Protein AF-0000000065907015 (afdb_homodimer)

Structure (mmCIF, N/CA/C/O backbone):
data_AF-0000000065907015-model_v1
#
loop_
_entity.id
_entity.type
_entity.pdbx_description
1 polymer 'Glutamine amidotransferase-like class 1 domain-containing protein 1'
#
loop_
_atom_site.group_PDB
_atom_site.id
_atom_site.type_symbol
_atom_site.label_atom_id
_atom_site.label_alt_id
_atom_site.label_comp_id
_atom_site.label_asym_id
_atom_site.label_entity_id
_atom_site.label_seq_id
_atom_site.pdbx_PDB_ins_code
_atom_site.Cartn_x
_atom_site.Cartn_y
_atom_site.Cartn_z
_atom_site.occupancy
_atom_site.B_iso_or_equiv
_atom_site.auth_seq_id
_atom_site.auth_comp_id
_atom_site.auth_asym_id
_atom_site.auth_atom_id
_atom_site.pdbx_PDB_model_num
ATOM 1 N N . MET A 1 1 ? 10.016 4.469 -29.141 1 38 1 MET A N 1
ATOM 2 C CA . MET A 1 1 ? 8.844 3.785 -28.594 1 38 1 MET A CA 1
ATOM 3 C C . MET A 1 1 ? 9.234 2.908 -27.406 1 38 1 MET A C 1
ATOM 5 O O . MET A 1 1 ? 9.883 1.877 -27.578 1 38 1 MET A O 1
ATOM 9 N N . THR A 1 2 ? 9.578 3.402 -26.266 1 56.81 2 THR A N 1
ATOM 10 C CA . THR A 1 2 ? 10.344 2.719 -25.234 1 56.81 2 THR A CA 1
ATOM 11 C C . THR A 1 2 ? 9.68 1.399 -24.859 1 56.81 2 THR A C 1
ATOM 13 O O . THR A 1 2 ? 8.469 1.353 -24.625 1 56.81 2 THR A O 1
ATOM 16 N N . SER A 1 3 ? 10.242 0.213 -25.266 1 81.38 3 SER A N 1
ATOM 17 C CA . SER A 1 3 ? 9.711 -1.14 -25.172 1 81.38 3 SER A CA 1
ATOM 18 C C . SER A 1 3 ? 9.133 -1.404 -23.781 1 81.38 3 SER A C 1
ATOM 20 O O . SER A 1 3 ? 9.695 -0.966 -22.781 1 81.38 3 SER A O 1
ATOM 22 N N . LYS A 1 4 ? 7.828 -1.843 -23.688 1 91.62 4 LYS A N 1
ATOM 23 C CA . LYS A 1 4 ? 7.16 -2.225 -22.438 1 91.62 4 LYS A CA 1
ATOM 24 C C . LYS A 1 4 ? 8.047 -3.145 -21.594 1 91.62 4 LYS A C 1
ATOM 26 O O . LYS A 1 4 ? 8.68 -4.059 -22.125 1 91.62 4 LYS A O 1
ATOM 31 N N . PRO A 1 5 ? 8.188 -2.807 -20.328 1 96.69 5 PRO A N 1
ATOM 32 C CA . PRO A 1 5 ? 8.922 -3.75 -19.484 1 96.69 5 PRO A CA 1
ATOM 33 C C . PRO A 1 5 ? 8.281 -5.137 -19.453 1 96.69 5 PRO A C 1
ATOM 35 O O . PRO A 1 5 ? 7.109 -5.285 -19.812 1 96.69 5 PRO A O 1
ATOM 38 N N . THR A 1 6 ? 9.062 -6.125 -19.078 1 97.44 6 THR A N 1
ATOM 39 C CA . THR A 1 6 ? 8.578 -7.5 -19.031 1 97.44 6 THR A CA 1
ATOM 40 C C . THR A 1 6 ? 8.07 -7.855 -17.641 1 97.44 6 THR A C 1
ATOM 42 O O . THR A 1 6 ? 8.672 -7.473 -16.641 1 97.44 6 THR A O 1
ATOM 45 N N . CYS A 1 7 ? 6.949 -8.578 -17.641 1 98.06 7 CYS A N 1
ATOM 46 C CA . CYS A 1 7 ? 6.371 -9.031 -16.375 1 98.06 7 CYS A CA 1
ATOM 47 C C . CYS A 1 7 ? 6.039 -10.523 -16.438 1 98.06 7 CYS A C 1
ATOM 49 O O . CYS A 1 7 ? 5.375 -10.977 -17.375 1 98.06 7 CYS A O 1
ATOM 51 N N . LEU A 1 8 ? 6.535 -11.234 -15.492 1 98.44 8 LEU A N 1
ATOM 52 C CA . LEU A 1 8 ? 6.23 -12.656 -15.359 1 98.44 8 LEU A CA 1
ATOM 53 C C . LEU A 1 8 ? 5.051 -12.867 -14.414 1 98.44 8 LEU A C 1
ATOM 55 O O . LEU A 1 8 ? 5.086 -12.43 -13.258 1 98.44 8 LEU A O 1
ATOM 59 N N . ILE A 1 9 ? 4.023 -13.492 -14.875 1 98.5 9 ILE A N 1
ATOM 60 C CA . ILE A 1 9 ? 2.91 -13.922 -14.031 1 98.5 9 ILE A CA 1
ATOM 61 C C . ILE A 1 9 ? 3.051 -15.406 -13.703 1 98.5 9 ILE A C 1
ATOM 63 O O . ILE A 1 9 ? 2.98 -16.25 -14.602 1 98.5 9 ILE A O 1
ATOM 67 N N . VAL A 1 10 ? 3.238 -15.727 -12.477 1 98.69 10 VAL A N 1
ATOM 68 C CA . VAL A 1 10 ? 3.373 -17.109 -12.039 1 98.69 10 VAL A CA 1
ATOM 69 C C . VAL A 1 10 ? 2.055 -17.609 -11.445 1 98.69 10 VAL A C 1
ATOM 71 O O . VAL A 1 10 ? 1.468 -16.938 -10.594 1 98.69 10 VAL A O 1
ATOM 74 N N . ALA A 1 11 ? 1.584 -18.719 -11.891 1 98.06 11 ALA A N 1
ATOM 75 C CA . ALA A 1 11 ? 0.33 -19.297 -11.422 1 98.06 11 ALA A CA 1
ATOM 76 C C . ALA A 1 11 ? 0.533 -20.75 -10.969 1 98.06 11 ALA A C 1
ATOM 78 O O . ALA A 1 11 ? 1.487 -21.406 -11.391 1 98.06 11 ALA A O 1
ATOM 79 N N . SER A 1 12 ? -0.346 -21.188 -10.094 1 97.69 12 SER A N 1
ATOM 80 C CA . SER A 1 12 ? -0.304 -22.562 -9.609 1 97.69 12 SER A CA 1
ATOM 81 C C . SER A 1 12 ? -0.769 -23.547 -10.672 1 97.69 12 SER A C 1
ATOM 83 O O . SER A 1 12 ? -1.66 -23.234 -11.469 1 97.69 12 SER A O 1
ATOM 85 N N . ALA A 1 13 ? -0.172 -24.734 -10.664 1 96.69 13 ALA A N 1
ATOM 86 C CA . ALA A 1 13 ? -0.599 -25.828 -11.523 1 96.69 13 ALA A CA 1
ATOM 87 C C . ALA A 1 13 ? -1.405 -26.859 -10.734 1 96.69 13 ALA A C 1
ATOM 89 O O . ALA A 1 13 ? -1.875 -27.859 -11.297 1 96.69 13 ALA A O 1
ATOM 90 N N . ALA A 1 14 ? -1.568 -26.594 -9.453 1 94.88 14 ALA A N 1
ATOM 91 C CA . ALA A 1 14 ? -2.285 -27.547 -8.594 1 94.88 14 ALA A CA 1
ATOM 92 C C . ALA A 1 14 ? -3.783 -27.516 -8.883 1 94.88 14 ALA A C 1
ATOM 94 O O . ALA A 1 14 ? -4.289 -26.562 -9.477 1 94.88 14 ALA A O 1
ATOM 95 N N . SER A 1 15 ? -4.492 -28.531 -8.422 1 92.38 15 SER A N 1
ATOM 96 C CA . SER A 1 15 ? -5.898 -28.734 -8.75 1 92.38 15 SER A CA 1
ATOM 97 C C . SER A 1 15 ? -6.777 -27.656 -8.109 1 92.38 15 SER A C 1
ATOM 99 O O . SER A 1 15 ? -7.844 -27.328 -8.641 1 92.38 15 SER A O 1
ATOM 101 N N . ALA A 1 16 ? -6.309 -27.062 -6.984 1 92.31 16 ALA A N 1
ATOM 102 C CA . ALA A 1 16 ? -7.09 -26.031 -6.312 1 92.31 16 ALA A CA 1
ATOM 103 C C . ALA A 1 16 ? -7.195 -24.781 -7.18 1 92.31 16 ALA A C 1
ATOM 105 O O . ALA A 1 16 ? -8.094 -23.953 -6.984 1 92.31 16 ALA A O 1
ATOM 106 N N . GLY A 1 17 ? -6.152 -24.578 -8.078 1 94.75 17 GLY A N 1
ATOM 107 C CA . GLY A 1 17 ? -6.277 -23.641 -9.188 1 94.75 17 GLY A CA 1
ATOM 108 C C . GLY A 1 17 ? -5.918 -22.219 -8.82 1 94.75 17 GLY A C 1
ATOM 109 O O . GLY A 1 17 ? -5.18 -21.984 -7.855 1 94.75 17 GLY A O 1
ATOM 110 N N . VAL A 1 18 ? -6.352 -21.297 -9.75 1 97.38 18 VAL A N 1
ATOM 111 C CA . VAL A 1 18 ? -6.109 -19.859 -9.688 1 97.38 18 VAL A CA 1
ATOM 112 C C . VAL A 1 18 ? -7.434 -19.094 -9.727 1 97.38 18 VAL A C 1
ATOM 114 O O . VAL A 1 18 ? -8.32 -19.438 -10.523 1 97.38 18 VAL A O 1
ATOM 117 N N . SER A 1 19 ? -7.613 -18.125 -8.836 1 97.44 19 SER A N 1
ATOM 118 C CA . SER A 1 19 ? -8.82 -17.312 -8.852 1 97.44 19 SER A CA 1
ATOM 119 C C . SER A 1 19 ? -9.008 -16.609 -10.195 1 97.44 19 SER A C 1
ATOM 121 O O . SER A 1 19 ? -8.164 -15.805 -10.602 1 97.44 19 SER A O 1
ATOM 123 N N . ALA A 1 20 ? -10.141 -16.906 -10.828 1 97.56 20 ALA A N 1
ATOM 124 C CA . ALA A 1 20 ? -10.422 -16.312 -12.133 1 97.56 20 ALA A CA 1
ATOM 125 C C . ALA A 1 20 ? -10.484 -14.789 -12.031 1 97.56 20 ALA A C 1
ATOM 127 O O . ALA A 1 20 ? -9.914 -14.078 -12.859 1 97.56 20 ALA A O 1
ATOM 128 N N . ARG A 1 21 ? -11.133 -14.383 -11.008 1 97 21 ARG A N 1
ATOM 129 C CA . ARG A 1 21 ? -11.328 -12.945 -10.82 1 97 21 ARG A CA 1
ATOM 130 C C . ARG A 1 21 ? -10 -12.234 -10.625 1 97 21 ARG A C 1
ATOM 132 O O . ARG A 1 21 ? -9.727 -11.227 -11.281 1 97 21 ARG A O 1
ATOM 139 N N . SER A 1 22 ? -9.195 -12.727 -9.742 1 98.31 22 SER A N 1
ATOM 140 C CA . SER A 1 22 ? -7.891 -12.125 -9.477 1 98.31 22 SER A CA 1
ATOM 141 C C . SER A 1 22 ? -7.012 -12.141 -10.719 1 98.31 22 SER A C 1
ATOM 143 O O . SER A 1 22 ? -6.398 -11.125 -11.07 1 98.31 22 SER A O 1
ATOM 145 N N . PHE A 1 23 ? -6.992 -13.297 -11.391 1 98.12 23 PHE A N 1
ATOM 146 C CA . PHE A 1 23 ? -6.156 -13.43 -12.586 1 98.12 23 PHE A CA 1
ATOM 147 C C . PHE A 1 23 ? -6.609 -12.461 -13.672 1 98.12 23 PHE A C 1
ATOM 149 O O . PHE A 1 23 ? -5.781 -11.812 -14.312 1 98.12 23 PHE A O 1
ATOM 156 N N . GLN A 1 24 ? -7.859 -12.406 -13.867 1 97.44 24 GLN A N 1
ATOM 157 C CA . GLN A 1 24 ? -8.414 -11.508 -14.867 1 97.44 24 GLN A CA 1
ATOM 158 C C . GLN A 1 24 ? -8.016 -10.062 -14.586 1 97.44 24 GLN A C 1
ATOM 160 O O . GLN A 1 24 ? -7.594 -9.344 -15.492 1 97.44 24 GLN A O 1
ATOM 165 N N . GLN A 1 25 ? -8.125 -9.617 -13.391 1 97.69 25 GLN A N 1
ATOM 166 C CA . GLN A 1 25 ? -7.754 -8.258 -13 1 97.69 25 GLN A CA 1
ATOM 167 C C . GLN A 1 25 ? -6.27 -8.008 -13.242 1 97.69 25 GLN A C 1
ATOM 169 O O . GLN A 1 25 ? -5.891 -6.973 -13.805 1 97.69 25 GLN A O 1
ATOM 174 N N . CYS A 1 26 ? -5.449 -8.977 -12.797 1 98.44 26 CYS A N 1
ATOM 175 C CA . CYS A 1 26 ? -4.008 -8.883 -13.016 1 98.44 26 CYS A CA 1
ATOM 176 C C . CYS A 1 26 ? -3.693 -8.703 -14.5 1 98.44 26 CYS A C 1
ATOM 178 O O . CYS A 1 26 ? -2.955 -7.793 -14.875 1 98.44 26 CYS A O 1
ATOM 180 N N . PHE A 1 27 ? -4.285 -9.555 -15.281 1 97.31 27 PHE A N 1
ATOM 181 C CA . PHE A 1 27 ? -4.008 -9.57 -16.703 1 97.31 27 PHE A CA 1
ATOM 182 C C . PHE A 1 27 ? -4.457 -8.266 -17.359 1 97.31 27 PHE A C 1
ATOM 184 O O . PHE A 1 27 ? -3.695 -7.633 -18.094 1 97.31 27 PHE A O 1
ATOM 191 N N . ASN A 1 28 ? -5.648 -7.82 -17.062 1 97 28 ASN A N 1
ATOM 192 C CA . ASN A 1 28 ? -6.223 -6.637 -17.688 1 97 28 ASN A CA 1
ATOM 193 C C . ASN A 1 28 ? -5.438 -5.375 -17.344 1 97 28 ASN A C 1
ATOM 195 O O . ASN A 1 28 ? -5.258 -4.492 -18.172 1 97 28 ASN A O 1
ATOM 199 N N . LEU A 1 29 ? -4.957 -5.309 -16.156 1 97.56 29 LEU A N 1
ATOM 200 C CA . LEU A 1 29 ? -4.227 -4.129 -15.711 1 97.56 29 LEU A CA 1
ATOM 201 C C . LEU A 1 29 ? -2.807 -4.125 -16.266 1 97.56 29 LEU A C 1
ATOM 203 O O . LEU A 1 29 ? -2.275 -3.068 -16.609 1 97.56 29 LEU A O 1
ATOM 207 N N . CYS A 1 30 ? -2.227 -5.277 -16.375 1 97.62 30 CYS A N 1
ATOM 208 C CA . CYS A 1 30 ? -0.81 -5.352 -16.719 1 97.62 30 CYS A CA 1
ATOM 209 C C . CYS A 1 30 ? -0.614 -5.434 -18.219 1 97.62 30 CYS A C 1
ATOM 211 O O . CYS A 1 30 ? 0.404 -4.973 -18.75 1 97.62 30 CYS A O 1
ATOM 213 N N . ASN A 1 31 ? -1.527 -5.969 -18.922 1 96.56 31 ASN A N 1
ATOM 214 C CA . ASN A 1 31 ? -1.368 -6.242 -20.344 1 96.56 31 ASN A CA 1
ATOM 215 C C . ASN A 1 31 ? -1.054 -4.969 -21.125 1 96.56 31 ASN A C 1
ATOM 217 O O . ASN A 1 31 ? -0.193 -4.969 -22 1 96.56 31 ASN A O 1
ATOM 221 N N . PRO A 1 32 ? -1.691 -3.861 -20.859 1 96.31 32 PRO A N 1
ATOM 222 C CA . PRO A 1 32 ? -1.411 -2.645 -21.625 1 96.31 32 PRO A CA 1
ATOM 223 C C . PRO A 1 32 ? -0.037 -2.057 -21.312 1 96.31 32 PRO A C 1
ATOM 225 O O . PRO A 1 32 ? 0.491 -1.264 -22.094 1 96.31 32 PRO A O 1
ATOM 228 N N . VAL A 1 33 ? 0.562 -2.43 -20.172 1 96.69 33 VAL A N 1
ATOM 229 C CA . VAL A 1 33 ? 1.729 -1.67 -19.734 1 96.69 33 VAL A CA 1
ATOM 230 C C . VAL A 1 33 ? 2.941 -2.594 -19.641 1 96.69 33 VAL A C 1
ATOM 232 O O . VAL A 1 33 ? 4.074 -2.127 -19.5 1 96.69 33 VAL A O 1
ATOM 235 N N . PHE A 1 34 ? 2.723 -3.891 -19.75 1 96.75 34 PHE A N 1
ATOM 236 C CA . PHE A 1 34 ? 3.811 -4.863 -19.703 1 96.75 34 PHE A CA 1
ATOM 237 C C . PHE A 1 34 ? 3.736 -5.82 -20.875 1 96.75 34 PHE A C 1
ATOM 239 O O . PHE A 1 34 ? 2.658 -6.051 -21.438 1 96.75 34 PHE A O 1
ATOM 246 N N . ASN A 1 35 ? 4.906 -6.316 -21.281 1 96.5 35 ASN A N 1
ATOM 247 C CA . ASN A 1 35 ? 4.945 -7.594 -21.984 1 96.5 35 ASN A CA 1
ATOM 248 C C . ASN A 1 35 ? 4.828 -8.773 -21.031 1 96.5 35 ASN A C 1
ATOM 250 O O . ASN A 1 35 ? 5.746 -9.039 -20.25 1 96.5 35 ASN A O 1
ATOM 254 N N . LEU A 1 36 ? 3.77 -9.531 -21.25 1 96.56 36 LEU A N 1
ATOM 255 C CA . LEU A 1 36 ? 3.43 -10.516 -20.234 1 96.56 36 LEU A CA 1
ATOM 256 C C . LEU A 1 36 ? 3.857 -11.914 -20.656 1 96.56 36 LEU A C 1
ATOM 258 O O . LEU A 1 36 ? 3.77 -12.258 -21.844 1 96.56 36 LEU A O 1
ATOM 262 N N . GLN A 1 37 ? 4.305 -12.688 -19.719 1 96.81 37 GLN A N 1
ATOM 263 C CA . GLN A 1 37 ? 4.516 -14.125 -19.844 1 96.81 37 GLN A CA 1
ATOM 264 C C . GLN A 1 37 ? 3.965 -14.883 -18.641 1 96.81 37 GLN A C 1
ATOM 266 O O . GLN A 1 37 ? 4.191 -14.477 -17.5 1 96.81 37 GLN A O 1
ATOM 271 N N . THR A 1 38 ? 3.223 -15.891 -18.938 1 97.44 38 THR A N 1
ATOM 272 C CA . THR A 1 38 ? 2.717 -16.734 -17.859 1 97.44 38 THR A CA 1
ATOM 273 C C . THR A 1 38 ? 3.607 -17.953 -17.656 1 97.44 38 THR A C 1
ATOM 275 O O . THR A 1 38 ? 4.203 -18.453 -18.625 1 97.44 38 THR A O 1
ATOM 278 N N . ALA A 1 39 ? 3.719 -18.391 -16.422 1 98.12 39 ALA A N 1
ATOM 279 C CA . ALA A 1 39 ? 4.484 -19.594 -16.125 1 98.12 39 ALA A CA 1
ATOM 280 C C . ALA A 1 39 ? 3.809 -20.422 -15.023 1 98.12 39 ALA A C 1
ATOM 282 O O . ALA A 1 39 ? 3.258 -19.859 -14.078 1 98.12 39 ALA A O 1
ATOM 283 N N . THR A 1 40 ? 3.82 -21.672 -15.148 1 98.06 40 THR A N 1
ATOM 284 C CA . THR A 1 40 ? 3.348 -22.625 -14.156 1 98.06 40 THR A CA 1
ATOM 285 C C . THR A 1 40 ? 4.348 -23.766 -13.977 1 98.06 40 THR A C 1
ATOM 287 O O . THR A 1 40 ? 5.203 -23.984 -14.836 1 98.06 40 THR A O 1
ATOM 290 N N . PRO A 1 41 ? 4.25 -24.438 -12.781 1 98.12 41 PRO A N 1
ATOM 291 C CA . PRO A 1 41 ? 5.082 -25.625 -12.641 1 98.12 41 PRO A CA 1
ATOM 292 C C . PRO A 1 41 ? 4.828 -26.656 -13.75 1 98.12 41 PRO A C 1
ATOM 294 O O . PRO A 1 41 ? 3.676 -27.016 -14.008 1 98.12 41 PRO A O 1
ATOM 297 N N . GLY A 1 42 ? 5.879 -27.062 -14.43 1 97.44 42 GLY A N 1
ATOM 298 C CA . GLY A 1 42 ? 5.766 -28.047 -15.5 1 97.44 42 GLY A CA 1
ATOM 299 C C . GLY A 1 42 ? 5.137 -27.484 -16.766 1 97.44 42 GLY A C 1
ATOM 300 O O . GLY A 1 42 ? 4.949 -28.203 -17.75 1 97.44 42 GLY A O 1
ATOM 301 N N . GLY A 1 43 ? 4.758 -26.203 -16.781 1 97.19 43 GLY A N 1
ATOM 302 C CA . GLY A 1 43 ? 4.105 -25.594 -17.922 1 97.19 43 GLY A CA 1
ATOM 303 C C . GLY A 1 43 ? 2.67 -26.062 -18.109 1 97.19 43 GLY A C 1
ATOM 304 O O . GLY A 1 43 ? 2.146 -26.062 -19.219 1 97.19 43 GLY A O 1
ATOM 305 N N . LYS A 1 44 ? 2.092 -26.453 -17.047 1 96.25 44 LYS A N 1
ATOM 306 C CA . LYS A 1 44 ? 0.725 -26.953 -17.094 1 96.25 44 LYS A CA 1
ATOM 307 C C . LYS A 1 44 ? -0.279 -25.828 -17.297 1 96.25 44 LYS A C 1
ATOM 309 O O . LYS A 1 44 ? -0.059 -24.703 -16.844 1 96.25 44 LYS A O 1
ATOM 314 N N . SER A 1 45 ? -1.37 -26.188 -17.922 1 94.88 45 SER A N 1
ATOM 315 C CA . SER A 1 45 ? -2.434 -25.203 -18.109 1 94.88 45 SER A CA 1
ATOM 316 C C . SER A 1 45 ? -2.996 -24.734 -16.766 1 94.88 45 SER A C 1
ATOM 318 O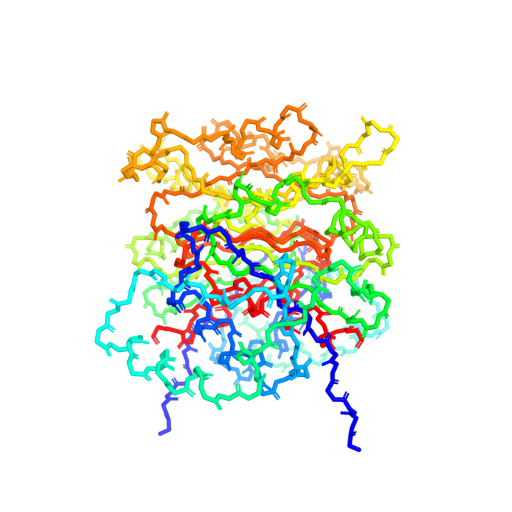 O . SER A 1 45 ? -2.99 -25.484 -15.789 1 94.88 45 SER A O 1
ATOM 320 N N . ILE A 1 46 ? -3.488 -23.562 -16.734 1 95.44 46 ILE A N 1
ATOM 321 C CA . ILE A 1 46 ? -4.02 -22.969 -15.516 1 95.44 46 ILE A CA 1
ATOM 322 C C . ILE A 1 46 ? -5.461 -23.422 -15.305 1 95.44 46 ILE A C 1
ATOM 324 O O . ILE A 1 46 ? -6.297 -23.312 -16.203 1 95.44 46 ILE A O 1
ATOM 328 N N . ASP A 1 47 ? -5.785 -23.969 -14.133 1 95.5 47 ASP A N 1
ATOM 329 C CA . ASP A 1 47 ? -7.152 -24.25 -13.719 1 95.5 47 ASP A CA 1
ATOM 330 C C . ASP A 1 47 ? -7.754 -23.078 -12.953 1 95.5 47 ASP A C 1
ATOM 332 O O . ASP A 1 47 ? -7.297 -22.734 -11.859 1 95.5 47 ASP A O 1
ATOM 336 N N . PHE A 1 48 ? -8.828 -22.453 -13.547 1 96.25 48 PHE A N 1
ATOM 337 C CA . PHE A 1 48 ? -9.43 -21.281 -12.922 1 96.25 48 PHE A CA 1
ATOM 338 C C . PHE A 1 48 ? -10.531 -21.688 -11.953 1 96.25 48 PHE A C 1
ATOM 340 O O . PHE A 1 48 ? -11.32 -22.594 -12.242 1 96.25 48 PHE A O 1
ATOM 347 N N . THR A 1 49 ? -10.531 -21.094 -10.805 1 95.06 49 THR A N 1
ATOM 348 C CA . THR A 1 49 ? -11.586 -21.297 -9.812 1 95.06 49 THR A CA 1
ATOM 349 C C . THR A 1 49 ? -12.383 -20.016 -9.602 1 95.06 49 THR A C 1
ATOM 351 O O . THR A 1 49 ? -11.93 -18.938 -9.961 1 95.06 49 THR A O 1
ATOM 354 N N . GLY A 1 50 ? -13.562 -20.219 -9.023 1 94.06 50 GLY A N 1
ATOM 355 C CA . GLY A 1 50 ? -14.414 -19.062 -8.781 1 94.06 50 GLY A CA 1
ATOM 356 C C . GLY A 1 50 ? -14.953 -18.438 -10.055 1 94.06 50 GLY A C 1
ATOM 357 O O . GLY A 1 50 ? -15.109 -17.219 -10.141 1 94.06 50 GLY A O 1
ATOM 358 N N . VAL A 1 51 ? -15.195 -19.219 -11.031 1 95.31 51 VAL A N 1
ATOM 359 C CA . VAL A 1 51 ? -15.648 -18.75 -12.336 1 95.31 51 VAL A CA 1
ATOM 360 C C . VAL A 1 51 ? -17.141 -18.453 -12.281 1 95.31 51 VAL A C 1
ATOM 362 O O . VAL A 1 51 ? -17.938 -19.297 -11.883 1 95.31 51 VAL A O 1
ATOM 365 N N . ASP A 1 52 ? -17.438 -17.203 -12.508 1 93.69 52 ASP A N 1
ATOM 366 C CA . ASP A 1 52 ? -18.828 -16.797 -12.633 1 93.69 52 ASP A CA 1
ATOM 367 C C . ASP A 1 52 ? -19.156 -16.359 -14.055 1 93.69 52 ASP A C 1
ATOM 369 O O . ASP A 1 52 ? -18.359 -16.594 -14.977 1 93.69 52 ASP A O 1
ATOM 373 N N . ASP A 1 53 ? -20.375 -15.773 -14.289 1 90.94 53 ASP A N 1
ATOM 374 C CA . ASP A 1 53 ? -20.812 -15.453 -15.641 1 90.94 53 ASP A CA 1
ATOM 375 C C . ASP A 1 53 ? -19.859 -14.445 -16.297 1 90.94 53 ASP A C 1
ATOM 377 O O . ASP A 1 53 ? -19.5 -14.602 -17.469 1 90.94 53 ASP A O 1
ATOM 381 N N . SER A 1 54 ? -19.438 -13.492 -15.508 1 88.94 54 SER A N 1
ATOM 382 C CA . SER A 1 54 ? -18.562 -12.453 -16.047 1 88.94 54 SER A CA 1
ATOM 383 C C . SER A 1 54 ? -17.172 -13 -16.312 1 88.94 54 SER A C 1
ATOM 385 O O . SER A 1 54 ? -16.609 -12.789 -17.391 1 88.94 54 SER A O 1
ATOM 387 N N . THR A 1 55 ? -16.672 -13.82 -15.406 1 93.31 55 THR A N 1
ATOM 388 C CA . THR A 1 55 ? -15.312 -14.328 -15.562 1 93.31 55 THR A CA 1
ATOM 389 C C . THR A 1 55 ? -15.289 -15.516 -16.516 1 93.31 55 THR A C 1
ATOM 391 O O . THR A 1 55 ? -14.25 -15.812 -17.125 1 93.31 55 THR A O 1
ATOM 394 N N . GLY A 1 56 ? -16.453 -16.172 -16.578 1 94.94 56 GLY A N 1
ATOM 395 C CA . GLY A 1 56 ? -16.516 -17.328 -17.438 1 94.94 56 GLY A CA 1
ATOM 396 C C . GLY A 1 56 ? -16.219 -17.016 -18.891 1 94.94 56 GLY A C 1
ATOM 397 O O . GLY A 1 56 ? -15.43 -17.703 -19.531 1 94.94 56 GLY A O 1
ATOM 398 N N . ARG A 1 57 ? -16.859 -16.031 -19.422 1 94.81 57 ARG A N 1
ATOM 399 C CA . ARG A 1 57 ? -16.625 -15.609 -20.797 1 94.81 57 ARG A CA 1
ATOM 400 C C . ARG A 1 57 ? -15.172 -15.219 -21.016 1 94.81 57 ARG A C 1
ATOM 402 O O . ARG A 1 57 ? -14.562 -15.586 -22.016 1 94.81 57 ARG A O 1
ATOM 409 N N . TRP A 1 58 ? -14.703 -14.516 -20.047 1 94.88 58 TRP A N 1
ATOM 410 C CA . TRP A 1 58 ? -13.312 -14.062 -20.141 1 94.88 58 TRP A CA 1
ATOM 411 C C . TRP A 1 58 ? -12.359 -15.25 -20.188 1 94.88 58 TRP A C 1
ATOM 413 O O . TRP A 1 58 ? -11.414 -15.266 -20.969 1 94.88 58 TRP A O 1
ATOM 423 N N . VAL A 1 59 ? -12.594 -16.234 -19.344 1 95.5 59 VAL A N 1
ATOM 424 C CA . VAL A 1 59 ? -11.742 -17.406 -19.25 1 95.5 59 VAL A CA 1
ATOM 425 C C . VAL A 1 59 ? -11.75 -18.156 -20.578 1 95.5 59 VAL A C 1
ATOM 427 O O . VAL A 1 59 ? -10.711 -18.625 -21.047 1 95.5 59 VAL A O 1
ATOM 430 N N . GLN A 1 60 ? -12.844 -18.25 -21.188 1 93.56 60 GLN A N 1
ATOM 431 C CA . GLN A 1 60 ? -12.977 -18.906 -22.484 1 93.56 60 GLN A CA 1
ATOM 432 C C . GLN A 1 60 ? -12.164 -18.188 -23.547 1 93.56 60 GLN A C 1
ATOM 434 O O . GLN A 1 60 ? -11.461 -18.828 -24.344 1 93.56 60 GLN A O 1
ATOM 439 N N . GLU A 1 61 ? -12.227 -16.891 -23.5 1 92 61 GLU A N 1
ATOM 440 C CA . GLU A 1 61 ? -11.492 -16.094 -24.469 1 92 61 GLU A CA 1
ATOM 441 C C . GLU A 1 61 ? -9.992 -16.156 -24.219 1 92 61 GLU A C 1
ATOM 443 O O . GLU A 1 61 ? -9.195 -16.172 -25.156 1 92 61 GLU A O 1
ATOM 448 N N . PHE A 1 62 ? -9.672 -16.188 -23 1 93.38 62 PHE A N 1
ATOM 449 C CA . PHE A 1 62 ? -8.273 -16.234 -22.609 1 93.38 62 PHE A CA 1
ATOM 450 C C . PHE A 1 62 ? -7.641 -17.562 -23.031 1 93.38 62 PHE A C 1
ATOM 452 O O . PHE A 1 62 ? -6.477 -17.594 -23.438 1 93.38 62 PHE A O 1
ATOM 459 N N . SER A 1 63 ? -8.383 -18.594 -22.938 1 90.5 63 SER A N 1
ATOM 460 C CA . SER A 1 63 ? -7.879 -19.938 -23.156 1 90.5 63 SER A CA 1
ATOM 461 C C . SER A 1 63 ? -7.406 -20.141 -24.594 1 90.5 63 SER A C 1
ATOM 463 O O . SER A 1 63 ? -6.621 -21.047 -24.875 1 90.5 63 SER A O 1
ATOM 465 N N . ILE A 1 64 ? -7.832 -19.297 -25.453 1 88.44 64 ILE A N 1
ATOM 466 C CA . ILE A 1 64 ? -7.469 -19.484 -26.859 1 88.44 64 ILE A CA 1
ATOM 467 C C . ILE A 1 64 ? -6.324 -18.547 -27.234 1 88.44 64 ILE A C 1
ATOM 469 O O . ILE A 1 64 ? -5.848 -18.562 -28.375 1 88.44 64 ILE A O 1
ATOM 473 N N . LYS A 1 65 ? -5.887 -17.703 -26.328 1 86.62 65 LYS A N 1
ATOM 474 C CA . LYS A 1 65 ? -4.781 -16.766 -26.562 1 86.62 65 LYS A CA 1
ATOM 475 C C . LYS A 1 65 ? -3.436 -17.438 -26.281 1 86.62 65 LYS A C 1
ATOM 477 O O . LYS A 1 65 ? -3.363 -18.406 -25.531 1 86.62 65 LYS A O 1
ATOM 482 N N . PRO A 1 66 ? -2.385 -16.828 -26.938 1 83.31 66 PRO A N 1
ATOM 483 C CA . PRO A 1 66 ? -1.049 -17.391 -26.703 1 83.31 66 PRO A CA 1
ATOM 484 C C . PRO A 1 66 ? -0.648 -17.344 -25.234 1 83.31 66 PRO A C 1
ATOM 486 O O . PRO A 1 66 ? 0.12 -18.203 -24.766 1 83.31 66 PRO A O 1
ATOM 489 N N . TYR A 1 67 ? -1.168 -16.422 -24.469 1 83.31 67 TYR A N 1
ATOM 490 C CA . TYR A 1 67 ? -0.856 -16.266 -23.062 1 83.31 67 TYR A CA 1
ATOM 491 C C . TYR A 1 67 ? -1.325 -17.469 -22.25 1 83.31 67 TYR A C 1
ATOM 493 O O . TYR A 1 67 ? -0.86 -17.688 -21.141 1 83.31 67 TYR A O 1
ATOM 501 N N . ALA A 1 68 ? -2.25 -18.203 -22.859 1 87.75 68 ALA A N 1
ATOM 502 C CA . ALA A 1 68 ? -2.877 -19.312 -22.141 1 87.75 68 ALA A CA 1
ATOM 503 C C . ALA A 1 68 ? -1.932 -20.516 -22.047 1 87.75 68 ALA A C 1
ATOM 505 O O . ALA A 1 68 ? -2.186 -21.453 -21.297 1 87.75 68 ALA A O 1
ATOM 506 N N . ASN A 1 69 ? -0.887 -20.484 -22.797 1 92.94 69 ASN A N 1
ATOM 507 C CA . ASN A 1 69 ? 0.129 -21.531 -22.75 1 92.94 69 ASN A CA 1
ATOM 508 C C . ASN A 1 69 ? 1.31 -21.125 -21.875 1 92.94 69 ASN A C 1
ATOM 510 O O . ASN A 1 69 ? 2.273 -20.531 -22.359 1 92.94 69 ASN A O 1
ATOM 514 N N . PRO A 1 70 ? 1.298 -21.5 -20.609 1 96.5 70 PRO A N 1
ATOM 515 C CA . PRO A 1 70 ? 2.348 -21.062 -19.688 1 96.5 70 PRO A CA 1
ATOM 516 C C . PRO A 1 70 ? 3.703 -21.688 -19.984 1 96.5 70 PRO A C 1
ATOM 518 O O . PRO A 1 70 ? 3.768 -22.828 -20.469 1 96.5 70 PRO A O 1
ATOM 521 N N . ALA A 1 71 ? 4.707 -20.969 -19.812 1 97.19 71 ALA A N 1
ATOM 522 C CA . ALA A 1 71 ? 6.059 -21.531 -19.828 1 97.19 71 ALA A CA 1
ATOM 523 C C . ALA A 1 71 ? 6.297 -22.422 -18.625 1 97.19 71 ALA A C 1
ATOM 525 O O . ALA A 1 71 ? 5.605 -22.312 -17.609 1 97.19 71 ALA A O 1
ATOM 526 N N . LYS A 1 72 ? 7.254 -23.312 -18.812 1 98.06 72 LYS A N 1
ATOM 527 C CA . LYS A 1 72 ? 7.695 -24.109 -17.672 1 98.06 72 LYS A CA 1
ATOM 528 C C . LYS A 1 72 ? 8.445 -23.25 -16.656 1 98.06 72 LYS A C 1
ATOM 530 O O . LYS A 1 72 ? 9.461 -22.641 -17 1 98.06 72 LYS A O 1
ATOM 535 N N . LEU A 1 73 ? 7.922 -23.203 -15.453 1 98 73 LEU A N 1
ATOM 536 C CA . LEU A 1 73 ? 8.539 -22.406 -14.406 1 98 73 LEU A CA 1
ATOM 537 C C . LEU A 1 73 ? 10.016 -22.766 -14.242 1 98 73 LEU A C 1
ATOM 539 O O . LEU A 1 73 ? 10.852 -21.891 -14.031 1 98 73 LEU A O 1
ATOM 543 N N . GLU A 1 74 ? 10.328 -24.062 -14.445 1 97.88 74 GLU A N 1
ATOM 544 C CA . GLU A 1 74 ? 11.68 -24.594 -14.273 1 97.88 74 GLU A CA 1
ATOM 545 C C . GLU A 1 74 ? 12.633 -24.031 -15.328 1 97.88 74 GLU A C 1
ATOM 547 O O . GLU A 1 74 ? 13.852 -24.062 -15.141 1 97.88 74 GLU A O 1
ATOM 552 N N . SER A 1 75 ? 12.086 -23.484 -16.375 1 97.44 75 SER A N 1
ATOM 553 C CA . SER A 1 75 ? 12.906 -23.016 -17.484 1 97.44 75 SER A CA 1
ATOM 554 C C . SER A 1 75 ? 13.039 -21.5 -17.469 1 97.44 75 SER A C 1
ATOM 556 O O . SER A 1 75 ? 13.688 -20.922 -18.344 1 97.44 75 SER A O 1
ATOM 558 N N . ILE A 1 76 ? 12.461 -20.828 -16.562 1 97.62 76 ILE A N 1
ATOM 559 C CA . ILE A 1 76 ? 12.43 -19.375 -16.516 1 97.62 76 ILE A CA 1
ATOM 560 C C . ILE A 1 76 ? 13.742 -18.844 -15.953 1 97.62 76 ILE A C 1
ATOM 562 O O . ILE A 1 76 ? 14.258 -19.359 -14.961 1 97.62 76 ILE A O 1
ATOM 566 N N . ASP A 1 77 ? 14.305 -17.906 -16.625 1 97.88 77 ASP A N 1
ATOM 567 C CA . ASP A 1 77 ? 15.391 -17.078 -16.109 1 97.88 77 ASP A CA 1
ATOM 568 C C . ASP A 1 77 ? 14.867 -15.758 -15.555 1 97.88 77 ASP A C 1
ATOM 570 O O . ASP A 1 77 ? 14.453 -14.883 -16.328 1 97.88 77 ASP A O 1
ATOM 574 N N . GLY A 1 78 ? 14.914 -15.609 -14.258 1 97.06 78 GLY A N 1
ATOM 575 C CA . GLY A 1 78 ? 14.391 -14.414 -13.602 1 97.06 78 GLY A CA 1
ATOM 576 C C . GLY A 1 78 ? 15.008 -13.133 -14.125 1 97.06 78 GLY A C 1
ATOM 577 O O . GLY A 1 78 ? 14.391 -12.07 -14.055 1 97.06 78 GLY A O 1
ATOM 578 N N . ALA A 1 79 ? 16.188 -13.219 -14.641 1 97.75 79 ALA A N 1
ATOM 579 C CA . ALA A 1 79 ? 16.906 -12.047 -15.117 1 97.75 79 ALA A CA 1
ATOM 580 C C . ALA A 1 79 ? 16.203 -11.414 -16.312 1 97.75 79 ALA A C 1
ATOM 582 O O . ALA A 1 79 ? 16.406 -10.227 -16.594 1 97.75 79 ALA A O 1
ATOM 583 N N . ARG A 1 80 ? 15.375 -12.086 -16.969 1 97.44 80 ARG A N 1
ATOM 584 C CA . ARG A 1 80 ? 14.742 -11.633 -18.203 1 97.44 80 ARG A CA 1
ATOM 585 C C . ARG A 1 80 ? 13.508 -10.789 -17.906 1 97.44 80 ARG A C 1
ATOM 587 O O . ARG A 1 80 ? 12.914 -10.195 -18.812 1 97.44 80 ARG A O 1
ATOM 594 N N . TYR A 1 81 ? 13.094 -10.758 -16.688 1 98.06 81 TYR A N 1
ATOM 595 C CA . TYR A 1 81 ? 11.852 -10.078 -16.344 1 98.06 81 TYR A CA 1
ATOM 596 C C . TYR A 1 81 ? 12.109 -8.914 -15.391 1 98.06 81 TYR A C 1
ATOM 598 O O . TYR A 1 81 ? 13.008 -8.984 -14.547 1 98.06 81 TYR A O 1
ATOM 606 N N . GLN A 1 82 ? 11.305 -7.914 -15.477 1 98 82 GLN A N 1
ATOM 607 C CA . GLN A 1 82 ? 11.453 -6.707 -14.664 1 98 82 GLN A CA 1
ATOM 608 C C . GLN A 1 82 ? 10.492 -6.715 -13.484 1 98 82 GLN A C 1
ATOM 610 O O . GLN A 1 82 ? 10.703 -6 -12.5 1 98 82 GLN A O 1
ATOM 615 N N . ALA A 1 83 ? 9.438 -7.535 -13.609 1 98.56 83 ALA A N 1
ATOM 616 C CA . ALA A 1 83 ? 8.445 -7.629 -12.547 1 98.56 83 ALA A CA 1
ATOM 617 C C . ALA A 1 83 ? 7.914 -9.055 -12.414 1 98.56 83 ALA A C 1
ATOM 619 O O . ALA A 1 83 ? 7.879 -9.797 -13.398 1 98.56 83 ALA A O 1
ATOM 620 N N . LEU A 1 84 ? 7.574 -9.391 -11.227 1 98.81 84 LEU A N 1
ATOM 621 C CA . LEU A 1 84 ? 7 -10.695 -10.914 1 98.81 84 LEU A CA 1
ATOM 622 C C . LEU A 1 84 ? 5.648 -10.547 -10.227 1 98.81 84 LEU A C 1
ATOM 624 O O . LEU A 1 84 ? 5.523 -9.797 -9.25 1 98.81 84 LEU A O 1
ATOM 628 N N . LEU A 1 85 ? 4.633 -11.195 -10.766 1 98.88 85 LEU A N 1
ATOM 629 C CA . LEU A 1 85 ? 3.275 -11.086 -10.242 1 98.88 85 LEU A CA 1
ATOM 630 C C . LEU A 1 85 ? 2.684 -12.469 -9.984 1 98.88 85 LEU A C 1
ATOM 632 O O . LEU A 1 85 ? 2.719 -13.336 -10.859 1 98.88 85 LEU A O 1
ATOM 636 N N . ILE A 1 86 ? 2.189 -12.68 -8.805 1 98.88 86 ILE A N 1
ATOM 637 C CA . ILE A 1 86 ? 1.521 -13.922 -8.422 1 98.88 86 ILE A CA 1
ATOM 638 C C . ILE A 1 86 ? 0.092 -13.617 -7.98 1 98.88 86 ILE A C 1
ATOM 640 O O . ILE A 1 86 ? -0.136 -13.195 -6.844 1 98.88 86 ILE A O 1
ATOM 644 N N . PRO A 1 87 ? -0.877 -13.906 -8.844 1 98.75 87 PRO A N 1
ATOM 645 C CA . PRO A 1 87 ? -2.273 -13.641 -8.484 1 98.75 87 PRO A CA 1
ATOM 646 C C . PRO A 1 87 ? -2.768 -14.539 -7.352 1 98.75 87 PRO A C 1
ATOM 648 O O . PRO A 1 87 ? -2.029 -15.406 -6.879 1 98.75 87 PRO A O 1
ATOM 651 N N . ASP A 1 88 ? -3.975 -14.281 -6.852 1 98.19 88 ASP A N 1
ATOM 652 C CA . ASP A 1 88 ? -4.598 -15.18 -5.883 1 98.19 88 ASP A CA 1
ATOM 653 C C . ASP A 1 88 ? -4.742 -16.594 -6.453 1 98.19 88 ASP A C 1
ATOM 655 O O . ASP A 1 88 ? -5.473 -16.797 -7.426 1 98.19 88 ASP A O 1
ATOM 659 N N . CYS A 1 89 ? -4.074 -17.531 -5.848 1 96.25 89 CYS A N 1
ATOM 660 C CA . CYS A 1 89 ? -4.066 -18.906 -6.332 1 96.25 89 CYS A CA 1
ATOM 661 C C . CYS A 1 89 ? -4.117 -19.891 -5.176 1 96.25 89 CYS A C 1
ATOM 663 O O . CYS A 1 89 ? -3.078 -20.312 -4.672 1 96.25 89 CYS A O 1
ATOM 665 N N . PRO A 1 90 ? -5.293 -20.422 -4.91 1 93.38 90 PRO A N 1
ATOM 666 C CA . PRO A 1 90 ? -5.453 -21.375 -3.811 1 93.38 90 PRO A CA 1
ATOM 667 C C . PRO A 1 90 ? -4.512 -22.562 -3.926 1 93.38 90 PRO A C 1
ATOM 669 O O . PRO A 1 90 ? -4.117 -23.141 -2.91 1 93.38 90 PRO A O 1
ATOM 672 N N . GLY A 1 91 ? -4.086 -22.844 -5.07 1 94.12 91 GLY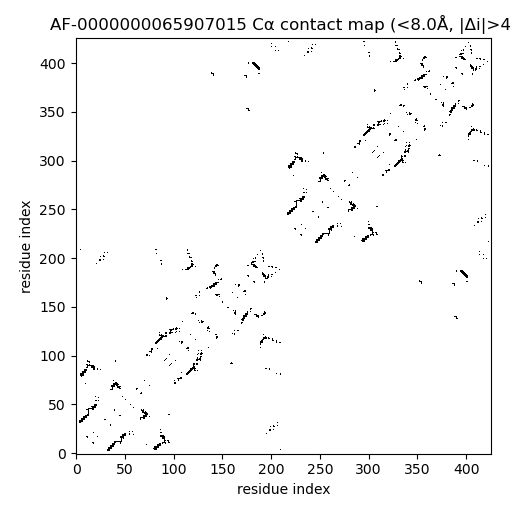 A N 1
ATOM 673 C CA . GLY A 1 91 ? -3.215 -23.984 -5.293 1 94.12 91 GLY A CA 1
ATOM 674 C C . GLY A 1 91 ? -1.778 -23.734 -4.879 1 94.12 91 GLY A C 1
ATOM 675 O O . GLY A 1 91 ? -0.977 -24.672 -4.789 1 94.12 91 GLY A O 1
ATOM 676 N N . ALA A 1 92 ? -1.421 -22.484 -4.641 1 95.62 92 ALA A N 1
ATOM 677 C CA . ALA A 1 92 ? -0.041 -22.094 -4.367 1 95.62 92 ALA A CA 1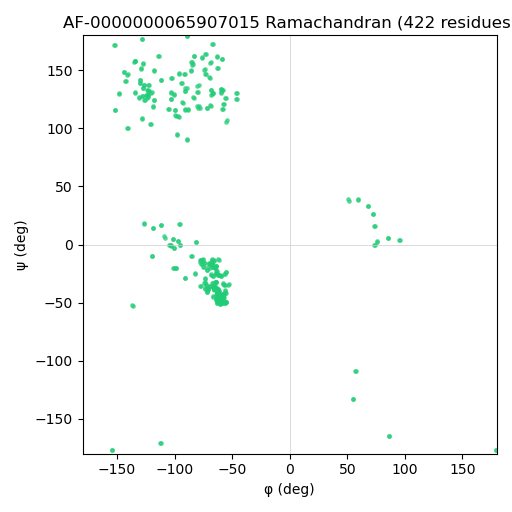
ATOM 678 C C . ALA A 1 92 ? 0.524 -22.859 -3.174 1 95.62 92 ALA A C 1
ATOM 680 O O . ALA A 1 92 ? 1.7 -23.219 -3.164 1 95.62 92 ALA A O 1
ATOM 681 N N . MET A 1 93 ? -0.275 -23.141 -2.232 1 93.88 93 MET A N 1
ATOM 682 C CA . MET A 1 93 ? 0.17 -23.828 -1.017 1 93.88 93 MET A CA 1
ATOM 683 C C . MET A 1 93 ? 0.601 -25.25 -1.315 1 93.88 93 MET A C 1
ATOM 685 O O . MET A 1 93 ? 1.38 -25.844 -0.563 1 93.88 93 MET A O 1
ATOM 689 N N . ASN A 1 94 ? 0.179 -25.766 -2.43 1 94.12 94 ASN A N 1
ATOM 690 C CA . ASN A 1 94 ? 0.437 -27.172 -2.762 1 94.12 94 ASN A CA 1
ATOM 691 C C . ASN A 1 94 ? 1.625 -27.312 -3.709 1 94.12 94 ASN A C 1
ATOM 693 O O . ASN A 1 94 ? 2.211 -28.391 -3.818 1 94.12 94 ASN A O 1
ATOM 697 N N . ASP A 1 95 ? 1.97 -26.281 -4.395 1 96.19 95 ASP A N 1
ATOM 698 C CA . ASP A 1 95 ? 3.053 -26.469 -5.355 1 96.19 95 ASP A CA 1
ATOM 699 C C . ASP A 1 95 ? 4.039 -25.297 -5.301 1 96.19 95 ASP A C 1
ATOM 701 O O . ASP A 1 95 ? 5.215 -25.484 -4.992 1 96.19 95 ASP A O 1
ATOM 705 N N . LEU A 1 96 ? 3.557 -24.031 -5.402 1 97.75 96 LEU A N 1
ATOM 706 C CA . LEU A 1 96 ? 4.445 -22.875 -5.492 1 97.75 96 LEU A CA 1
ATOM 707 C C . LEU A 1 96 ? 5.203 -22.672 -4.184 1 97.75 96 LEU A C 1
ATOM 709 O O . LEU A 1 96 ? 6.367 -22.266 -4.195 1 97.75 96 LEU A O 1
ATOM 713 N N . ALA A 1 97 ? 4.602 -22.984 -3.092 1 96.88 97 ALA A N 1
ATOM 714 C CA . ALA A 1 97 ? 5.184 -22.766 -1.77 1 96.88 97 ALA A CA 1
ATOM 715 C C . ALA A 1 97 ? 6.414 -23.641 -1.562 1 96.88 97 ALA A C 1
ATOM 717 O O . ALA A 1 97 ? 7.191 -23.422 -0.632 1 96.88 97 ALA A O 1
ATOM 718 N N . HIS A 1 98 ? 6.586 -24.625 -2.453 1 95 98 HIS A N 1
ATOM 719 C CA . HIS A 1 98 ? 7.68 -25.562 -2.303 1 95 98 HIS A CA 1
ATOM 720 C C . HIS A 1 98 ? 8.523 -25.641 -3.572 1 95 98 HIS A C 1
ATOM 722 O O . HIS A 1 98 ? 9.281 -26.594 -3.762 1 95 98 HIS A O 1
ATOM 728 N N . SER A 1 99 ? 8.406 -24.703 -4.348 1 96.81 99 SER A N 1
ATOM 729 C CA . SER A 1 99 ? 9.055 -24.734 -5.656 1 96.81 99 SER A CA 1
ATOM 730 C C . SER A 1 99 ? 10.469 -24.188 -5.594 1 96.81 99 SER A C 1
ATOM 732 O O . SER A 1 99 ? 10.672 -22.984 -5.352 1 96.81 99 SER A O 1
ATOM 734 N N . GLY A 1 100 ? 11.414 -25.078 -5.879 1 96.62 100 GLY A N 1
ATOM 735 C CA . GLY A 1 100 ? 12.789 -24.625 -5.945 1 96.62 100 GLY A CA 1
ATOM 736 C C . GLY A 1 100 ? 13.039 -23.641 -7.07 1 96.62 100 GLY A C 1
ATOM 737 O O . GLY A 1 100 ? 13.828 -22.703 -6.926 1 96.62 100 GLY A O 1
ATOM 738 N N . SER A 1 101 ? 12.438 -23.828 -8.219 1 97.44 101 SER A N 1
ATOM 739 C CA . SER A 1 101 ? 12.578 -22.938 -9.359 1 97.44 101 SER A CA 1
ATOM 740 C C . SER A 1 101 ? 12.07 -21.531 -9.023 1 97.44 101 SER A C 1
ATOM 742 O O . SER A 1 101 ? 12.742 -20.547 -9.32 1 97.44 101 SER A O 1
ATOM 744 N N . LEU A 1 102 ? 10.961 -21.453 -8.383 1 98.31 102 LEU A N 1
ATOM 745 C CA . LEU A 1 102 ? 10.422 -20.156 -7.984 1 98.31 102 LEU A CA 1
ATOM 746 C C . LEU A 1 102 ? 11.32 -19.484 -6.949 1 98.31 102 LEU A C 1
ATOM 748 O O . LEU A 1 102 ? 11.531 -18.266 -6.988 1 98.31 102 LEU A O 1
ATOM 752 N N . ALA A 1 103 ? 11.859 -20.297 -6.031 1 98.12 103 ALA A N 1
ATOM 753 C CA . ALA A 1 103 ? 12.773 -19.781 -5.016 1 98.12 103 ALA A CA 1
ATOM 754 C C . ALA A 1 103 ? 13.953 -19.062 -5.66 1 98.12 103 ALA A C 1
ATOM 756 O O . ALA A 1 103 ? 14.336 -17.969 -5.223 1 98.12 103 ALA A O 1
ATOM 757 N N . ARG A 1 104 ? 14.445 -19.641 -6.695 1 97.44 104 ARG A N 1
ATOM 758 C CA . ARG A 1 104 ? 15.578 -19.062 -7.402 1 97.44 104 ARG A CA 1
ATOM 759 C C . ARG A 1 104 ? 15.188 -17.75 -8.062 1 97.44 104 ARG A C 1
ATOM 761 O O . ARG A 1 104 ? 15.945 -16.766 -8.008 1 97.44 104 ARG A O 1
ATOM 768 N N . ILE A 1 105 ? 14.062 -17.734 -8.688 1 98.38 105 ILE A N 1
ATOM 769 C CA . ILE A 1 105 ? 13.578 -16.531 -9.352 1 98.38 105 ILE A CA 1
ATOM 770 C C . ILE A 1 105 ? 13.383 -15.414 -8.328 1 98.38 105 ILE A C 1
ATOM 772 O O . ILE A 1 10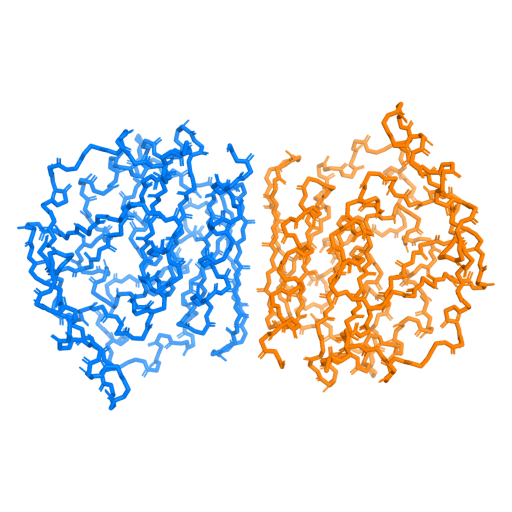5 ? 13.852 -14.297 -8.531 1 98.38 105 ILE A O 1
ATOM 776 N N . LEU A 1 106 ? 12.758 -15.734 -7.219 1 98.56 106 LEU A N 1
ATOM 777 C CA . LEU A 1 106 ? 12.5 -14.758 -6.164 1 98.56 106 LEU A CA 1
ATOM 778 C C . LEU A 1 106 ? 13.812 -14.227 -5.594 1 98.56 106 LEU A C 1
ATOM 780 O O . LEU A 1 106 ? 13.938 -13.023 -5.352 1 98.56 106 LEU A O 1
ATOM 784 N N . SER A 1 107 ? 14.75 -15.141 -5.375 1 97.56 107 SER A N 1
ATOM 785 C CA . SER A 1 107 ? 16.047 -14.719 -4.867 1 97.56 107 SER A CA 1
ATOM 786 C C . SER A 1 107 ? 16.703 -13.695 -5.793 1 97.56 107 SER A C 1
ATOM 788 O O . SER A 1 107 ? 17.234 -12.688 -5.328 1 97.56 107 SER A O 1
ATOM 790 N N . HIS A 1 108 ? 16.625 -13.922 -7.031 1 97.81 108 HIS A N 1
ATOM 791 C CA . HIS A 1 108 ? 17.172 -12.984 -8.008 1 97.81 108 HIS A CA 1
ATOM 792 C C . HIS A 1 108 ? 16.469 -11.641 -7.941 1 97.81 108 HIS A C 1
ATOM 794 O O . HIS A 1 108 ? 17.109 -10.594 -7.902 1 97.81 108 HIS A O 1
ATOM 800 N N . PHE A 1 109 ? 15.133 -11.664 -7.938 1 98.25 109 PHE A N 1
ATOM 801 C CA . PHE A 1 109 ? 14.336 -10.445 -7.914 1 98.25 109 PHE A CA 1
ATOM 802 C C . PHE A 1 109 ? 14.672 -9.602 -6.695 1 98.25 109 PHE A C 1
ATOM 804 O O . PHE A 1 109 ? 14.836 -8.383 -6.801 1 98.25 109 PHE A O 1
ATOM 811 N N . ILE A 1 110 ? 14.789 -10.195 -5.547 1 97.06 110 ILE A N 1
ATOM 812 C CA . ILE A 1 110 ? 15.039 -9.469 -4.301 1 97.06 110 ILE A CA 1
ATOM 813 C C . ILE A 1 110 ? 16.469 -8.945 -4.289 1 97.06 110 ILE A C 1
ATOM 815 O O . ILE A 1 110 ? 16.719 -7.797 -3.912 1 97.06 110 ILE A O 1
ATOM 819 N N . SER A 1 111 ? 17.406 -9.773 -4.801 1 96.31 111 SER A N 1
ATOM 820 C CA . SER A 1 111 ? 18.812 -9.344 -4.848 1 96.31 111 SER A CA 1
ATOM 821 C C . SER A 1 111 ? 18.984 -8.148 -5.773 1 96.31 111 SER A C 1
ATOM 823 O O . SER A 1 111 ? 19.812 -7.27 -5.504 1 96.31 111 SER A O 1
ATOM 825 N N . GLN A 1 112 ? 18.203 -8.062 -6.809 1 97.38 112 GLN A N 1
ATOM 826 C CA . GLN A 1 112 ? 18.297 -6.98 -7.781 1 97.38 112 GLN A CA 1
ATOM 827 C C . GLN A 1 112 ? 17.281 -5.883 -7.48 1 97.38 112 GLN A C 1
ATOM 829 O O . GLN A 1 112 ? 17.109 -4.945 -8.266 1 97.38 112 GLN A O 1
ATOM 834 N N . GLN A 1 113 ? 16.531 -6.012 -6.414 1 97.25 113 GLN A N 1
ATOM 835 C CA . GLN A 1 113 ? 15.539 -5.047 -5.949 1 97.25 113 GLN A CA 1
ATOM 836 C C . GLN A 1 113 ? 14.469 -4.805 -7.012 1 97.25 113 GLN A C 1
ATOM 838 O O . GLN A 1 113 ? 14.078 -3.66 -7.258 1 97.25 113 GLN A O 1
ATOM 843 N N . LYS A 1 114 ? 14.102 -5.906 -7.688 1 98 114 LYS A N 1
ATOM 844 C CA . LYS A 1 114 ? 13.016 -5.848 -8.664 1 98 114 LYS A CA 1
ATOM 845 C C . LYS A 1 114 ? 11.656 -6.031 -7.992 1 98 114 LYS A C 1
ATOM 847 O O . LYS A 1 114 ? 11.539 -6.789 -7.027 1 98 114 LYS A O 1
ATOM 852 N N . PRO A 1 115 ? 10.609 -5.438 -8.539 1 98.62 115 PRO A N 1
ATOM 853 C CA . PRO A 1 115 ? 9.289 -5.504 -7.906 1 98.62 115 PRO A CA 1
ATOM 854 C C . PRO A 1 115 ? 8.688 -6.906 -7.941 1 98.62 115 PRO A C 1
ATOM 856 O O . PRO A 1 115 ? 8.75 -7.578 -8.977 1 98.62 115 PRO A O 1
ATOM 859 N N . VAL A 1 116 ? 8.18 -7.328 -6.816 1 98.88 116 VAL A N 1
ATOM 860 C CA . VAL A 1 116 ? 7.449 -8.578 -6.652 1 98.88 116 VAL A CA 1
ATOM 861 C C . VAL A 1 116 ? 6.078 -8.297 -6.043 1 98.88 116 VAL A C 1
ATOM 863 O O . VAL A 1 116 ? 5.973 -7.609 -5.023 1 98.88 116 VAL A O 1
ATOM 866 N N . CYS A 1 117 ? 5.035 -8.805 -6.672 1 98.94 117 CYS A N 1
ATOM 867 C CA . CYS A 1 117 ? 3.672 -8.609 -6.195 1 98.94 117 CYS A CA 1
ATOM 868 C C . CYS A 1 117 ? 2.955 -9.945 -6.023 1 98.94 117 CYS A C 1
ATOM 870 O O . CYS A 1 117 ? 2.924 -10.758 -6.945 1 98.94 117 CYS A O 1
ATOM 872 N N . ALA A 1 118 ? 2.447 -10.211 -4.871 1 98.94 118 ALA A N 1
ATOM 873 C CA . ALA A 1 118 ? 1.69 -11.422 -4.582 1 98.94 118 ALA A CA 1
ATOM 874 C C . ALA A 1 118 ? 0.367 -11.094 -3.896 1 98.94 118 ALA A C 1
ATOM 876 O O . ALA A 1 118 ? 0.317 -10.242 -3.008 1 98.94 118 ALA A O 1
ATOM 877 N N . VAL A 1 119 ? -0.71 -11.844 -4.258 1 98.81 119 VAL A N 1
ATOM 878 C CA . VAL A 1 119 ? -2.039 -11.492 -3.768 1 98.81 119 VAL A CA 1
ATOM 879 C C . VAL A 1 119 ? -2.715 -12.727 -3.174 1 98.81 119 VAL A C 1
ATOM 881 O O . VAL A 1 119 ? -2.633 -13.82 -3.742 1 98.81 119 VAL A O 1
ATOM 884 N N . GLY A 1 120 ? -3.398 -12.523 -2.047 1 97.88 120 GLY A N 1
ATOM 885 C CA . GLY A 1 120 ? -4.184 -13.594 -1.448 1 97.88 120 GLY A CA 1
ATOM 886 C C . GLY A 1 120 ? -3.377 -14.852 -1.193 1 97.88 120 GLY A C 1
ATOM 887 O O . GLY A 1 120 ? -2.285 -14.789 -0.622 1 97.88 120 GLY A O 1
ATOM 888 N N . GLN A 1 121 ? -3.918 -16 -1.589 1 96.62 121 GLN A N 1
ATOM 889 C CA . GLN A 1 121 ? -3.238 -17.266 -1.376 1 96.62 121 GLN A CA 1
ATOM 890 C C . GLN A 1 121 ? -1.977 -17.375 -2.229 1 96.62 121 GLN A C 1
ATOM 892 O O . GLN A 1 121 ? -1.115 -18.219 -1.977 1 96.62 121 GLN A O 1
ATOM 897 N N . GLY A 1 122 ? -1.826 -16.5 -3.166 1 98.25 122 GLY A N 1
ATOM 898 C CA . GLY A 1 122 ? -0.583 -16.422 -3.918 1 98.25 122 GLY A CA 1
ATOM 899 C C . GLY A 1 122 ? 0.607 -16.031 -3.061 1 98.25 122 GLY A C 1
ATOM 900 O O . GLY A 1 122 ? 1.755 -16.281 -3.438 1 98.25 122 GLY A O 1
ATOM 901 N N . VAL A 1 123 ? 0.389 -15.391 -1.929 1 98.62 123 VAL A N 1
ATOM 902 C CA . VAL A 1 123 ? 1.453 -14.953 -1.029 1 98.62 123 VAL A CA 1
ATOM 903 C C . VAL A 1 123 ? 2.195 -16.172 -0.48 1 98.62 123 VAL A C 1
ATOM 905 O O . VAL A 1 123 ? 3.379 -16.094 -0.146 1 98.62 123 VAL A O 1
ATOM 908 N N . ALA A 1 124 ? 1.524 -17.359 -0.446 1 97.38 124 ALA A N 1
ATOM 909 C CA . ALA A 1 124 ? 2.156 -18.594 0.033 1 97.38 124 ALA A CA 1
ATOM 910 C C . ALA A 1 124 ? 3.371 -18.953 -0.817 1 97.38 124 ALA A C 1
ATOM 912 O O . ALA A 1 124 ? 4.297 -19.609 -0.341 1 97.38 124 ALA A O 1
ATOM 913 N N . ALA A 1 125 ? 3.359 -18.5 -2.064 1 98.38 125 ALA A N 1
ATOM 914 C CA . ALA A 1 125 ? 4.461 -18.781 -2.982 1 98.38 125 ALA A CA 1
ATOM 915 C C . ALA A 1 125 ? 5.766 -18.172 -2.477 1 98.38 125 ALA A C 1
ATOM 917 O O . ALA A 1 125 ? 6.852 -18.641 -2.822 1 98.38 125 ALA A O 1
ATOM 918 N N . LEU A 1 126 ? 5.73 -17.109 -1.685 1 98.44 126 LEU A N 1
ATOM 919 C CA . LEU A 1 126 ? 6.918 -16.438 -1.168 1 98.44 126 LEU A CA 1
ATOM 920 C C . LEU A 1 126 ? 7.629 -17.312 -0.137 1 98.44 126 LEU A C 1
ATOM 922 O O . LEU A 1 126 ? 8.789 -17.062 0.193 1 98.44 126 LEU A O 1
ATOM 926 N N . CYS A 1 127 ? 6.969 -18.328 0.389 1 97.06 127 CYS A N 1
ATOM 927 C CA . CYS A 1 127 ? 7.488 -19.141 1.482 1 97.06 127 CYS A CA 1
ATOM 928 C C . CYS A 1 127 ? 8.594 -20.078 0.993 1 97.06 127 CYS A C 1
ATOM 930 O O . CYS A 1 127 ? 9.383 -20.578 1.79 1 97.06 127 CYS A O 1
ATOM 932 N N . CYS A 1 128 ? 8.648 -20.234 -0.261 1 96.88 128 CYS A N 1
ATOM 933 C CA . CYS A 1 128 ? 9.586 -21.203 -0.822 1 96.88 128 CYS A CA 1
ATOM 934 C C . CYS A 1 128 ? 11.008 -20.641 -0.804 1 96.88 128 CYS A C 1
ATOM 936 O O . CYS A 1 128 ? 11.977 -21.391 -0.945 1 96.88 128 CYS A O 1
ATOM 938 N N . ALA A 1 129 ? 11.117 -19.359 -0.648 1 96.31 129 ALA A N 1
ATOM 939 C CA . ALA A 1 129 ? 12.383 -18.703 -0.951 1 96.31 129 ALA A CA 1
ATOM 940 C C . ALA A 1 129 ? 13.289 -18.672 0.275 1 96.31 129 ALA A C 1
ATOM 942 O O . ALA A 1 129 ? 13.25 -17.734 1.063 1 96.31 129 ALA A O 1
ATOM 943 N N . THR A 1 130 ? 14.078 -19.641 0.448 1 92.56 130 THR A N 1
ATOM 944 C CA . THR A 1 130 ? 15.07 -19.734 1.515 1 92.56 130 THR A CA 1
ATOM 945 C C . THR A 1 130 ? 16.484 -19.844 0.938 1 92.56 130 THR A C 1
ATOM 947 O O . THR A 1 130 ? 16.688 -20.516 -0.072 1 92.56 130 THR A O 1
ATOM 950 N N . GLU A 1 131 ? 17.375 -19.031 1.45 1 89.06 131 GLU A N 1
ATOM 951 C CA . GLU A 1 131 ? 18.797 -19.062 1.129 1 89.06 131 GLU A CA 1
ATOM 952 C C . GLU A 1 131 ? 19.641 -19.234 2.387 1 89.06 131 GLU A C 1
ATOM 954 O O . GLU A 1 131 ? 19.516 -18.469 3.344 1 89.06 131 GLU A O 1
ATOM 959 N N . ASP A 1 132 ? 20.578 -20.234 2.381 1 88.56 132 ASP A N 1
ATOM 960 C CA . ASP A 1 132 ? 21.438 -20.5 3.52 1 88.56 132 ASP A CA 1
ATOM 961 C C . ASP A 1 132 ? 20.641 -20.641 4.809 1 88.56 132 ASP A C 1
ATOM 963 O O . ASP A 1 132 ? 20.969 -20.016 5.82 1 88.56 132 ASP A O 1
ATOM 967 N N . GLN A 1 133 ? 19.484 -21.234 4.758 1 87.19 133 GLN A N 1
ATOM 968 C CA . GLN A 1 133 ? 18.609 -21.578 5.879 1 87.19 133 GLN A CA 1
ATOM 969 C C . GLN A 1 133 ? 17.922 -20.328 6.43 1 87.19 133 GLN A C 1
ATOM 971 O O . GLN A 1 133 ? 17.422 -20.344 7.559 1 87.19 133 GLN A O 1
ATOM 976 N N . LYS A 1 134 ? 17.969 -19.328 5.641 1 93.38 134 LYS A N 1
ATOM 977 C CA . LYS A 1 134 ? 17.266 -18.109 6.039 1 93.38 134 LYS A CA 1
ATOM 978 C C . LYS A 1 134 ? 16.234 -17.703 4.988 1 93.38 134 LYS A C 1
ATOM 980 O O . LYS A 1 134 ? 16.516 -17.734 3.787 1 93.38 134 LYS A O 1
ATOM 985 N N . TRP A 1 135 ? 15.078 -17.406 5.383 1 97.25 135 TRP A N 1
ATOM 986 C CA . TRP A 1 135 ? 14.023 -16.922 4.504 1 97.25 135 TRP A CA 1
ATOM 987 C C . TRP A 1 135 ? 14.352 -15.523 3.969 1 97.25 135 TRP A C 1
ATOM 989 O O . TRP A 1 135 ? 14.68 -14.617 4.738 1 97.25 135 TRP A O 1
ATOM 999 N N . ILE A 1 136 ? 14.305 -15.258 2.688 1 97.44 136 ILE A N 1
ATOM 1000 C CA . ILE A 1 136 ? 14.875 -14.062 2.084 1 97.44 136 ILE A CA 1
ATOM 1001 C C . ILE A 1 136 ? 13.992 -12.852 2.395 1 97.44 136 ILE A C 1
ATOM 1003 O O . ILE A 1 136 ? 14.422 -11.703 2.242 1 97.44 136 ILE A O 1
ATOM 1007 N N . PHE A 1 137 ? 12.766 -13.133 2.758 1 97.94 137 PHE A N 1
ATOM 1008 C CA . PHE A 1 137 ? 11.859 -12.031 3.076 1 97.94 137 PHE A CA 1
ATOM 1009 C C . PHE A 1 137 ? 11.836 -11.773 4.578 1 97.94 137 PHE A C 1
ATOM 1011 O O . PHE A 1 137 ? 10.898 -11.156 5.09 1 97.94 137 PHE A O 1
ATOM 1018 N N . SER A 1 138 ? 12.922 -12.336 5.203 1 96.06 138 SER A N 1
ATOM 1019 C CA . SER A 1 138 ? 13.086 -11.969 6.602 1 96.06 138 SER A CA 1
ATOM 1020 C C . SER A 1 138 ? 13.25 -10.461 6.758 1 96.06 138 SER A C 1
ATOM 1022 O O . SER A 1 138 ? 13.898 -9.812 5.934 1 96.06 138 SER A O 1
ATOM 1024 N N . ARG A 1 139 ? 12.586 -9.727 7.598 1 95.5 139 ARG A N 1
ATOM 1025 C CA . ARG A 1 139 ? 12.648 -8.305 7.934 1 95.5 139 ARG A CA 1
ATOM 1026 C C . ARG A 1 139 ? 11.797 -7.477 6.98 1 95.5 139 ARG A C 1
ATOM 1028 O O . ARG A 1 139 ? 11.93 -6.254 6.93 1 95.5 139 ARG A O 1
ATOM 1035 N N . TYR A 1 140 ? 11.016 -8.227 6.055 1 98.38 140 TYR A N 1
ATOM 1036 C CA . TYR A 1 140 ? 10.031 -7.523 5.242 1 98.38 140 TYR A CA 1
ATOM 1037 C C . TYR A 1 140 ? 8.664 -7.508 5.93 1 98.38 140 TYR A C 1
ATOM 1039 O O . TYR A 1 140 ? 8.328 -8.438 6.664 1 98.38 140 TYR A O 1
ATOM 1047 N N . SER A 1 141 ? 7.941 -6.48 5.73 1 98.62 141 SER A N 1
ATOM 1048 C CA . SER A 1 141 ? 6.535 -6.41 6.113 1 98.62 141 SER A CA 1
ATOM 1049 C C . SER A 1 141 ? 5.629 -6.863 4.973 1 98.62 141 SER A C 1
ATOM 1051 O O . SER A 1 141 ? 5.863 -6.52 3.814 1 98.62 141 SER A O 1
ATOM 1053 N N . MET A 1 142 ? 4.699 -7.703 5.262 1 98.69 142 MET A N 1
ATOM 1054 C CA . MET A 1 142 ? 3.801 -8.188 4.215 1 98.69 142 MET A CA 1
ATOM 1055 C C . MET A 1 142 ? 2.445 -8.578 4.801 1 98.69 142 MET A C 1
ATOM 1057 O O . MET A 1 142 ? 2.221 -8.438 6.004 1 98.69 142 MET A O 1
ATOM 1061 N N . THR A 1 143 ? 1.518 -8.859 3.951 1 98.69 143 THR A N 1
ATOM 1062 C CA . THR A 1 143 ? 0.197 -9.352 4.328 1 98.69 143 THR A CA 1
ATOM 1063 C C . THR A 1 143 ? -0.153 -10.617 3.547 1 98.69 143 THR A C 1
ATOM 1065 O O . THR A 1 143 ? 0.662 -11.117 2.77 1 98.69 143 THR A O 1
ATOM 1068 N N . GLY A 1 144 ? -1.202 -11.203 3.768 1 97.75 144 GLY A N 1
ATOM 1069 C CA . GLY A 1 144 ? -1.799 -12.414 3.229 1 97.75 144 GLY A CA 1
ATOM 1070 C C . GLY A 1 144 ? -3.137 -12.75 3.859 1 97.75 144 GLY A C 1
ATOM 1071 O O . GLY A 1 144 ? -3.656 -11.984 4.672 1 97.75 144 GLY A O 1
ATOM 1072 N N . PRO A 1 145 ? -3.631 -13.875 3.406 1 96.62 145 PRO A N 1
ATOM 1073 C CA . PRO A 1 145 ? -4.941 -14.203 3.971 1 96.62 145 PRO A CA 1
ATOM 1074 C C . PRO A 1 145 ? -4.91 -14.352 5.492 1 96.62 145 PRO A C 1
ATOM 1076 O O . PRO A 1 145 ? -3.98 -14.953 6.039 1 96.62 145 PRO A O 1
ATOM 1079 N N . SER A 1 146 ? -5.902 -13.727 6.129 1 92.75 146 SER A N 1
ATOM 1080 C CA . SER A 1 146 ? -6.02 -13.898 7.57 1 92.75 146 SER A CA 1
ATOM 1081 C C . SER A 1 146 ? -6.609 -15.266 7.918 1 92.75 146 SER A C 1
ATOM 1083 O O . SER A 1 146 ? -7.238 -15.906 7.078 1 92.75 146 SER A O 1
ATOM 1085 N N . VAL A 1 147 ? -6.41 -15.742 9.164 1 89.31 147 VAL A N 1
ATOM 1086 C CA . VAL A 1 147 ? -6.965 -17.016 9.617 1 89.31 147 VAL A CA 1
ATOM 1087 C C . VAL A 1 147 ? -8.484 -17 9.477 1 89.31 147 VAL A C 1
ATOM 1089 O O . VAL A 1 147 ? -9.094 -18 9.102 1 89.31 147 VAL A O 1
ATOM 1092 N N . PHE A 1 148 ? -9.055 -15.836 9.672 1 88.44 148 PHE A N 1
ATOM 1093 C CA . PHE A 1 148 ? -10.5 -15.703 9.57 1 88.44 148 PHE A CA 1
ATOM 1094 C C . PHE A 1 148 ? -10.969 -15.93 8.133 1 88.44 148 PHE A C 1
ATOM 1096 O O . PHE A 1 148 ? -12.023 -16.531 7.91 1 88.44 148 PHE A O 1
ATOM 1103 N N . GLU A 1 149 ? -10.195 -15.484 7.176 1 92.12 149 GLU A N 1
ATOM 1104 C CA . GLU A 1 149 ? -10.523 -15.703 5.77 1 92.12 149 GLU A CA 1
ATOM 1105 C C . GLU A 1 149 ? -10.305 -17.156 5.371 1 92.12 149 GLU A C 1
ATOM 1107 O O . GLU A 1 149 ? -11.07 -17.719 4.59 1 92.12 149 GLU A O 1
ATOM 1112 N N . LEU A 1 150 ? -9.305 -17.797 5.941 1 90.12 150 LEU A N 1
ATOM 1113 C CA . LEU A 1 150 ? -8.945 -19.172 5.605 1 90.12 150 LEU A CA 1
ATOM 1114 C C . LEU A 1 150 ? -9.961 -20.156 6.176 1 90.12 150 LEU A C 1
ATOM 1116 O O . LEU A 1 150 ? -10.305 -21.141 5.527 1 90.12 150 LEU A O 1
ATOM 1120 N N . VAL A 1 151 ? -10.477 -19.922 7.355 1 88.12 151 VAL A N 1
ATOM 1121 C CA . VAL A 1 151 ? -11.398 -20.844 8.031 1 88.12 151 VAL A CA 1
ATOM 1122 C C . VAL A 1 151 ? -12.688 -20.969 7.23 1 88.12 151 VAL A C 1
ATOM 1124 O O . VAL A 1 151 ? -13.359 -22 7.273 1 88.12 151 VAL A O 1
ATOM 1127 N N . ARG A 1 152 ? -13 -19.969 6.461 1 82.56 152 ARG A N 1
ATOM 1128 C CA . ARG A 1 152 ? -14.211 -19.969 5.648 1 82.56 152 ARG A CA 1
ATOM 1129 C C . ARG A 1 152 ? -14.039 -20.844 4.418 1 82.56 152 ARG A C 1
ATOM 1131 O O . ARG A 1 152 ? -15.023 -21.203 3.76 1 82.56 152 ARG A O 1
ATOM 1138 N N . SER A 1 153 ? -12.859 -21.172 4.18 1 78.69 153 SER A N 1
ATOM 1139 C CA . SER A 1 153 ? -12.57 -22.031 3.039 1 78.69 153 SER A CA 1
ATOM 1140 C C . SER A 1 153 ? -12.836 -23.5 3.369 1 78.69 153 SER A C 1
ATOM 1142 O O . SER A 1 153 ? -12.516 -23.969 4.465 1 78.69 153 SER A O 1
ATOM 1144 N N . SER A 1 154 ? -13.445 -24.219 2.508 1 71.81 154 SER A N 1
ATOM 1145 C CA . SER A 1 154 ? -13.727 -25.625 2.689 1 71.81 154 SER A CA 1
ATOM 1146 C C . SER A 1 154 ? -12.438 -26.438 2.832 1 71.81 154 SER A C 1
ATOM 1148 O O . SER A 1 154 ? -12.445 -27.547 3.369 1 71.81 154 SER A O 1
ATOM 1150 N N . GLU A 1 155 ? -11.312 -25.766 2.49 1 75.75 155 GLU A N 1
ATOM 1151 C CA . GLU A 1 155 ? -10.039 -26.484 2.486 1 75.75 155 GLU A CA 1
ATOM 1152 C C . GLU A 1 155 ? -9.227 -26.172 3.74 1 75.75 155 GLU A C 1
ATOM 1154 O O . GLU A 1 155 ? -8.102 -26.656 3.889 1 75.75 155 GLU A O 1
ATOM 1159 N N . PHE A 1 156 ? -9.859 -25.406 4.629 1 79.69 156 PHE A N 1
ATOM 1160 C CA . PHE A 1 156 ? -9.094 -24.922 5.77 1 79.69 156 PHE A CA 1
ATOM 1161 C C . PHE A 1 156 ? -8.469 -26.078 6.539 1 79.69 156 PHE A C 1
ATOM 1163 O O . PHE A 1 156 ? -7.293 -26.016 6.914 1 79.69 156 PHE A O 1
ATOM 1170 N N . ALA A 1 157 ? -9.25 -27.219 6.688 1 78.38 157 ALA A N 1
ATOM 1171 C CA . ALA A 1 157 ? -8.797 -28.359 7.488 1 78.38 157 ALA A CA 1
ATOM 1172 C C . ALA A 1 157 ? -7.613 -29.047 6.828 1 78.38 157 ALA A C 1
ATOM 1174 O O . ALA A 1 157 ? -6.855 -29.766 7.492 1 78.38 157 ALA A O 1
ATOM 1175 N N . ASN A 1 158 ? -7.379 -28.781 5.617 1 78.56 158 ASN A N 1
ATOM 1176 C CA . ASN A 1 158 ? -6.367 -29.5 4.859 1 78.56 158 ASN A CA 1
ATOM 1177 C C . ASN A 1 158 ? -5.262 -28.562 4.371 1 78.56 158 ASN A C 1
ATOM 1179 O O . ASN A 1 158 ? -4.469 -28.938 3.504 1 78.56 158 ASN A O 1
ATOM 1183 N N . LEU A 1 159 ? -5.285 -27.359 4.996 1 80.88 159 LEU A N 1
ATOM 1184 C CA . LEU A 1 159 ? -4.273 -26.406 4.555 1 80.88 159 LEU A CA 1
ATOM 1185 C C . LEU A 1 159 ? -2.891 -26.812 5.047 1 80.88 159 LEU A C 1
ATOM 1187 O O . LEU A 1 159 ? -2.67 -26.953 6.254 1 80.88 159 LEU A O 1
ATOM 1191 N N . PRO A 1 160 ? -2.064 -27.062 4.152 1 81.12 160 PRO A N 1
ATOM 1192 C CA . PRO A 1 160 ? -0.725 -27.5 4.559 1 81.12 160 PRO A CA 1
ATOM 1193 C C . PRO A 1 160 ? 0.083 -26.375 5.211 1 81.12 160 PRO A C 1
ATOM 1195 O O . PRO A 1 160 ? 1.094 -26.641 5.867 1 81.12 160 PRO A O 1
ATOM 1198 N N . LEU A 1 161 ? -0.352 -25.141 5.035 1 87.38 161 LEU A N 1
ATOM 1199 C CA . LEU A 1 161 ? 0.455 -24 5.465 1 87.38 161 LEU A CA 1
ATOM 1200 C C . LEU A 1 161 ? -0.431 -22.844 5.891 1 87.38 161 LEU A C 1
ATOM 1202 O O . LEU A 1 161 ? -1.387 -22.484 5.191 1 87.38 161 LEU A O 1
ATOM 1206 N N . ILE A 1 162 ? -0.145 -22.312 7.039 1 90.88 162 ILE A N 1
ATOM 1207 C CA . ILE A 1 162 ? -0.716 -21.031 7.453 1 90.88 162 ILE A CA 1
ATOM 1208 C C . ILE A 1 162 ? 0.3 -19.922 7.227 1 90.88 162 ILE A C 1
ATOM 1210 O O . ILE A 1 162 ? 1.271 -19.797 7.977 1 90.88 162 ILE A O 1
ATOM 1214 N N . VAL A 1 163 ? 0.028 -19.078 6.309 1 93.44 163 VAL A N 1
ATOM 1215 C CA . VAL A 1 163 ? 0.986 -18.109 5.797 1 93.44 163 VAL A CA 1
ATOM 1216 C C . VAL A 1 163 ? 1.381 -17.141 6.91 1 93.44 163 VAL A C 1
ATOM 1218 O O . VAL A 1 163 ? 2.562 -16.828 7.082 1 93.44 163 VAL A O 1
ATOM 1221 N N . GLU A 1 164 ? 0.377 -16.672 7.699 1 94.06 164 GLU A N 1
ATOM 1222 C CA . GLU A 1 164 ? 0.655 -15.766 8.805 1 94.06 164 GLU A CA 1
ATOM 1223 C C . GLU A 1 164 ? 1.684 -16.359 9.766 1 94.06 164 GLU A C 1
ATOM 1225 O O . GLU A 1 164 ? 2.664 -15.695 10.117 1 94.06 164 GLU A O 1
ATOM 1230 N N . ASP A 1 165 ? 1.505 -17.609 10.203 1 94.38 165 ASP A N 1
ATOM 1231 C CA . ASP A 1 165 ? 2.41 -18.281 11.141 1 94.38 165 ASP A CA 1
ATOM 1232 C C . ASP A 1 165 ? 3.809 -18.422 10.539 1 94.38 165 ASP A C 1
ATOM 1234 O O . ASP A 1 165 ? 4.809 -18.156 11.219 1 94.38 165 ASP A O 1
ATOM 1238 N N . PHE A 1 166 ? 3.801 -18.812 9.312 1 95.75 166 PHE A N 1
ATOM 1239 C CA . PHE A 1 166 ? 5.09 -18.984 8.648 1 95.75 166 PHE A CA 1
ATOM 1240 C C . PHE A 1 166 ? 5.867 -17.672 8.656 1 95.75 166 PHE A C 1
ATOM 1242 O O . PHE A 1 166 ? 7.051 -17.641 9 1 95.75 166 PHE A O 1
ATOM 1249 N N . ILE A 1 167 ? 5.207 -16.516 8.211 1 96.81 167 ILE A N 1
ATOM 1250 C CA . ILE A 1 167 ? 5.84 -15.211 8.109 1 96.81 167 ILE A CA 1
ATOM 1251 C C . ILE A 1 167 ? 6.43 -14.812 9.461 1 96.81 167 ILE A C 1
ATOM 1253 O O . ILE A 1 167 ? 7.609 -14.461 9.555 1 96.81 167 ILE A O 1
ATOM 1257 N N . LYS A 1 168 ? 5.641 -14.914 10.5 1 95.94 168 LYS A N 1
ATOM 1258 C CA . LYS A 1 168 ? 6.059 -14.516 11.844 1 95.94 168 LYS A CA 1
ATOM 1259 C C . LYS A 1 168 ? 7.18 -15.406 12.359 1 95.94 168 LYS A C 1
ATOM 1261 O O . LYS A 1 168 ? 8.148 -14.922 12.938 1 95.94 168 LYS A O 1
ATOM 1266 N N . ASP A 1 169 ? 7.129 -16.688 12.078 1 96.62 169 ASP A N 1
ATOM 1267 C CA . ASP A 1 169 ? 8.109 -17.672 12.555 1 96.62 169 ASP A CA 1
ATOM 1268 C C . ASP A 1 169 ? 9.445 -17.5 11.836 1 96.62 169 ASP A C 1
ATOM 1270 O O . ASP A 1 169 ? 10.484 -17.938 12.328 1 96.62 169 ASP A O 1
ATOM 1274 N N . ASN A 1 170 ? 9.438 -16.906 10.695 1 97.12 170 ASN A N 1
ATOM 1275 C CA . ASN A 1 170 ? 10.656 -16.812 9.898 1 97.12 170 ASN A CA 1
ATOM 1276 C C . ASN A 1 170 ? 11.156 -15.375 9.812 1 97.12 170 ASN A C 1
ATOM 1278 O O . ASN A 1 170 ? 11.914 -15.031 8.906 1 97.12 170 ASN A O 1
ATOM 1282 N N . GLY A 1 171 ? 10.695 -14.477 10.688 1 96 171 GLY A N 1
ATOM 1283 C CA . GLY A 1 171 ? 11.297 -13.172 10.898 1 96 171 GLY A CA 1
ATOM 1284 C C . GLY A 1 171 ? 10.641 -12.07 10.094 1 96 171 GLY A C 1
ATOM 1285 O O . GLY A 1 171 ? 11.109 -10.93 10.078 1 96 171 GLY A O 1
ATOM 1286 N N . GLY A 1 172 ? 9.57 -12.383 9.375 1 96.81 172 GLY A N 1
ATOM 1287 C CA . GLY A 1 172 ? 8.812 -11.344 8.688 1 96.81 172 GLY A CA 1
ATOM 1288 C C . GLY A 1 172 ? 7.805 -10.648 9.586 1 96.81 172 GLY A C 1
ATOM 1289 O O . GLY A 1 172 ? 7.539 -11.102 10.703 1 96.81 172 GLY A O 1
ATOM 1290 N N . SER A 1 173 ? 7.328 -9.461 9.172 1 97.62 173 SER A N 1
ATOM 1291 C CA . SER A 1 173 ? 6.258 -8.734 9.844 1 97.62 173 SER A CA 1
ATOM 1292 C C . SER A 1 173 ? 4.938 -8.867 9.094 1 97.62 173 SER A C 1
ATOM 1294 O O . SER A 1 173 ? 4.898 -8.719 7.871 1 97.62 173 SER A O 1
ATOM 1296 N N . TYR A 1 174 ? 3.908 -9.219 9.82 1 97.31 174 TYR A N 1
ATOM 1297 C CA . TYR A 1 174 ? 2.619 -9.508 9.203 1 97.31 174 TYR A CA 1
ATOM 1298 C C . TYR A 1 174 ? 1.527 -8.609 9.758 1 97.31 174 TYR A C 1
ATOM 1300 O O . TYR A 1 174 ? 1.487 -8.344 10.969 1 97.31 174 TYR A O 1
ATOM 1308 N N . THR A 1 175 ? 0.698 -8.109 8.914 1 97.56 175 THR A N 1
ATOM 1309 C CA . THR A 1 175 ? -0.532 -7.453 9.336 1 97.56 175 THR A CA 1
ATOM 1310 C C . THR A 1 175 ? -1.716 -7.926 8.492 1 97.56 175 THR A C 1
ATOM 1312 O O . THR A 1 175 ? -1.534 -8.438 7.387 1 97.56 175 THR A O 1
ATOM 1315 N N . ALA A 1 176 ? -2.912 -7.777 9.031 1 97.31 176 ALA A N 1
ATOM 1316 C CA . ALA A 1 176 ? -4.156 -8.078 8.32 1 97.31 176 ALA A CA 1
ATOM 1317 C C . ALA A 1 176 ? -5.23 -7.047 8.641 1 97.31 176 ALA A C 1
ATOM 1319 O O . ALA A 1 176 ? -5.23 -6.445 9.711 1 97.31 176 ALA A O 1
ATOM 1320 N N . S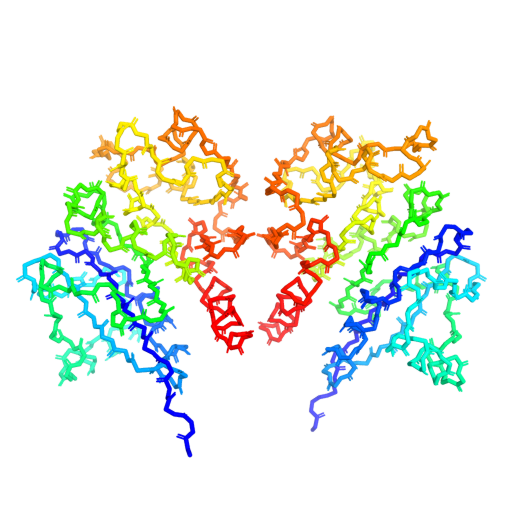ER A 1 177 ? -6.078 -6.75 7.699 1 98 177 SER A N 1
ATOM 1321 C CA . SER A 1 177 ? -7.309 -5.988 7.895 1 98 177 SER A CA 1
ATOM 1322 C C . SER A 1 177 ? -8.477 -6.906 8.234 1 98 177 SER A C 1
ATOM 1324 O O . SER A 1 177 ? -8.297 -8.117 8.383 1 98 177 SER A O 1
ATOM 1326 N N . ILE A 1 178 ? -9.625 -6.375 8.445 1 96.44 178 ILE A N 1
ATOM 1327 C CA . ILE A 1 178 ? -10.82 -7.188 8.664 1 96.44 178 ILE A CA 1
ATOM 1328 C C . ILE A 1 178 ? -11.117 -8.016 7.418 1 96.44 178 ILE A C 1
ATOM 1330 O O . ILE A 1 178 ? -10.602 -7.727 6.336 1 96.44 178 ILE A O 1
ATOM 1334 N N . GLU A 1 179 ? -11.898 -9.031 7.559 1 93.81 179 GLU A N 1
ATOM 1335 C CA . GLU A 1 179 ? -12.195 -9.977 6.48 1 93.81 179 GLU A CA 1
ATOM 1336 C C . GLU A 1 179 ? -12.812 -9.266 5.281 1 93.81 179 GLU A C 1
ATOM 1338 O O . GLU A 1 179 ? -13.648 -8.375 5.441 1 93.81 179 GLU A O 1
ATOM 1343 N N . ASP A 1 180 ? -12.328 -9.539 4.098 1 94.81 180 ASP A N 1
ATOM 1344 C CA . ASP A 1 180 ? -12.867 -9.141 2.801 1 94.81 180 ASP A CA 1
ATOM 1345 C C . ASP A 1 180 ? -12.578 -7.668 2.52 1 94.81 180 ASP A C 1
ATOM 1347 O O . ASP A 1 180 ? -13.016 -7.129 1.502 1 94.81 180 ASP A O 1
ATOM 1351 N N . ALA A 1 181 ? -11.875 -7.012 3.406 1 97.5 181 ALA A N 1
ATOM 1352 C CA . ALA A 1 181 ? -11.5 -5.621 3.16 1 97.5 181 ALA A CA 1
ATOM 1353 C C . ALA A 1 181 ? -10.234 -5.539 2.316 1 97.5 181 ALA A C 1
ATOM 1355 O O . ALA A 1 181 ? -9.43 -6.473 2.301 1 97.5 181 ALA A O 1
ATOM 1356 N N . VAL A 1 182 ? -10.07 -4.469 1.63 1 98.44 182 VAL A N 1
ATOM 1357 C CA . VAL A 1 182 ? -8.828 -4.188 0.912 1 98.44 182 VAL A CA 1
ATOM 1358 C C . VAL A 1 182 ? -7.691 -3.979 1.907 1 98.44 182 VAL A C 1
ATOM 1360 O O . VAL A 1 182 ? -7.848 -3.256 2.895 1 98.44 182 VAL A O 1
ATOM 1363 N N . HIS A 1 183 ? -6.586 -4.641 1.713 1 98.88 183 HIS A N 1
ATOM 1364 C CA . HIS A 1 183 ? -5.387 -4.473 2.523 1 98.88 183 HIS A CA 1
ATOM 1365 C C . HIS A 1 183 ? -4.129 -4.801 1.723 1 98.88 183 HIS A C 1
ATOM 1367 O O . HIS A 1 183 ? -3.961 -5.934 1.261 1 98.88 183 HIS A O 1
ATOM 1373 N N . VAL A 1 184 ? -3.301 -3.789 1.519 1 98.94 184 VAL A N 1
ATOM 1374 C CA . VAL A 1 184 ? -2.07 -3.926 0.746 1 98.94 184 VAL A CA 1
ATOM 1375 C C . VAL A 1 184 ? -0.887 -3.408 1.562 1 98.94 184 VAL A C 1
ATOM 1377 O O . VAL A 1 184 ? -0.982 -2.365 2.213 1 98.94 184 VAL A O 1
ATOM 1380 N N . VAL A 1 185 ? 0.185 -4.141 1.574 1 98.94 185 VAL A N 1
ATOM 1381 C CA . VAL A 1 185 ? 1.429 -3.721 2.211 1 98.94 185 VAL A CA 1
ATOM 1382 C C . VAL A 1 185 ? 2.541 -3.639 1.17 1 98.94 185 VAL A C 1
ATOM 1384 O O . VAL A 1 185 ? 2.816 -4.617 0.468 1 98.94 185 VAL A O 1
ATOM 1387 N N . LEU A 1 186 ? 3.049 -2.467 1.03 1 98.88 186 LEU A N 1
ATOM 1388 C CA . LEU A 1 186 ? 4.211 -2.215 0.184 1 98.88 186 LEU A CA 1
ATOM 1389 C C . LEU A 1 186 ? 5.461 -1.988 1.029 1 98.88 186 LEU A C 1
ATOM 1391 O O . LEU A 1 186 ? 5.504 -1.066 1.847 1 98.88 186 LEU A O 1
ATOM 1395 N N . ASP A 1 187 ? 6.434 -2.814 0.921 1 98.88 187 ASP A N 1
ATOM 1396 C CA . ASP A 1 187 ? 7.719 -2.695 1.605 1 98.88 187 ASP A CA 1
ATOM 1397 C C . ASP A 1 187 ? 8.883 -2.801 0.619 1 98.88 187 ASP A C 1
ATOM 1399 O O . ASP A 1 187 ? 9.234 -3.9 0.185 1 98.88 187 ASP A O 1
ATOM 1403 N N . ARG A 1 188 ? 9.562 -1.673 0.364 1 98.31 188 ARG A N 1
ATOM 1404 C CA . ARG A 1 188 ? 10.609 -1.61 -0.646 1 98.31 188 ARG A CA 1
ATOM 1405 C C . ARG A 1 188 ? 10.086 -2.023 -2.014 1 98.31 188 ARG A C 1
ATOM 1407 O O . ARG A 1 188 ? 9.25 -1.33 -2.6 1 98.31 188 ARG A O 1
ATOM 1414 N N . HIS A 1 189 ? 10.469 -3.172 -2.514 1 98 189 HIS A N 1
ATOM 1415 C CA . HIS A 1 189 ? 10.055 -3.637 -3.83 1 98 189 HIS A CA 1
ATOM 1416 C C . HIS A 1 189 ? 9.055 -4.785 -3.717 1 98 189 HIS A C 1
ATOM 1418 O O . HIS A 1 189 ? 8.68 -5.387 -4.727 1 98 189 HIS A O 1
ATOM 1424 N N . LEU A 1 190 ? 8.602 -5.133 -2.539 1 98.81 190 LEU A N 1
ATOM 1425 C CA . LEU A 1 190 ? 7.652 -6.219 -2.305 1 98.81 190 LEU A CA 1
ATOM 1426 C C . LEU A 1 190 ? 6.254 -5.668 -2.045 1 98.81 190 LEU A C 1
ATOM 1428 O O . LEU A 1 190 ? 6.062 -4.84 -1.153 1 98.81 190 LEU A O 1
ATOM 1432 N N . ILE A 1 191 ? 5.262 -6.129 -2.834 1 98.94 191 ILE A N 1
ATOM 1433 C CA . ILE A 1 191 ? 3.859 -5.773 -2.666 1 98.94 191 ILE A CA 1
ATOM 1434 C C . ILE A 1 191 ? 3.041 -7.023 -2.359 1 98.94 191 ILE A C 1
ATOM 1436 O O . ILE A 1 191 ? 3.096 -8.008 -3.102 1 98.94 191 ILE A O 1
ATOM 1440 N N . THR A 1 192 ? 2.332 -7.004 -1.271 1 98.94 192 THR A N 1
ATOM 1441 C CA . THR A 1 192 ? 1.437 -8.117 -0.979 1 98.94 192 THR A CA 1
ATOM 1442 C C . THR A 1 192 ? 0.022 -7.613 -0.704 1 98.94 192 THR A C 1
ATOM 1444 O O . THR A 1 192 ? -0.159 -6.555 -0.1 1 98.94 192 THR A O 1
ATOM 1447 N N . GLY A 1 193 ? -0.949 -8.266 -1.217 1 98.88 193 GLY A N 1
ATOM 1448 C CA . GLY A 1 193 ? -2.359 -8.031 -0.946 1 98.88 193 GLY A CA 1
ATOM 1449 C C . GLY A 1 193 ? -3.014 -9.164 -0.178 1 98.88 193 GLY A C 1
ATOM 1450 O O . GLY A 1 193 ? -2.762 -10.336 -0.457 1 98.88 193 GLY A O 1
ATOM 1451 N N . GLN A 1 194 ? -3.877 -8.867 0.732 1 98.56 194 GLN A N 1
ATOM 1452 C CA . GLN A 1 194 ? -4.41 -9.812 1.702 1 98.56 194 GLN A CA 1
ATOM 1453 C C . GLN A 1 194 ? -5.359 -10.805 1.037 1 98.56 194 GLN A C 1
ATOM 1455 O O . GLN A 1 194 ? -5.414 -11.977 1.419 1 98.56 194 GLN A O 1
ATOM 1460 N N . ASN A 1 195 ? -6.152 -10.352 0.09 1 97.69 195 ASN A N 1
ATOM 1461 C CA . ASN A 1 195 ? -7.234 -11.141 -0.491 1 97.69 195 ASN A CA 1
ATOM 1462 C C . ASN A 1 195 ? -7.566 -10.68 -1.907 1 97.69 195 ASN A C 1
ATOM 1464 O O . ASN A 1 195 ? -6.902 -9.789 -2.447 1 97.69 195 ASN A O 1
ATOM 1468 N N . ILE A 1 196 ? -8.547 -11.266 -2.486 1 97.25 196 ILE A N 1
ATOM 1469 C CA . ILE A 1 196 ? -8.906 -11 -3.877 1 97.25 196 ILE A CA 1
ATOM 1470 C C . ILE A 1 196 ? -9.352 -9.547 -4.031 1 97.25 196 ILE A C 1
ATOM 1472 O O . ILE A 1 196 ? -9.07 -8.914 -5.051 1 97.25 196 ILE A O 1
ATOM 1476 N N . GLN A 1 197 ? -9.984 -8.961 -2.992 1 97.5 197 GLN A N 1
ATOM 1477 C CA . GLN A 1 197 ? -10.445 -7.578 -3.025 1 97.5 197 GLN A CA 1
ATOM 1478 C C . GLN A 1 197 ? -9.266 -6.613 -3.152 1 97.5 197 GLN A C 1
ATOM 1480 O O . GLN A 1 197 ? -9.445 -5.461 -3.551 1 97.5 197 GLN A O 1
ATOM 1485 N N . SER A 1 198 ? -8.047 -7.062 -2.846 1 98.62 198 SER A N 1
ATOM 1486 C CA . SER A 1 198 ? -6.859 -6.219 -2.816 1 98.62 198 SER A CA 1
ATOM 1487 C C . SER A 1 198 ? -6.105 -6.285 -4.141 1 98.62 198 SER A C 1
ATOM 1489 O O . SER A 1 198 ? -5.09 -5.605 -4.312 1 98.62 198 SER A O 1
ATOM 1491 N N . THR A 1 199 ? -6.598 -7.074 -5.109 1 98.69 199 THR A N 1
ATOM 1492 C CA . THR A 1 199 ? -5.859 -7.375 -6.332 1 98.69 199 THR A CA 1
ATOM 1493 C C . THR A 1 199 ? -5.566 -6.102 -7.117 1 98.69 199 THR A C 1
ATOM 1495 O O . THR A 1 199 ? -4.414 -5.809 -7.434 1 98.69 199 THR A O 1
ATOM 1498 N N . THR A 1 200 ? -6.582 -5.316 -7.348 1 98.25 200 THR A N 1
ATOM 1499 C CA . THR A 1 200 ? -6.43 -4.117 -8.164 1 98.25 200 THR A CA 1
ATOM 1500 C C . THR A 1 200 ? -5.434 -3.148 -7.527 1 98.25 200 THR A C 1
ATOM 1502 O O . THR A 1 200 ? -4.52 -2.664 -8.195 1 98.25 200 THR A O 1
ATOM 1505 N N . ALA A 1 201 ? -5.574 -2.898 -6.258 1 98.5 201 ALA A N 1
ATOM 1506 C CA . ALA A 1 201 ? -4.684 -1.979 -5.551 1 98.5 201 ALA A CA 1
ATOM 1507 C C . ALA A 1 201 ? -3.248 -2.494 -5.551 1 98.5 201 ALA A C 1
ATOM 1509 O O . ALA A 1 201 ? -2.307 -1.729 -5.773 1 98.5 201 ALA A O 1
ATOM 1510 N N . ALA A 1 202 ? -3.037 -3.771 -5.336 1 98.81 202 ALA A N 1
ATOM 1511 C CA . ALA A 1 202 ? -1.705 -4.371 -5.312 1 98.81 202 ALA A CA 1
ATOM 1512 C C . ALA A 1 202 ? -1.02 -4.234 -6.672 1 98.81 202 ALA A C 1
ATOM 1514 O O . ALA A 1 202 ? 0.135 -3.809 -6.75 1 98.81 202 ALA A O 1
ATOM 1515 N N . VAL A 1 203 ? -1.748 -4.531 -7.703 1 98.75 203 VAL A N 1
ATOM 1516 C CA . VAL A 1 203 ? -1.182 -4.527 -9.047 1 98.75 203 VAL A CA 1
ATOM 1517 C C . VAL A 1 203 ? -0.864 -3.094 -9.469 1 98.75 203 VAL A C 1
ATOM 1519 O O . VAL A 1 203 ? 0.142 -2.844 -10.133 1 98.75 203 VAL A O 1
ATOM 1522 N N . ASN A 1 204 ? -1.688 -2.154 -9.07 1 98.06 204 ASN A N 1
ATOM 1523 C CA . ASN A 1 204 ? -1.4 -0.758 -9.375 1 98.06 204 ASN A CA 1
ATOM 1524 C C . ASN A 1 204 ? -0.109 -0.291 -8.711 1 98.06 204 ASN A C 1
ATOM 1526 O O . ASN A 1 204 ? 0.638 0.505 -9.289 1 98.06 204 ASN A O 1
ATOM 1530 N N . ASN A 1 205 ? 0.125 -0.754 -7.48 1 98.5 205 ASN A N 1
ATOM 1531 C CA . ASN A 1 205 ? 1.405 -0.452 -6.852 1 98.5 205 ASN A CA 1
ATOM 1532 C C . ASN A 1 205 ? 2.57 -1.059 -7.629 1 98.5 205 ASN A C 1
ATOM 1534 O O . ASN A 1 205 ? 3.635 -0.445 -7.738 1 98.5 205 ASN A O 1
ATOM 1538 N N . LEU A 1 206 ? 2.389 -2.254 -8.156 1 98.62 206 LEU A N 1
ATOM 1539 C CA . LEU A 1 206 ? 3.412 -2.893 -8.969 1 98.62 206 LEU A CA 1
ATOM 1540 C C . LEU A 1 206 ? 3.74 -2.041 -10.195 1 98.62 206 LEU A C 1
ATOM 1542 O O . LEU A 1 206 ? 4.914 -1.801 -10.492 1 98.62 206 LEU A O 1
ATOM 1546 N N . ILE A 1 207 ? 2.725 -1.595 -10.859 1 97.94 207 ILE A N 1
ATOM 1547 C CA . ILE A 1 207 ? 2.887 -0.778 -12.055 1 97.94 207 ILE A CA 1
ATOM 1548 C C . ILE A 1 207 ? 3.623 0.513 -11.711 1 97.94 207 ILE A C 1
ATOM 1550 O O . ILE A 1 207 ? 4.547 0.918 -12.414 1 97.94 207 ILE A O 1
ATOM 1554 N N . LEU A 1 208 ? 3.223 1.1 -10.617 1 96.56 208 LEU A N 1
ATOM 1555 C CA . LEU A 1 208 ? 3.848 2.336 -10.164 1 96.56 208 LEU A CA 1
ATOM 1556 C C . LEU A 1 208 ? 5.344 2.137 -9.93 1 96.56 208 LEU A C 1
ATOM 1558 O O . LEU A 1 208 ? 6.156 2.945 -10.383 1 96.56 208 LEU A O 1
ATOM 1562 N N . LEU A 1 209 ? 5.742 1.059 -9.258 1 96.62 209 LEU A N 1
ATOM 1563 C CA . LEU A 1 209 ? 7.137 0.793 -8.93 1 96.62 209 LEU A CA 1
ATOM 1564 C C . LEU A 1 209 ? 7.957 0.544 -10.188 1 96.62 209 LEU A C 1
ATOM 1566 O O . LEU A 1 209 ? 9.133 0.904 -10.25 1 96.62 209 LEU A O 1
ATOM 1570 N N . CYS A 1 210 ? 7.344 -0.092 -11.133 1 95.25 210 CYS A N 1
ATOM 1571 C CA . CYS A 1 210 ? 8.055 -0.424 -12.367 1 95.25 210 CYS A CA 1
ATOM 1572 C C . CYS A 1 210 ? 8.25 0.812 -13.234 1 95.25 210 CYS A C 1
ATOM 1574 O O . CYS A 1 210 ? 9.234 0.915 -13.969 1 95.25 210 CYS A O 1
ATOM 1576 N N . ASN A 1 211 ? 7.27 1.771 -13.195 1 88 211 ASN A N 1
ATOM 1577 C CA . ASN A 1 211 ? 7.348 2.998 -13.984 1 88 211 ASN A CA 1
ATOM 1578 C C . ASN A 1 211 ? 8.375 3.967 -13.414 1 88 211 ASN A C 1
ATOM 1580 O O . ASN A 1 211 ? 8.914 4.809 -14.133 1 88 211 ASN A O 1
ATOM 1584 N N . ASN A 1 212 ? 8.625 3.967 -12.148 1 74.94 212 ASN A N 1
ATOM 1585 C CA . ASN A 1 212 ? 9.562 4.875 -11.5 1 74.94 212 ASN A CA 1
ATOM 1586 C C . ASN A 1 212 ? 11.008 4.391 -11.648 1 74.94 212 ASN A C 1
ATOM 1588 O O . ASN A 1 21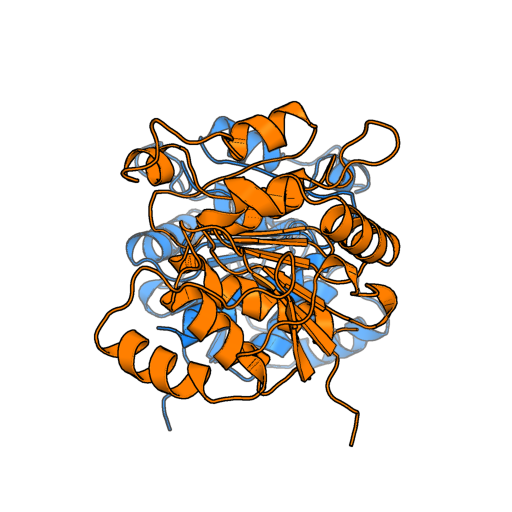2 ? 11.93 5.02 -11.125 1 74.94 212 ASN A O 1
ATOM 1592 N N . ARG A 1 213 ? 11.094 3.305 -12.344 1 67.44 213 ARG A N 1
ATOM 1593 C CA . ARG A 1 213 ? 12.43 2.775 -12.594 1 67.44 213 ARG A CA 1
ATOM 1594 C C . ARG A 1 213 ? 12.906 3.121 -14 1 67.44 213 ARG A C 1
ATOM 1596 O O . ARG A 1 213 ? 12.094 3.201 -14.93 1 67.44 213 ARG A O 1
ATOM 1603 N N . MET B 1 1 ? -18.453 16.938 -18.203 1 37.47 1 MET B N 1
ATOM 1604 C CA . MET B 1 1 ? -17.094 17.141 -17.734 1 37.47 1 MET B CA 1
ATOM 1605 C C . MET B 1 1 ? -16.969 16.766 -16.266 1 37.47 1 MET B C 1
ATOM 1607 O O . MET B 1 1 ? -17.484 17.453 -15.383 1 37.47 1 MET B O 1
ATOM 1611 N N . THR B 1 2 ? -17 15.531 -15.867 1 56.88 2 THR B N 1
ATOM 1612 C CA . THR B 1 2 ? -17.312 15.078 -14.508 1 56.88 2 THR B CA 1
ATOM 1613 C C . THR B 1 2 ? -16.391 15.75 -13.492 1 56.88 2 THR B C 1
ATOM 1615 O O . THR B 1 2 ? -15.172 15.781 -13.672 1 56.88 2 THR B O 1
ATOM 1618 N N . SER B 1 3 ? -16.891 16.75 -12.688 1 81.5 3 SER B N 1
ATOM 1619 C CA . SER B 1 3 ? -16.172 17.641 -11.781 1 81.5 3 SER B CA 1
ATOM 1620 C C . SER B 1 3 ? -15.18 16.859 -10.922 1 81.5 3 SER B C 1
ATOM 1622 O O . SER B 1 3 ? -15.477 15.758 -10.469 1 81.5 3 SER B O 1
ATOM 1624 N N . LYS B 1 4 ? -13.875 17.25 -10.938 1 91.75 4 LYS B N 1
ATOM 1625 C CA . LYS B 1 4 ? -12.82 16.688 -10.102 1 91.75 4 LYS B CA 1
ATOM 1626 C C . LYS B 1 4 ? -13.281 16.547 -8.648 1 91.75 4 LYS B C 1
ATOM 1628 O O . LYS B 1 4 ? -13.914 17.469 -8.109 1 91.75 4 LYS B O 1
ATOM 1633 N N . PRO B 1 5 ? -13.078 15.367 -8.086 1 96.69 5 PRO B N 1
ATOM 1634 C CA . PRO B 1 5 ? -13.391 15.266 -6.664 1 96.69 5 PRO B CA 1
ATOM 1635 C C . PRO B 1 5 ? -12.586 16.25 -5.809 1 96.69 5 PRO B C 1
ATOM 1637 O O . PRO B 1 5 ? -11.57 16.781 -6.262 1 96.69 5 PRO B O 1
ATOM 1640 N N . THR B 1 6 ? -13.086 16.516 -4.609 1 97.5 6 THR B N 1
ATOM 1641 C CA . THR B 1 6 ? -12.43 17.453 -3.717 1 97.5 6 THR B CA 1
ATOM 1642 C C . THR B 1 6 ? -11.492 16.734 -2.756 1 97.5 6 THR B C 1
ATOM 1644 O O . THR B 1 6 ? -11.812 15.656 -2.254 1 97.5 6 THR B O 1
ATOM 1647 N N . CYS B 1 7 ? -10.336 17.375 -2.559 1 98.12 7 CYS B N 1
ATOM 1648 C CA . CYS B 1 7 ? -9.352 16.828 -1.632 1 98.12 7 CYS B CA 1
ATOM 1649 C C . CYS B 1 7 ? -8.852 17.891 -0.667 1 98.12 7 CYS B C 1
ATOM 1651 O O . CYS B 1 7 ? -8.438 18.969 -1.092 1 98.12 7 CYS B O 1
ATOM 1653 N N . LEU B 1 8 ? -8.945 17.609 0.577 1 98.44 8 LEU B N 1
ATOM 1654 C CA . LEU B 1 8 ? -8.422 18.484 1.616 1 98.44 8 LEU B CA 1
ATOM 1655 C C . LEU B 1 8 ? -7.004 18.094 2.002 1 98.44 8 LEU B C 1
ATOM 1657 O O . LEU B 1 8 ? -6.754 16.953 2.391 1 98.44 8 LEU B O 1
ATOM 1661 N N . ILE B 1 9 ? -6.09 18.984 1.875 1 98.56 9 ILE B N 1
ATOM 1662 C CA . ILE B 1 9 ? -4.73 18.797 2.375 1 98.56 9 ILE B CA 1
ATOM 1663 C C . ILE B 1 9 ? -4.566 19.516 3.709 1 98.56 9 ILE B C 1
ATOM 1665 O O . ILE B 1 9 ? -4.652 20.75 3.77 1 98.56 9 ILE B O 1
ATOM 1669 N N . VAL B 1 10 ? -4.336 18.797 4.758 1 98.69 10 VAL B N 1
ATOM 1670 C CA . VAL B 1 10 ? -4.152 19.375 6.082 1 98.69 10 VAL B CA 1
ATOM 1671 C C . VAL B 1 10 ? -2.662 19.438 6.414 1 98.69 10 VAL B C 1
ATOM 1673 O O . VAL B 1 10 ? -1.945 18.453 6.27 1 98.69 10 VAL B O 1
ATOM 1676 N N . ALA B 1 11 ? -2.199 20.578 6.832 1 98.06 11 ALA B N 1
ATOM 1677 C CA . ALA B 1 11 ? -0.796 20.781 7.18 1 98.06 11 ALA B CA 1
ATOM 1678 C C . ALA B 1 11 ? -0.661 21.375 8.578 1 98.06 11 ALA B C 1
ATOM 1680 O O . ALA B 1 11 ? -1.602 21.984 9.094 1 98.06 11 ALA B O 1
ATOM 1681 N N . SER B 1 12 ? 0.492 21.156 9.172 1 97.62 12 SER B N 1
ATOM 1682 C CA . SER B 1 12 ? 0.783 21.703 10.5 1 97.62 12 SER B CA 1
ATOM 1683 C C . SER B 1 12 ? 1.036 23.203 10.43 1 97.62 12 SER B C 1
ATOM 1685 O O . SER B 1 12 ? 1.599 23.703 9.453 1 97.62 12 SER B O 1
ATOM 1687 N N . ALA B 1 13 ? 0.635 23.891 11.492 1 96.75 13 ALA B N 1
ATOM 1688 C CA . ALA B 1 13 ? 0.933 25.312 11.656 1 96.75 13 ALA B CA 1
ATOM 1689 C C . ALA B 1 13 ? 2.07 25.531 12.648 1 96.75 13 ALA B C 1
ATOM 1691 O O . ALA B 1 13 ? 2.482 26.656 12.898 1 96.75 13 ALA B O 1
ATOM 1692 N N . ALA B 1 14 ? 2.562 24.438 13.188 1 94.88 14 ALA B N 1
ATOM 1693 C CA . ALA B 1 14 ? 3.621 24.531 14.188 1 94.88 14 ALA B CA 1
ATOM 1694 C C . ALA B 1 14 ? 4.949 24.906 13.547 1 94.88 14 ALA B C 1
ATOM 1696 O O . ALA B 1 14 ? 5.121 24.781 12.328 1 94.88 14 ALA B O 1
ATOM 1697 N N . SER B 1 15 ? 5.898 25.344 14.367 1 92.38 15 SER B N 1
ATOM 1698 C CA . SER B 1 15 ? 7.156 25.906 13.891 1 92.38 15 SER B CA 1
ATOM 1699 C C . SER B 1 15 ? 8.031 24.844 13.234 1 92.38 15 SER B C 1
ATOM 1701 O O . SER B 1 15 ? 8.836 25.156 12.352 1 92.38 15 SER B O 1
ATOM 1703 N N . ALA B 1 16 ? 7.84 23.562 13.625 1 92.38 16 ALA B N 1
ATOM 1704 C CA . ALA B 1 16 ? 8.641 22.484 13.047 1 92.38 16 ALA B CA 1
ATOM 1705 C C . ALA B 1 16 ? 8.312 22.312 11.562 1 92.38 16 ALA B C 1
ATOM 1707 O O . ALA B 1 16 ? 9.109 21.734 10.812 1 92.38 16 ALA B O 1
ATOM 1708 N N . GLY B 1 17 ? 7.039 22.703 11.18 1 94.69 17 GLY B N 1
ATOM 1709 C CA . GLY B 1 17 ? 6.707 22.922 9.781 1 94.69 17 GLY B CA 1
ATOM 1710 C C . GLY B 1 17 ? 6.281 21.656 9.062 1 94.69 17 GLY B C 1
ATOM 1711 O O . GLY B 1 17 ? 5.84 20.688 9.695 1 94.69 17 GLY B O 1
ATOM 1712 N N . VAL B 1 18 ? 6.289 21.781 7.676 1 97.38 18 VAL B N 1
ATOM 1713 C CA . VAL B 1 18 ? 5.883 20.75 6.727 1 97.38 18 VAL B CA 1
ATOM 1714 C C . VAL B 1 18 ? 7.027 20.469 5.758 1 97.38 18 VAL B C 1
ATOM 1716 O O . VAL B 1 18 ? 7.672 21.391 5.258 1 97.38 18 VAL B O 1
ATOM 1719 N N . SER B 1 19 ? 7.332 19.188 5.535 1 97.38 19 SER B N 1
ATOM 1720 C CA . SER B 1 19 ? 8.359 18.812 4.57 1 97.38 19 SER B CA 1
ATOM 1721 C C . SER B 1 19 ? 8.039 19.375 3.184 1 97.38 19 SER B C 1
ATOM 1723 O O . SER B 1 19 ? 7.02 19.016 2.592 1 97.38 19 SER B O 1
ATOM 1725 N N . ALA B 1 20 ? 8.977 20.188 2.676 1 97.62 20 ALA B N 1
ATOM 1726 C CA . ALA B 1 20 ? 8.773 20.797 1.359 1 97.62 20 ALA B CA 1
ATOM 1727 C C . ALA B 1 20 ? 8.656 19.719 0.281 1 97.62 20 ALA B C 1
ATOM 1729 O O . ALA B 1 20 ? 7.77 19.781 -0.574 1 97.62 20 ALA B O 1
ATOM 1730 N N . ARG B 1 21 ? 9.516 18.781 0.414 1 96.94 21 ARG B N 1
ATOM 1731 C CA . ARG B 1 21 ? 9.555 17.719 -0.587 1 96.94 21 ARG B CA 1
ATOM 1732 C C . ARG B 1 21 ? 8.258 16.922 -0.6 1 96.94 21 ARG B C 1
ATOM 1734 O O . ARG B 1 21 ? 7.668 16.703 -1.661 1 96.94 21 ARG B O 1
ATOM 1741 N N . SER B 1 22 ? 7.824 16.484 0.539 1 98.31 22 SER B N 1
ATOM 1742 C CA . SER B 1 22 ? 6.59 15.719 0.645 1 98.31 22 SER B CA 1
ATOM 1743 C C . SER B 1 22 ? 5.391 16.531 0.153 1 98.31 22 SER B C 1
ATOM 1745 O O . SER B 1 22 ? 4.578 16.031 -0.627 1 98.31 22 SER B O 1
ATOM 1747 N N . PHE B 1 23 ? 5.336 17.781 0.603 1 98.12 23 PHE B N 1
ATOM 1748 C CA . PHE B 1 23 ? 4.215 18.641 0.223 1 98.12 23 PHE B CA 1
ATOM 1749 C C . PHE B 1 23 ? 4.191 18.859 -1.284 1 98.12 23 PHE B C 1
ATOM 1751 O O . PHE B 1 23 ? 3.131 18.797 -1.911 1 98.12 23 PHE B O 1
ATOM 1758 N N . GLN B 1 24 ? 5.305 19.141 -1.813 1 97.38 24 GLN B N 1
ATOM 1759 C CA . GLN B 1 24 ? 5.414 19.359 -3.252 1 97.38 24 GLN B CA 1
ATOM 1760 C C . GLN B 1 24 ? 4.926 18.141 -4.031 1 97.38 24 GLN B C 1
ATOM 1762 O O . GLN B 1 24 ? 4.16 18.281 -4.988 1 97.38 24 GLN B O 1
ATOM 1767 N N . GLN B 1 25 ? 5.316 16.969 -3.658 1 97.69 25 GLN B N 1
ATOM 1768 C CA . GLN B 1 25 ? 4.895 15.734 -4.316 1 97.69 25 GLN B CA 1
ATOM 1769 C C . GLN B 1 25 ? 3.385 15.547 -4.211 1 97.69 25 GLN B C 1
ATOM 1771 O O . GLN B 1 25 ? 2.723 15.227 -5.199 1 97.69 25 GLN B O 1
ATOM 1776 N N . CYS B 1 26 ? 2.873 15.758 -2.984 1 98.44 26 CYS B N 1
ATOM 1777 C CA . CYS B 1 26 ? 1.435 15.656 -2.762 1 98.44 26 CYS B CA 1
ATOM 1778 C C . CYS B 1 26 ? 0.674 16.594 -3.695 1 98.44 26 CYS B C 1
ATOM 1780 O O . CYS B 1 26 ? -0.258 16.172 -4.379 1 98.44 26 CYS B O 1
ATOM 1782 N N . PHE B 1 27 ? 1.119 17.812 -3.713 1 97.31 27 PHE B N 1
ATOM 1783 C CA . PHE B 1 27 ? 0.433 18.844 -4.492 1 97.31 27 PHE B CA 1
ATOM 1784 C C . PHE B 1 27 ? 0.492 18.516 -5.98 1 97.31 27 PHE B C 1
ATOM 1786 O O . PHE B 1 27 ? -0.532 18.531 -6.664 1 97.31 27 PHE B O 1
ATOM 1793 N N . ASN B 1 28 ? 1.648 18.172 -6.48 1 97 28 ASN B N 1
ATOM 1794 C CA . ASN B 1 28 ? 1.842 17.922 -7.91 1 97 28 ASN B CA 1
ATOM 1795 C C . ASN B 1 28 ? 1.033 16.719 -8.391 1 97 28 ASN B C 1
ATOM 1797 O O . ASN B 1 28 ? 0.491 16.734 -9.5 1 97 28 ASN B O 1
ATOM 1801 N N . LEU B 1 29 ? 0.925 15.742 -7.586 1 97.62 29 LEU B N 1
ATOM 1802 C CA . LEU B 1 29 ? 0.207 14.531 -7.969 1 97.62 29 LEU B CA 1
ATOM 1803 C C . LEU B 1 29 ? -1.301 14.75 -7.887 1 97.62 29 LEU B C 1
ATOM 1805 O O . LEU B 1 29 ? -2.051 14.234 -8.719 1 97.62 29 LEU B O 1
ATOM 1809 N N . CYS B 1 30 ? -1.729 15.508 -6.93 1 97.62 30 CYS B N 1
ATOM 1810 C CA . CYS B 1 30 ? -3.158 15.617 -6.66 1 97.62 30 CYS B CA 1
ATOM 1811 C C . CYS B 1 30 ? -3.779 16.766 -7.457 1 97.62 30 CYS B C 1
ATOM 1813 O O . CYS B 1 30 ? -4.957 16.703 -7.812 1 97.62 30 CYS B O 1
ATOM 1815 N N . ASN B 1 31 ? -3.047 17.75 -7.75 1 96.62 31 ASN B N 1
ATOM 1816 C CA . ASN B 1 31 ? -3.582 18.953 -8.367 1 96.62 31 ASN B CA 1
ATOM 1817 C C . ASN B 1 31 ? -4.281 18.641 -9.688 1 96.62 31 ASN B C 1
ATOM 1819 O O . ASN B 1 31 ? -5.355 19.188 -9.969 1 96.62 31 ASN B O 1
ATOM 1823 N N . PRO B 1 32 ? -3.75 17.812 -10.531 1 96.38 32 PRO B N 1
ATOM 1824 C CA . PRO B 1 32 ? -4.402 17.531 -11.812 1 96.38 32 PRO B CA 1
ATOM 1825 C C . PRO B 1 32 ? -5.691 16.734 -11.656 1 96.38 32 PRO B C 1
ATOM 1827 O O . PRO B 1 32 ? -6.531 16.719 -12.562 1 96.38 32 PRO B O 1
ATOM 1830 N N . VAL B 1 33 ? -5.871 16.047 -10.516 1 96.69 33 VAL B N 1
ATOM 1831 C CA . VAL B 1 33 ? -6.949 15.07 -10.469 1 96.69 33 VAL B CA 1
ATOM 1832 C C . VAL B 1 33 ? -7.945 15.438 -9.375 1 96.69 33 VAL B C 1
ATOM 1834 O O . VAL B 1 33 ? -9.031 14.867 -9.289 1 96.69 33 VAL B O 1
ATOM 1837 N N . PHE B 1 34 ? -7.59 16.406 -8.547 1 96.81 34 PHE B N 1
ATOM 1838 C CA . PHE B 1 34 ? -8.477 16.859 -7.48 1 96.81 34 PHE B CA 1
ATOM 1839 C C . PHE B 1 34 ? -8.625 18.375 -7.516 1 96.81 34 PHE B C 1
ATOM 1841 O O . PHE B 1 34 ? -7.742 19.078 -8 1 96.81 34 PHE B O 1
ATOM 1848 N N . ASN B 1 35 ? -9.781 18.828 -7.035 1 96.56 35 ASN B N 1
ATOM 1849 C CA . ASN B 1 35 ? -9.859 20.203 -6.516 1 96.56 35 ASN B CA 1
ATOM 1850 C C . ASN B 1 35 ? -9.305 20.281 -5.098 1 96.56 35 ASN B C 1
ATOM 1852 O O . ASN B 1 35 ? -9.906 19.766 -4.156 1 96.56 35 ASN B O 1
ATOM 1856 N N . LEU B 1 36 ? -8.273 21.094 -4.988 1 96.62 36 LEU B N 1
ATOM 1857 C CA . LEU B 1 36 ? -7.512 21.047 -3.744 1 96.62 36 LEU B CA 1
ATOM 1858 C C . LEU B 1 36 ? -7.852 22.234 -2.848 1 96.62 36 LEU B C 1
ATOM 1860 O O . LEU B 1 36 ? -8.078 23.344 -3.338 1 96.62 36 LEU B O 1
ATOM 1864 N N . GLN B 1 37 ? -7.887 21.984 -1.566 1 96.88 37 GLN B N 1
ATOM 1865 C CA . GLN B 1 37 ? -7.938 23 -0.525 1 96.88 37 GLN B CA 1
ATOM 1866 C C . GLN B 1 37 ? -6.957 22.688 0.602 1 96.88 37 GLN B C 1
ATOM 1868 O O . GLN B 1 37 ? -6.891 21.547 1.072 1 96.88 37 GLN B O 1
ATOM 1873 N N . THR B 1 38 ? -6.207 23.672 0.939 1 97.5 38 THR B N 1
ATOM 1874 C CA . THR B 1 38 ? -5.301 23.5 2.068 1 97.5 38 THR B CA 1
ATOM 1875 C C . THR B 1 38 ? -5.926 24.047 3.352 1 97.5 38 THR B C 1
ATOM 1877 O O . THR B 1 38 ? -6.703 25 3.312 1 97.5 38 THR B O 1
ATOM 1880 N N . ALA B 1 39 ? -5.598 23.422 4.465 1 98.12 39 ALA B N 1
ATOM 1881 C CA . ALA B 1 39 ? -6.074 23.891 5.762 1 98.12 39 ALA B CA 1
ATOM 1882 C C . ALA B 1 39 ? -5 23.703 6.836 1 98.12 39 ALA B C 1
ATOM 1884 O O . ALA B 1 39 ? -4.277 22.719 6.84 1 98.12 39 ALA B O 1
ATOM 1885 N N . THR B 1 40 ? -4.887 24.625 7.691 1 98.12 40 THR B N 1
ATOM 1886 C CA . THR B 1 40 ? -4.016 24.594 8.859 1 98.12 40 THR B CA 1
ATOM 1887 C C . THR B 1 40 ? -4.754 25.094 10.102 1 98.12 40 THR B C 1
ATOM 1889 O O . THR B 1 40 ? -5.785 25.75 9.992 1 98.12 40 THR B O 1
ATOM 1892 N N . PRO B 1 41 ? -4.215 24.656 11.297 1 98.12 41 PRO B N 1
ATOM 1893 C CA . PRO B 1 41 ? -4.797 25.234 12.508 1 98.12 41 PRO B CA 1
ATOM 1894 C C . PRO B 1 41 ? -4.742 26.766 12.508 1 98.12 41 PRO B C 1
ATOM 1896 O O . PRO B 1 41 ? -3.682 27.344 12.273 1 98.12 41 PRO B O 1
ATOM 1899 N N . GLY B 1 42 ? -5.883 27.391 12.711 1 97.44 42 GLY B N 1
ATOM 1900 C CA . GLY B 1 42 ? -5.961 28.844 12.742 1 97.44 42 GLY B CA 1
ATOM 1901 C C . GLY B 1 42 ? -5.816 29.484 11.375 1 97.44 42 GLY B C 1
ATOM 1902 O O . GLY B 1 42 ? -5.836 30.719 11.258 1 97.44 42 GLY B O 1
ATOM 1903 N N . GLY B 1 43 ? -5.633 28.703 10.328 1 97.25 43 GLY B N 1
ATOM 1904 C CA . GLY B 1 43 ? -5.438 29.234 8.984 1 97.25 43 GLY B CA 1
ATOM 1905 C C . GLY B 1 43 ? -4.07 29.875 8.789 1 97.25 43 GLY B C 1
ATOM 1906 O O . GLY B 1 43 ? -3.904 30.75 7.953 1 97.25 43 GLY B O 1
ATOM 1907 N N . LYS B 1 44 ? -3.152 29.422 9.547 1 96.31 44 LYS B N 1
ATOM 1908 C CA . LYS B 1 44 ? -1.802 29.969 9.492 1 96.31 44 LYS B CA 1
ATOM 1909 C C . LYS B 1 44 ? -1.069 29.5 8.234 1 96.31 44 LYS B C 1
ATOM 1911 O O . LYS B 1 44 ? -1.287 28.391 7.754 1 96.31 44 LYS B O 1
ATOM 1916 N N . SER B 1 45 ? -0.185 30.359 7.793 1 95 45 SER B N 1
ATOM 1917 C CA . SER B 1 45 ? 0.633 29.984 6.641 1 95 45 SER B CA 1
ATOM 1918 C C . SER B 1 45 ? 1.505 28.766 6.945 1 95 45 SER B C 1
ATOM 1920 O O . SER B 1 45 ? 1.898 28.562 8.094 1 95 45 SER B O 1
ATOM 1922 N N . ILE B 1 46 ? 1.822 28.031 5.949 1 95.44 46 ILE B N 1
ATOM 1923 C CA . ILE B 1 46 ? 2.609 26.812 6.094 1 95.44 46 ILE B CA 1
ATOM 1924 C C . ILE B 1 46 ? 4.094 27.156 6.133 1 95.44 46 ILE B C 1
ATOM 1926 O O . ILE B 1 46 ? 4.602 27.859 5.254 1 95.44 46 ILE B O 1
ATOM 1930 N N . ASP B 1 47 ? 4.82 26.703 7.16 1 95.56 47 ASP B N 1
ATOM 1931 C CA . ASP B 1 47 ? 6.277 26.766 7.219 1 95.56 47 ASP B CA 1
ATOM 1932 C C . ASP B 1 47 ? 6.906 25.5 6.633 1 95.56 47 ASP B C 1
ATOM 1934 O O . ASP B 1 47 ? 6.742 24.422 7.184 1 95.56 47 ASP B O 1
ATOM 1938 N N . PHE B 1 48 ? 7.684 25.688 5.508 1 96.31 48 PHE B N 1
ATOM 1939 C CA . PHE B 1 48 ? 8.266 24.531 4.844 1 96.31 48 PHE B CA 1
ATOM 1940 C C . PHE B 1 48 ? 9.656 24.219 5.402 1 96.31 48 PHE B C 1
ATOM 1942 O O . PHE B 1 48 ? 10.438 25.141 5.656 1 96.31 48 PHE B O 1
ATOM 1949 N N . THR B 1 49 ? 9.914 23 5.656 1 95 49 THR B N 1
ATOM 1950 C CA . THR B 1 49 ? 11.227 22.547 6.098 1 95 49 THR B CA 1
ATOM 1951 C C . THR B 1 49 ? 11.875 21.641 5.047 1 95 49 THR B C 1
ATOM 1953 O O . THR B 1 49 ? 11.195 21.141 4.152 1 95 49 THR B O 1
ATOM 1956 N N . GLY B 1 50 ? 13.188 21.5 5.188 1 94.06 50 GLY B N 1
ATOM 1957 C CA . GLY B 1 50 ? 13.906 20.688 4.23 1 94.06 50 GLY B CA 1
ATOM 1958 C C . GLY B 1 50 ? 13.953 21.297 2.84 1 94.06 50 GLY B C 1
ATOM 1959 O O . GLY B 1 50 ? 13.906 20.578 1.84 1 94.06 50 GLY B O 1
ATOM 1960 N N . VAL B 1 51 ? 13.992 22.547 2.756 1 95.31 51 VAL B N 1
ATOM 1961 C CA . VAL B 1 51 ? 13.984 23.281 1.488 1 95.31 51 VAL B CA 1
ATOM 1962 C C . VAL B 1 51 ? 15.367 23.234 0.855 1 95.31 51 VAL B C 1
ATOM 1964 O O . VAL B 1 51 ? 16.359 23.609 1.493 1 95.31 51 VAL B O 1
ATOM 1967 N N . ASP B 1 52 ? 15.414 22.625 -0.302 1 93.69 52 ASP B N 1
ATOM 1968 C CA . ASP B 1 52 ? 16.641 22.641 -1.086 1 93.69 52 ASP B CA 1
ATOM 1969 C C . ASP B 1 52 ? 16.469 23.438 -2.371 1 93.69 52 ASP B C 1
ATOM 1971 O O . ASP B 1 52 ? 15.477 24.172 -2.529 1 93.69 52 ASP B O 1
ATOM 1975 N N . ASP B 1 53 ? 17.484 23.375 -3.297 1 90.88 53 ASP B N 1
ATOM 1976 C CA . ASP B 1 53 ? 17.453 24.219 -4.488 1 90.88 53 ASP B CA 1
ATOM 1977 C C . ASP B 1 53 ? 16.219 23.906 -5.348 1 90.88 53 ASP B C 1
ATOM 1979 O O . ASP B 1 53 ? 15.555 24.812 -5.836 1 90.88 53 ASP B O 1
ATOM 1983 N N . SER B 1 54 ? 15.938 22.625 -5.426 1 88.81 54 SER B N 1
ATOM 1984 C CA . SER B 1 54 ? 14.805 22.219 -6.254 1 88.81 54 SER B CA 1
ATOM 1985 C C . SER B 1 54 ? 13.477 22.594 -5.605 1 88.81 54 SER B C 1
ATOM 1987 O O . SER B 1 54 ? 12.602 23.172 -6.254 1 88.81 54 SER B O 1
ATOM 1989 N N . THR B 1 55 ? 13.383 22.406 -4.297 1 93.44 55 THR B N 1
ATOM 1990 C CA . THR B 1 55 ? 12.125 22.672 -3.617 1 93.44 55 THR B CA 1
ATOM 1991 C C . THR B 1 55 ? 11.977 24.156 -3.311 1 93.44 55 THR B C 1
ATOM 1993 O O . THR B 1 55 ? 10.859 24.656 -3.164 1 93.44 55 THR B O 1
ATOM 1996 N N . GLY B 1 56 ? 13.133 24.797 -3.225 1 95.06 56 GLY B N 1
ATOM 1997 C CA . GLY B 1 56 ? 13.094 26.219 -2.906 1 95.06 56 GLY B CA 1
ATOM 1998 C C . GLY B 1 56 ? 12.344 27.047 -3.938 1 95.06 56 GLY B C 1
ATOM 1999 O O . GLY B 1 56 ? 11.492 27.859 -3.588 1 95.06 56 GLY B O 1
ATOM 2000 N N . ARG B 1 57 ? 12.648 26.859 -5.16 1 94.62 57 ARG B N 1
ATOM 2001 C CA . ARG B 1 57 ? 11.969 27.562 -6.238 1 94.62 57 ARG B CA 1
ATOM 2002 C C . ARG B 1 57 ? 10.469 27.266 -6.227 1 94.62 57 ARG B C 1
ATOM 2004 O O . ARG B 1 57 ? 9.648 28.172 -6.383 1 94.62 57 ARG B O 1
ATOM 2011 N N . TRP B 1 58 ? 10.234 26.016 -6.031 1 94.81 58 TRP B N 1
ATOM 2012 C CA . TRP B 1 58 ? 8.836 25.609 -6.016 1 94.81 58 TRP B CA 1
ATOM 2013 C C . TRP B 1 58 ? 8.078 26.281 -4.879 1 94.81 58 TRP B C 1
ATOM 2015 O O . TRP B 1 58 ? 6.953 26.75 -5.066 1 94.81 58 TRP B O 1
ATOM 2025 N N . VAL B 1 59 ? 8.68 26.344 -3.719 1 95.5 59 VAL B N 1
ATOM 2026 C CA . VAL B 1 59 ? 8.062 26.938 -2.541 1 95.5 59 VAL B CA 1
ATOM 2027 C C . VAL B 1 59 ? 7.785 28.422 -2.795 1 95.5 59 VAL B C 1
ATOM 2029 O O . VAL B 1 59 ? 6.72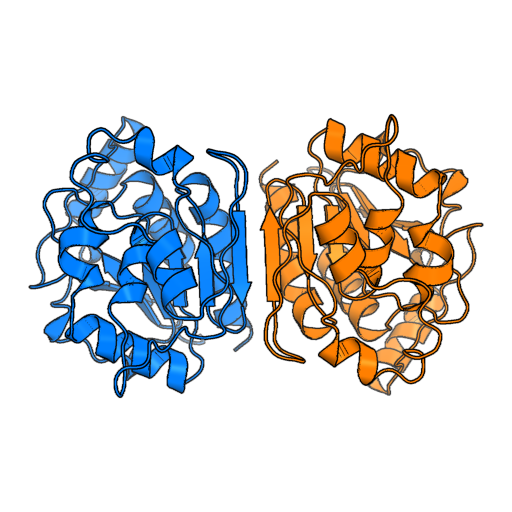7 28.938 -2.422 1 95.5 59 VAL B O 1
ATOM 2032 N N . GLN B 1 60 ? 8.648 29.078 -3.428 1 93.5 60 GLN B N 1
ATOM 2033 C CA . GLN B 1 60 ? 8.484 30.484 -3.764 1 93.5 60 GLN B CA 1
ATOM 2034 C C . GLN B 1 60 ? 7.297 30.688 -4.707 1 93.5 60 GLN B C 1
ATOM 2036 O O . GLN B 1 60 ? 6.488 31.594 -4.508 1 93.5 60 GLN B O 1
ATOM 2041 N N . GLU B 1 61 ? 7.195 29.797 -5.652 1 92 61 GLU B N 1
ATOM 2042 C CA . GLU B 1 61 ? 6.102 29.891 -6.617 1 92 61 GLU B CA 1
ATOM 2043 C C . GLU B 1 61 ? 4.766 29.547 -5.969 1 92 61 GLU B C 1
ATOM 2045 O O . GLU B 1 61 ? 3.738 30.141 -6.293 1 92 61 GLU B O 1
ATOM 2050 N N . PHE B 1 62 ? 4.832 28.594 -5.109 1 93.38 62 PHE B N 1
ATOM 2051 C CA . PHE B 1 62 ? 3.627 28.156 -4.422 1 93.38 62 PHE B CA 1
ATOM 2052 C C . PHE B 1 62 ? 3.084 29.25 -3.518 1 93.38 62 PHE B C 1
ATOM 2054 O O . PHE B 1 62 ? 1.868 29.422 -3.396 1 93.38 62 PHE B O 1
ATOM 2061 N N . SER B 1 63 ? 3.945 29.984 -2.93 1 90.62 63 SER B N 1
ATOM 2062 C CA . SER B 1 63 ? 3.592 30.969 -1.908 1 90.62 63 SER B CA 1
ATOM 2063 C C . SER B 1 63 ? 2.746 32.094 -2.494 1 90.62 63 SER B C 1
ATOM 2065 O O . SER B 1 63 ? 2.037 32.781 -1.763 1 90.62 63 SER B O 1
ATOM 2067 N N . ILE B 1 64 ? 2.777 32.25 -3.764 1 88.5 64 ILE B N 1
ATOM 2068 C CA . ILE B 1 64 ? 2.045 33.344 -4.367 1 88.5 64 ILE B CA 1
ATOM 2069 C C . ILE B 1 64 ? 0.728 32.844 -4.949 1 88.5 64 ILE B C 1
ATOM 2071 O O . ILE B 1 64 ? -0.058 33.625 -5.492 1 88.5 64 ILE B O 1
ATOM 2075 N N . LYS B 1 65 ? 0.47 31.547 -4.898 1 86.69 65 LYS B N 1
ATOM 2076 C CA . LYS B 1 65 ? -0.769 30.953 -5.395 1 86.69 65 LYS B CA 1
ATOM 2077 C C . LYS B 1 65 ? -1.869 31.016 -4.34 1 86.69 65 LYS B C 1
ATOM 2079 O O . LYS B 1 65 ? -1.585 31.094 -3.143 1 86.69 65 LYS B O 1
ATOM 2084 N N . PRO B 1 66 ? -3.139 30.953 -4.883 1 83.5 66 PRO B N 1
ATOM 2085 C CA . PRO B 1 66 ? -4.258 30.969 -3.938 1 83.5 66 PRO B CA 1
ATOM 2086 C C . PRO B 1 66 ? -4.207 29.797 -2.955 1 83.5 66 PRO B C 1
ATOM 2088 O O . PRO B 1 66 ? -4.68 29.922 -1.821 1 83.5 66 PRO B O 1
ATOM 2091 N N . TYR B 1 67 ? -3.617 28.703 -3.33 1 83.25 67 TYR B N 1
ATOM 2092 C CA . TYR B 1 67 ? -3.516 27.5 -2.504 1 83.25 67 TYR B CA 1
ATOM 2093 C C . TYR B 1 67 ? -2.672 27.766 -1.263 1 83.25 67 TYR B C 1
ATOM 2095 O O . TYR B 1 67 ? -2.748 27.016 -0.283 1 83.25 67 TYR B O 1
ATOM 2103 N N . ALA B 1 68 ? -1.871 28.828 -1.351 1 87.94 68 ALA B N 1
ATOM 2104 C CA . ALA B 1 68 ? -0.922 29.125 -0.281 1 87.94 68 ALA B CA 1
ATOM 2105 C C . ALA B 1 68 ? -1.631 29.719 0.93 1 87.94 68 ALA B C 1
ATOM 2107 O O . ALA B 1 68 ? -1.043 29.828 2.008 1 87.94 68 ALA B O 1
ATOM 2108 N N . ASN B 1 69 ? -2.842 30.109 0.766 1 93 69 ASN B N 1
ATOM 2109 C CA . ASN B 1 69 ? -3.646 30.625 1.867 1 93 69 ASN B CA 1
ATOM 2110 C C . ASN B 1 69 ? -4.562 29.547 2.449 1 93 69 ASN B C 1
ATOM 2112 O O . ASN B 1 69 ? -5.691 29.375 1.992 1 93 69 ASN B O 1
ATOM 2116 N N . PRO B 1 70 ? -4.137 28.875 3.498 1 96.5 70 PRO B N 1
ATOM 2117 C CA . PRO B 1 70 ? -4.914 27.766 4.047 1 96.5 70 PRO B CA 1
ATOM 2118 C C . PRO B 1 70 ? -6.203 28.234 4.723 1 96.5 70 PRO B C 1
ATOM 2120 O O . PRO B 1 70 ? -6.254 29.328 5.285 1 96.5 70 PRO B O 1
ATOM 2123 N N . ALA B 1 71 ? -7.195 27.484 4.594 1 97.19 71 ALA B N 1
ATOM 2124 C CA . ALA B 1 71 ? -8.398 27.688 5.395 1 97.19 71 ALA B CA 1
ATOM 2125 C C . ALA B 1 71 ? -8.148 27.344 6.859 1 97.19 71 ALA B C 1
ATOM 2127 O O . ALA B 1 71 ? -7.215 26.609 7.184 1 97.19 71 ALA B O 1
ATOM 2128 N N . LYS B 1 72 ? -8.984 27.953 7.688 1 98.06 72 LYS B N 1
ATOM 2129 C CA . LYS B 1 72 ? -8.961 27.578 9.102 1 98.06 72 LYS B CA 1
ATOM 2130 C C . LYS B 1 72 ? -9.484 26.156 9.305 1 98.06 72 LYS B C 1
ATOM 2132 O O . LYS B 1 72 ? -10.633 25.859 8.953 1 98.06 72 LYS B O 1
ATOM 2137 N N . LEU B 1 73 ? -8.641 25.297 9.836 1 98 73 LEU B N 1
ATOM 2138 C CA . LEU B 1 73 ? -9.023 23.922 10.07 1 98 73 LEU B CA 1
ATOM 2139 C C . LEU B 1 73 ? -10.32 23.844 10.875 1 98 73 LEU B C 1
ATOM 2141 O O . LEU B 1 73 ? -11.172 22.984 10.609 1 98 73 LEU B O 1
ATOM 2145 N N . GLU B 1 74 ? -10.508 24.812 11.797 1 97.88 74 GLU B N 1
ATOM 2146 C CA . GLU B 1 74 ? -11.656 24.859 12.695 1 97.88 74 GLU B CA 1
ATOM 2147 C C . GLU B 1 74 ? -12.945 25.125 11.93 1 97.88 74 GLU B C 1
ATOM 2149 O O . GLU B 1 74 ? -14.039 24.844 12.422 1 97.88 74 GLU B O 1
ATOM 2154 N N . SER B 1 75 ? -12.812 25.594 10.719 1 97.44 75 SER B N 1
ATOM 2155 C CA . SER B 1 75 ? -13.977 26 9.938 1 97.44 75 SER B CA 1
ATOM 2156 C C . SER B 1 75 ? -14.312 24.969 8.867 1 97.44 75 SER B C 1
ATOM 2158 O O . SER B 1 75 ? -15.258 25.141 8.102 1 97.44 75 SER B O 1
ATOM 2160 N N . ILE B 1 76 ? -13.578 23.938 8.766 1 97.62 76 ILE B N 1
ATOM 2161 C CA . ILE B 1 76 ? -13.727 22.953 7.703 1 97.62 76 ILE B CA 1
ATOM 2162 C C . ILE B 1 76 ? -14.875 22 8.039 1 97.62 76 ILE B C 1
ATOM 2164 O O . ILE B 1 76 ? -15 21.531 9.172 1 97.62 76 ILE B O 1
ATOM 2168 N N . ASP B 1 77 ? -15.727 21.812 7.105 1 97.88 77 ASP B N 1
ATOM 2169 C CA . ASP B 1 77 ? -16.719 20.734 7.129 1 97.88 77 ASP B CA 1
ATOM 2170 C C . ASP B 1 77 ? -16.234 19.531 6.332 1 97.88 77 ASP B C 1
ATOM 2172 O O . ASP B 1 77 ? -16.188 19.562 5.098 1 97.88 77 ASP B O 1
ATOM 2176 N N . GLY B 1 78 ? -15.93 18.453 7.027 1 97 78 GLY B N 1
ATOM 2177 C CA . GLY B 1 78 ? -15.406 17.25 6.395 1 97 78 GLY B CA 1
ATOM 2178 C C . GLY B 1 78 ? -16.312 16.703 5.312 1 97 78 GLY B C 1
ATOM 2179 O O . GLY B 1 78 ? -15.859 16.031 4.391 1 97 78 GLY B O 1
ATOM 2180 N N . ALA B 1 79 ? -17.547 16.984 5.402 1 97.75 79 ALA B N 1
ATOM 2181 C CA . ALA B 1 79 ? -18.547 16.469 4.461 1 97.75 79 ALA B CA 1
ATOM 2182 C C . ALA B 1 79 ? -18.312 17.031 3.059 1 97.75 79 ALA B C 1
ATOM 2184 O O . ALA B 1 79 ? -18.75 16.438 2.07 1 97.75 79 ALA B O 1
ATOM 2185 N N . ARG B 1 80 ? -17.625 18.062 2.912 1 97.44 80 ARG B N 1
ATOM 2186 C CA . ARG B 1 80 ? -17.453 18.766 1.643 1 97.44 80 ARG B CA 1
ATOM 2187 C C . ARG B 1 80 ? -16.312 18.156 0.838 1 97.44 80 ARG B C 1
ATOM 2189 O O . ARG B 1 80 ? -16.094 18.516 -0.32 1 97.44 80 ARG B O 1
ATOM 2196 N N . TYR B 1 81 ? -15.562 17.281 1.43 1 98.06 81 TYR B N 1
ATOM 2197 C CA . TYR B 1 81 ? -14.383 16.75 0.77 1 98.06 81 TYR B CA 1
ATOM 2198 C C . TYR B 1 81 ? -14.5 15.242 0.572 1 98.06 81 TYR B C 1
ATOM 2200 O O . TYR B 1 81 ? -15.094 14.547 1.401 1 98.06 81 TYR B O 1
ATOM 2208 N N . GLN B 1 82 ? -13.898 14.75 -0.449 1 98 82 GLN B N 1
ATOM 2209 C CA . GLN B 1 82 ? -13.969 13.336 -0.805 1 98 82 GLN B CA 1
ATOM 2210 C C . GLN B 1 82 ? -12.703 12.594 -0.366 1 98 82 GLN B C 1
ATOM 2212 O O . GLN B 1 82 ? -12.711 11.367 -0.243 1 98 82 GLN B O 1
ATOM 2217 N N . ALA B 1 83 ? -11.641 13.375 -0.157 1 98.56 83 ALA B N 1
ATOM 2218 C CA . ALA B 1 83 ? -10.375 12.781 0.266 1 98.56 83 ALA B CA 1
ATOM 2219 C C . ALA B 1 83 ? -9.641 13.703 1.239 1 98.56 83 ALA B C 1
ATOM 2221 O O . ALA B 1 83 ? -9.789 14.922 1.184 1 98.56 83 ALA B O 1
ATOM 2222 N N . LEU B 1 84 ? -8.922 13.102 2.121 1 98.81 84 LEU B N 1
ATOM 2223 C CA . LEU B 1 84 ? -8.109 13.812 3.102 1 98.81 84 LEU B CA 1
ATOM 2224 C C . LEU B 1 84 ? -6.648 13.383 3.012 1 98.81 84 LEU B C 1
ATOM 2226 O O . LEU B 1 84 ? -6.344 12.188 3.02 1 98.81 84 LEU B O 1
ATOM 2230 N N . LEU B 1 85 ? -5.762 14.352 2.869 1 98.88 85 LEU B N 1
ATOM 2231 C CA . LEU B 1 85 ? -4.34 14.078 2.709 1 98.88 85 LEU B CA 1
ATOM 2232 C C . LEU B 1 85 ? -3.518 14.891 3.709 1 98.88 85 LEU B C 1
ATOM 2234 O O . LEU B 1 85 ? -3.693 16.109 3.828 1 98.88 85 LEU B O 1
ATOM 2238 N N . ILE B 1 86 ? -2.668 14.219 4.434 1 98.88 86 ILE B N 1
ATOM 2239 C CA . ILE B 1 86 ? -1.755 14.852 5.379 1 98.88 86 ILE B CA 1
ATOM 2240 C C . ILE B 1 86 ? -0.312 14.523 5.008 1 98.88 86 ILE B C 1
ATOM 2242 O O . ILE B 1 86 ? 0.179 13.43 5.309 1 98.88 86 ILE B O 1
ATOM 2246 N N . PRO B 1 87 ? 0.391 15.477 4.406 1 98.75 87 PRO B N 1
ATOM 2247 C CA . PRO B 1 87 ? 1.782 15.227 4.023 1 98.75 87 PRO B CA 1
ATOM 2248 C C . PRO B 1 87 ? 2.705 15.047 5.227 1 98.75 87 PRO B C 1
ATOM 2250 O O . PRO B 1 87 ? 2.266 15.18 6.371 1 98.75 87 PRO B O 1
ATOM 2253 N N . ASP B 1 88 ? 3.959 14.672 4.98 1 98.12 88 ASP B N 1
ATOM 2254 C CA . ASP B 1 88 ? 4.953 14.641 6.047 1 98.12 88 ASP B CA 1
ATOM 2255 C C . ASP B 1 88 ? 5.113 16.016 6.695 1 98.12 88 ASP B C 1
ATOM 2257 O O . ASP B 1 88 ? 5.539 16.969 6.043 1 98.12 88 ASP B O 1
ATOM 2261 N N . CYS B 1 89 ? 4.785 16.094 7.953 1 96.12 89 CYS B N 1
ATOM 2262 C CA . CYS B 1 89 ? 4.816 17.375 8.672 1 96.12 89 CYS B CA 1
ATOM 2263 C C . CYS B 1 89 ? 5.34 17.188 10.094 1 96.12 89 CYS B C 1
ATOM 2265 O O . CYS B 1 89 ? 4.562 16.953 11.016 1 96.12 89 CYS B O 1
ATOM 2267 N N . PRO B 1 90 ? 6.602 17.5 10.289 1 93.31 90 PRO B N 1
ATOM 2268 C CA . PRO B 1 90 ? 7.211 17.344 11.617 1 93.31 90 PRO B CA 1
ATOM 2269 C C . PRO B 1 90 ? 6.445 18.094 12.703 1 93.31 90 PRO B C 1
ATOM 2271 O O . PRO B 1 90 ? 6.453 17.688 13.867 1 93.31 90 PRO B O 1
ATOM 2274 N N . GLY B 1 91 ? 5.742 19.062 12.344 1 94 91 GLY B N 1
ATOM 2275 C CA . GLY B 1 91 ? 5.008 19.875 13.305 1 94 91 GLY B CA 1
ATOM 2276 C C . GLY B 1 91 ? 3.734 19.203 13.789 1 94 91 GLY B C 1
ATOM 2277 O O . GLY B 1 91 ? 3.131 19.641 14.773 1 94 91 GLY B O 1
ATOM 2278 N N . ALA B 1 92 ? 3.299 18.141 13.125 1 95.44 92 ALA B N 1
ATOM 2279 C CA . ALA B 1 92 ? 2.021 17.484 13.406 1 95.44 92 ALA B CA 1
ATOM 2280 C C . ALA B 1 92 ? 1.944 17.047 14.867 1 95.44 92 ALA B C 1
ATOM 2282 O O . ALA B 1 92 ? 0.883 17.109 15.484 1 95.44 92 ALA B O 1
ATOM 2283 N N . MET B 1 93 ? 3.02 16.656 15.422 1 93.75 93 MET B N 1
ATOM 2284 C CA . MET B 1 93 ? 3.051 16.156 16.797 1 93.75 93 MET B CA 1
ATOM 2285 C C . MET B 1 93 ? 2.74 17.266 17.797 1 93.75 93 MET B C 1
ATOM 2287 O O . MET B 1 93 ? 2.301 16.984 18.906 1 93.75 93 MET B O 1
ATOM 2291 N N . ASN B 1 94 ? 2.879 18.469 17.375 1 94 94 ASN B N 1
ATOM 2292 C CA . ASN B 1 94 ? 2.721 19.609 18.281 1 94 94 ASN B CA 1
ATOM 2293 C C . ASN B 1 94 ? 1.335 20.234 18.156 1 94 94 ASN B C 1
ATOM 2295 O O . ASN B 1 94 ? 0.89 20.953 19.062 1 94 94 ASN B O 1
ATOM 2299 N N . ASP B 1 95 ? 0.666 20.016 17.094 1 96.12 95 ASP B N 1
ATOM 2300 C CA . ASP B 1 95 ? -0.619 20.688 16.953 1 96.12 95 ASP B CA 1
ATOM 2301 C C . ASP B 1 95 ? -1.688 19.734 16.422 1 96.12 95 ASP B C 1
ATOM 2303 O O . ASP B 1 95 ? -2.684 19.469 17.094 1 96.12 95 ASP B O 1
ATOM 2307 N N . LEU B 1 96 ? -1.432 19.047 15.281 1 97.69 96 LEU B N 1
ATOM 2308 C CA . LEU B 1 96 ? -2.453 18.219 14.633 1 97.69 96 LEU B CA 1
ATOM 2309 C C . LEU B 1 96 ? -2.809 17.016 15.5 1 97.69 96 LEU B C 1
ATOM 2311 O O . LEU B 1 96 ? -3.965 16.594 15.531 1 97.69 96 LEU B O 1
ATOM 2315 N N . ALA B 1 97 ? -1.873 16.5 16.219 1 96.81 97 ALA B N 1
ATOM 2316 C CA . ALA B 1 97 ? -2.059 15.305 17.031 1 96.81 97 ALA B CA 1
ATOM 2317 C C . ALA B 1 97 ? -3.047 15.555 18.156 1 96.81 97 ALA B C 1
ATOM 2319 O O . ALA B 1 97 ? -3.537 14.609 18.781 1 96.81 97 ALA B O 1
ATOM 2320 N N . HIS B 1 98 ? -3.342 16.828 18.391 1 94.94 98 HIS B N 1
ATOM 2321 C CA . HIS B 1 98 ? -4.207 17.203 19.5 1 94.94 98 HIS B CA 1
ATOM 2322 C C . HIS B 1 98 ? -5.367 18.062 19.047 1 94.94 98 HIS B C 1
ATOM 2324 O O . HIS B 1 98 ? -6.016 18.734 19.859 1 94.94 98 HIS B O 1
ATOM 2330 N N . SER B 1 99 ? -5.613 18.031 17.844 1 96.75 99 SER B N 1
ATOM 2331 C CA . SER B 1 99 ? -6.602 18.938 17.266 1 96.75 99 SER B CA 1
ATOM 2332 C C . SER B 1 99 ? -8 18.328 17.312 1 96.75 99 SER B C 1
ATOM 2334 O O . SER B 1 99 ? -8.273 17.344 16.641 1 96.75 99 SER B O 1
ATOM 2336 N N . GLY B 1 100 ? -8.852 19.016 18.078 1 96.62 100 GLY B N 1
ATOM 2337 C CA . GLY B 1 100 ? -10.234 18.578 18.109 1 96.62 100 GLY B CA 1
ATOM 2338 C C . GLY B 1 100 ? -10.938 18.719 16.781 1 96.62 100 GLY B C 1
ATOM 2339 O O . GLY B 1 100 ? -11.773 17.891 16.406 1 96.62 100 GLY B O 1
ATOM 2340 N N . SER B 1 101 ? -10.68 19.781 16.047 1 97.38 101 SER B N 1
ATOM 2341 C CA . SER B 1 101 ? -11.273 20 14.734 1 97.38 101 SER B CA 1
ATOM 2342 C C . SER B 1 101 ? -10.883 18.906 13.75 1 97.38 101 SER B C 1
ATOM 2344 O O . SER B 1 101 ? -11.734 18.375 13.031 1 97.38 101 SER B O 1
ATOM 2346 N N . LEU B 1 102 ? -9.648 18.516 13.75 1 98.31 102 LEU B N 1
ATOM 2347 C CA . LEU B 1 102 ? -9.203 17.438 12.875 1 98.31 102 LEU B CA 1
ATOM 2348 C C . LEU B 1 102 ? -9.844 16.125 13.273 1 98.31 102 LEU B C 1
ATOM 2350 O O . LEU B 1 102 ? -10.219 15.32 12.414 1 98.31 102 LEU B O 1
ATOM 2354 N N . ALA B 1 103 ? -9.961 15.906 14.594 1 98.12 103 ALA B N 1
ATOM 2355 C CA . ALA B 1 103 ? -10.602 14.695 15.094 1 98.12 103 ALA B CA 1
ATOM 2356 C C . ALA B 1 103 ? -12.008 14.531 14.516 1 98.12 103 ALA B C 1
ATOM 2358 O O . ALA B 1 103 ? -12.391 13.438 14.094 1 98.12 103 ALA B O 1
ATOM 2359 N N . ARG B 1 104 ? -12.695 15.617 14.469 1 97.44 104 ARG B N 1
ATOM 2360 C CA . ARG B 1 104 ? -14.055 15.594 13.945 1 97.44 104 ARG B CA 1
ATOM 2361 C C . ARG B 1 104 ? -14.062 15.258 12.453 1 97.44 104 ARG B C 1
ATOM 2363 O O . ARG B 1 104 ? -14.891 14.477 11.992 1 97.44 104 ARG B O 1
ATOM 2370 N N . ILE B 1 105 ? -13.188 15.875 11.734 1 98.38 105 ILE B N 1
ATOM 2371 C CA . ILE B 1 105 ? -13.086 15.633 10.305 1 98.38 105 ILE B CA 1
ATOM 2372 C C . ILE B 1 105 ? -12.75 14.172 10.047 1 98.38 105 ILE B C 1
ATOM 2374 O O . ILE B 1 105 ? -13.406 13.508 9.234 1 98.38 105 ILE B O 1
ATOM 2378 N N . LEU B 1 106 ? -11.781 13.641 10.766 1 98.62 106 LEU B N 1
ATOM 2379 C CA . LEU B 1 106 ? -11.367 12.25 10.609 1 98.62 106 LEU B CA 1
ATOM 2380 C C . LEU B 1 106 ? -12.508 11.297 10.945 1 98.62 106 LEU B C 1
ATOM 2382 O O . LEU B 1 106 ? -12.727 10.305 10.242 1 98.62 106 LEU B O 1
ATOM 2386 N N . SER B 1 107 ? -13.203 11.617 12.031 1 97.56 107 SER B N 1
ATOM 2387 C CA . SER B 1 107 ? -14.336 10.789 12.414 1 97.56 107 SER B CA 1
ATOM 2388 C C . SER B 1 107 ? -15.367 10.703 11.289 1 97.56 107 SER B C 1
ATOM 2390 O O . SER B 1 107 ? -15.875 9.625 10.992 1 97.56 107 SER B O 1
ATOM 2392 N N . HIS B 1 108 ? -15.633 11.773 10.688 1 97.81 108 HIS B N 1
ATOM 2393 C CA . HIS B 1 108 ? -16.578 11.805 9.562 1 97.81 108 HIS B CA 1
ATOM 2394 C C . HIS B 1 108 ? -16.062 10.961 8.398 1 97.81 108 HIS B C 1
ATOM 2396 O O . HIS B 1 108 ? -16.812 10.156 7.84 1 97.81 108 HIS B O 1
ATOM 2402 N N . PHE B 1 109 ? -14.797 11.156 8.016 1 98.25 109 PHE B N 1
ATOM 2403 C CA . PHE B 1 109 ? -14.203 10.438 6.895 1 98.25 109 PHE B CA 1
ATOM 2404 C C . PHE B 1 109 ? -14.281 8.938 7.113 1 98.25 109 PHE B C 1
ATOM 2406 O O . PHE B 1 109 ? -14.641 8.188 6.199 1 98.25 109 PHE B O 1
ATOM 2413 N N . ILE B 1 110 ? -13.953 8.469 8.289 1 97.06 110 ILE B N 1
ATOM 2414 C CA . ILE B 1 110 ? -13.922 7.039 8.586 1 97.06 110 ILE B CA 1
ATOM 2415 C C . ILE B 1 110 ? -15.344 6.484 8.633 1 97.06 110 ILE B C 1
ATOM 2417 O O . ILE B 1 110 ? -15.617 5.414 8.078 1 97.06 110 ILE B O 1
ATOM 2421 N N . SER B 1 111 ? -16.281 7.277 9.203 1 96.31 111 SER B N 1
ATOM 2422 C CA . SER B 1 111 ? -17.672 6.84 9.273 1 96.31 111 SER B CA 1
ATOM 2423 C C . SER B 1 111 ? -18.281 6.707 7.883 1 96.31 111 SER B C 1
ATOM 2425 O O . SER B 1 111 ? -19.094 5.816 7.637 1 96.31 111 SER B O 1
ATOM 2427 N N . GLN B 1 112 ? -17.844 7.531 6.965 1 97.38 112 GLN B N 1
ATOM 2428 C CA . GLN B 1 112 ? -18.375 7.523 5.602 1 97.38 112 GLN B CA 1
ATOM 2429 C C . GLN B 1 112 ? -17.469 6.707 4.676 1 97.38 112 GLN B C 1
ATOM 2431 O O . GLN B 1 112 ? -17.688 6.691 3.459 1 97.38 112 GLN B O 1
ATOM 2436 N N . GLN B 1 113 ? -16.438 6.109 5.188 1 97.25 113 GLN B N 1
ATOM 2437 C CA . GLN B 1 113 ? -15.492 5.262 4.465 1 97.25 113 GLN B CA 1
ATOM 2438 C C . GLN B 1 113 ? -14.82 6.027 3.324 1 97.25 113 GLN B C 1
ATOM 2440 O O . GLN B 1 113 ? -14.688 5.504 2.215 1 97.25 113 GLN B O 1
ATOM 2445 N N . LYS B 1 114 ? -14.516 7.297 3.623 1 98 114 LYS B N 1
ATOM 2446 C CA . LYS B 1 114 ? -13.789 8.125 2.668 1 98 114 LYS B CA 1
ATOM 2447 C C . LYS B 1 114 ? -12.281 7.938 2.812 1 98 114 LYS B C 1
ATOM 2449 O O . LYS B 1 114 ? -11.781 7.746 3.922 1 98 114 LYS B O 1
ATOM 2454 N N . PRO B 1 115 ? -11.531 8.086 1.725 1 98.62 115 PRO B N 1
ATOM 2455 C CA . PRO B 1 115 ? -10.086 7.84 1.769 1 98.62 115 PRO B CA 1
ATOM 2456 C C . PRO B 1 115 ? -9.336 8.883 2.602 1 98.62 115 PRO B C 1
ATOM 2458 O O . PRO B 1 115 ? -9.609 10.078 2.49 1 98.62 115 PRO B O 1
ATOM 2461 N N . VAL B 1 116 ? -8.477 8.406 3.449 1 98.88 116 VAL B N 1
ATOM 2462 C CA . VAL B 1 116 ? -7.562 9.211 4.258 1 98.88 116 VAL B CA 1
ATOM 2463 C C . VAL B 1 116 ? -6.125 8.758 4.016 1 98.88 116 VAL B C 1
ATOM 2465 O O . VAL B 1 116 ? -5.816 7.566 4.09 1 98.88 116 VAL B O 1
ATOM 2468 N N . CYS B 1 117 ? -5.258 9.695 3.709 1 98.94 117 CYS B N 1
ATOM 2469 C CA . CYS B 1 117 ? -3.852 9.398 3.451 1 98.94 117 CYS B CA 1
ATOM 2470 C C . CYS B 1 117 ? -2.943 10.25 4.328 1 98.94 117 CYS B C 1
ATOM 2472 O O . CYS B 1 117 ? -3.08 11.477 4.367 1 98.94 117 CYS B O 1
ATOM 2474 N N . ALA B 1 118 ? -2.086 9.656 5.078 1 98.88 118 ALA B N 1
ATOM 2475 C CA . ALA B 1 118 ? -1.12 10.344 5.926 1 98.88 118 ALA B CA 1
ATOM 2476 C C . ALA B 1 118 ? 0.29 9.805 5.711 1 98.88 118 ALA B C 1
ATOM 2478 O O . ALA B 1 118 ? 0.484 8.586 5.609 1 98.88 118 ALA B O 1
ATOM 2479 N N . VAL B 1 119 ? 1.301 10.711 5.719 1 98.81 119 VAL B N 1
ATOM 2480 C CA . VAL B 1 119 ? 2.654 10.297 5.363 1 98.81 119 VAL B CA 1
ATOM 2481 C C . VAL B 1 119 ? 3.635 10.773 6.438 1 98.81 119 VAL B C 1
ATOM 2483 O O . VAL B 1 119 ? 3.539 11.898 6.918 1 98.81 119 VAL B O 1
ATOM 2486 N N . GLY B 1 120 ? 4.59 9.898 6.773 1 97.81 120 GLY B N 1
ATOM 2487 C CA . GLY B 1 120 ? 5.652 10.273 7.691 1 97.81 120 GLY B CA 1
ATOM 2488 C C . GLY B 1 120 ? 5.133 10.812 9.016 1 97.81 120 GLY B C 1
ATOM 2489 O O . GLY B 1 120 ? 4.262 10.203 9.641 1 97.81 120 GLY B O 1
ATOM 2490 N N . GLN B 1 121 ? 5.688 11.93 9.461 1 96.5 121 GLN B N 1
ATOM 2491 C CA . GLN B 1 121 ? 5.277 12.523 10.734 1 96.5 121 GLN B CA 1
ATOM 2492 C C . GLN B 1 121 ? 3.846 13.047 10.656 1 96.5 121 GLN B C 1
ATOM 2494 O O . GLN B 1 121 ? 3.223 13.312 11.688 1 96.5 121 GLN B O 1
ATOM 2499 N N . GLY B 1 122 ? 3.311 13.141 9.492 1 98.19 122 GLY B N 1
ATOM 2500 C CA . GLY B 1 122 ? 1.902 13.469 9.344 1 98.19 122 GLY B CA 1
ATOM 2501 C C . GLY B 1 122 ? 0.979 12.422 9.938 1 98.19 122 GLY B C 1
ATOM 2502 O O . GLY B 1 122 ? -0.186 12.703 10.227 1 98.19 122 GLY B O 1
ATOM 2503 N N . VAL B 1 123 ? 1.437 11.188 10.086 1 98.56 123 VAL B N 1
ATOM 2504 C CA . VAL B 1 123 ? 0.638 10.094 10.625 1 98.56 123 VAL B CA 1
ATOM 2505 C C . VAL B 1 123 ? 0.263 10.391 12.078 1 98.56 123 VAL B C 1
ATOM 2507 O O . VAL B 1 123 ? -0.769 9.922 12.562 1 98.56 123 VAL B O 1
ATOM 2510 N N . ALA B 1 124 ? 1.063 11.242 12.773 1 97.25 124 ALA B N 1
ATOM 2511 C CA . ALA B 1 124 ? 0.773 11.609 14.156 1 97.25 124 ALA B CA 1
ATOM 2512 C C . ALA B 1 124 ? -0.579 12.312 14.258 1 97.25 124 ALA B C 1
ATOM 2514 O O . ALA B 1 124 ? -1.226 12.273 15.312 1 97.25 124 ALA B O 1
ATOM 2515 N N . ALA B 1 125 ? -0.997 12.938 13.172 1 98.31 125 ALA B N 1
ATOM 2516 C CA . ALA B 1 125 ? -2.27 13.656 13.148 1 98.31 125 ALA B CA 1
ATOM 2517 C C . ALA B 1 125 ? -3.438 12.703 13.391 1 98.31 125 ALA B C 1
ATOM 2519 O O . ALA B 1 125 ? -4.504 13.125 13.844 1 98.31 125 ALA B O 1
ATOM 2520 N N . LEU B 1 126 ? -3.312 11.422 13.07 1 98.38 126 LEU B N 1
ATOM 2521 C CA . LEU B 1 126 ? -4.375 10.438 13.234 1 98.38 126 LEU B CA 1
ATOM 2522 C C . LEU B 1 126 ? -4.633 10.156 14.711 1 98.38 126 LEU B C 1
ATOM 2524 O O . LEU B 1 126 ? -5.668 9.586 15.07 1 98.38 126 LEU B O 1
ATOM 2528 N N . CYS B 1 127 ? -3.717 10.531 15.594 1 97 127 CYS B N 1
ATOM 2529 C CA . CYS B 1 127 ? -3.779 10.188 17.016 1 97 127 CYS B CA 1
ATOM 2530 C C . CYS B 1 127 ? -4.84 11.016 17.734 1 97 127 CYS B C 1
ATOM 2532 O O . CYS B 1 127 ? -5.289 10.656 18.812 1 97 127 CYS B O 1
ATOM 2534 N N . CYS B 1 128 ? -5.242 12.039 17.109 1 96.81 128 CYS B N 1
ATOM 2535 C CA . CYS B 1 128 ? -6.168 12.961 17.75 1 96.81 128 CYS B CA 1
ATOM 2536 C C . CYS B 1 128 ? -7.582 12.391 17.766 1 96.81 128 CYS B C 1
ATOM 2538 O O . CYS B 1 128 ? -8.438 12.867 18.516 1 96.81 128 CYS B O 1
ATOM 2540 N N . ALA B 1 129 ? -7.805 11.414 16.953 1 96.38 129 ALA B N 1
ATOM 2541 C CA . ALA B 1 129 ? -9.18 11.023 16.656 1 96.38 129 ALA B CA 1
ATOM 2542 C C . ALA B 1 129 ? -9.688 9.977 17.641 1 96.38 129 ALA B C 1
ATOM 2544 O O . ALA B 1 129 ? -9.523 8.773 17.422 1 96.38 129 ALA B O 1
ATOM 2545 N N . THR B 1 130 ? -10.266 10.383 18.672 1 92.62 130 THR B N 1
ATOM 2546 C CA . THR B 1 130 ? -10.883 9.523 19.688 1 92.62 130 THR B CA 1
ATOM 2547 C C . THR B 1 130 ? -12.367 9.828 19.828 1 92.62 130 THR B C 1
ATOM 2549 O O . THR B 1 130 ? -12.781 10.992 19.766 1 92.62 130 THR B O 1
ATOM 2552 N N . GLU B 1 131 ? -13.164 8.789 19.797 1 89.06 131 GLU B N 1
ATOM 2553 C CA . GLU B 1 131 ? -14.602 8.852 20.031 1 89.06 131 GLU B CA 1
ATOM 2554 C C . GLU B 1 131 ? -15.008 7.926 21.188 1 89.06 131 GLU B C 1
ATOM 2556 O O . GLU B 1 131 ? -14.695 6.734 21.156 1 89.06 131 GLU B O 1
ATOM 2561 N N . ASP B 1 132 ? -15.758 8.461 22.188 1 88.69 132 ASP B N 1
ATOM 2562 C CA . ASP B 1 132 ? -16.219 7.688 23.344 1 88.69 132 ASP B CA 1
ATOM 2563 C C . ASP B 1 132 ? -15.055 6.938 23.984 1 88.69 132 ASP B C 1
ATOM 2565 O O . ASP B 1 132 ? -15.148 5.734 24.234 1 88.69 132 ASP B O 1
ATOM 2569 N N . GLN B 1 133 ? -13.898 7.539 24.062 1 87.12 133 GLN B N 1
ATOM 2570 C CA . GLN B 1 133 ? -12.703 7.055 24.734 1 87.12 133 GLN B CA 1
ATOM 2571 C C . GLN B 1 133 ? -12.047 5.918 23.953 1 87.12 133 GLN B C 1
ATOM 2573 O O . GLN B 1 133 ? -11.25 5.156 24.516 1 87.12 133 GLN B O 1
ATOM 2578 N N . LYS B 1 134 ? -12.453 5.832 22.75 1 93.38 134 LYS B N 1
ATOM 2579 C CA . LYS B 1 134 ? -11.836 4.828 21.891 1 93.38 134 LYS B CA 1
ATOM 2580 C C . LYS B 1 134 ? -11.227 5.465 20.641 1 93.38 134 LYS B C 1
ATOM 2582 O O . LYS B 1 134 ? -11.836 6.336 20.031 1 93.38 134 LYS B O 1
ATOM 2587 N N . TRP B 1 135 ? -10.047 5.141 20.328 1 97.31 135 TRP B N 1
ATOM 2588 C CA . TRP B 1 135 ? -9.367 5.613 19.125 1 97.31 135 TRP B CA 1
ATOM 2589 C C . TRP B 1 135 ? -10.023 5.039 17.875 1 97.31 135 TRP B C 1
ATOM 2591 O O . TRP B 1 135 ? -10.227 3.828 17.766 1 97.31 135 TRP B O 1
ATOM 2601 N N . ILE B 1 136 ? -10.383 5.812 16.875 1 97.44 136 ILE B N 1
ATOM 2602 C CA . ILE B 1 136 ? -11.266 5.387 15.797 1 97.44 136 ILE B CA 1
ATOM 2603 C C . ILE B 1 136 ? -10.5 4.48 14.836 1 97.44 136 ILE B C 1
ATOM 2605 O O . ILE B 1 136 ? -11.102 3.777 14.016 1 97.44 136 ILE B O 1
ATOM 2609 N N . PHE B 1 137 ? -9.195 4.562 14.898 1 97.94 137 PHE B N 1
ATOM 2610 C CA . PHE B 1 137 ? -8.391 3.725 14.016 1 97.94 137 PHE B CA 1
ATOM 2611 C C . PHE B 1 137 ? -7.961 2.447 14.727 1 97.94 137 PHE B C 1
ATOM 2613 O O . PHE B 1 137 ? -7.008 1.79 14.312 1 97.94 137 PHE B O 1
ATOM 2620 N N . SER B 1 138 ? -8.734 2.211 15.844 1 96.06 138 SER B N 1
ATOM 2621 C CA . SER B 1 138 ? -8.531 0.908 16.469 1 96.06 138 SER B CA 1
ATOM 2622 C C . SER B 1 138 ? -8.836 -0.227 15.5 1 96.06 138 SER B C 1
ATOM 2624 O O . SER B 1 138 ? -9.773 -0.137 14.703 1 96.06 138 SER B O 1
ATOM 2626 N N . ARG B 1 139 ? -8.062 -1.236 15.273 1 95.38 139 ARG B N 1
ATOM 2627 C CA . ARG B 1 139 ? -8.211 -2.434 14.453 1 95.38 139 ARG B CA 1
ATOM 2628 C C . ARG B 1 139 ? -7.797 -2.166 13.016 1 95.38 139 ARG B C 1
ATOM 2630 O O . ARG B 1 139 ? -8.086 -2.965 12.117 1 95.38 139 ARG B O 1
ATOM 2637 N N . TYR B 1 140 ? -7.234 -0.882 12.766 1 98.31 140 TYR B N 1
ATOM 2638 C CA . TYR B 1 140 ? -6.633 -0.614 11.469 1 98.31 140 TYR B CA 1
ATOM 2639 C C . TYR B 1 140 ? -5.145 -0.947 11.469 1 98.31 140 TYR B C 1
ATOM 2641 O O . TYR B 1 140 ? -4.48 -0.823 12.5 1 98.31 140 TYR B O 1
ATOM 2649 N N . SER B 1 141 ? -4.656 -1.389 10.375 1 98.62 141 SER B N 1
ATOM 2650 C CA . SER B 1 141 ? -3.221 -1.527 10.141 1 98.62 141 SER B CA 1
ATOM 2651 C C . SER B 1 141 ? -2.639 -0.264 9.516 1 98.62 141 SER B C 1
ATOM 2653 O O . SER B 1 141 ? -3.244 0.33 8.625 1 98.62 141 SER B O 1
ATOM 2655 N N . MET B 1 142 ? -1.56 0.21 10.047 1 98.62 142 MET B N 1
ATOM 2656 C CA . MET B 1 142 ? -0.953 1.424 9.508 1 98.62 142 MET B CA 1
ATOM 2657 C C . MET B 1 142 ? 0.553 1.431 9.742 1 98.62 142 MET B C 1
ATOM 2659 O O . MET B 1 142 ? 1.103 0.479 10.297 1 98.62 142 MET B O 1
ATOM 2663 N N . THR B 1 143 ? 1.214 2.371 9.156 1 98.69 143 THR B N 1
ATOM 2664 C CA . THR B 1 143 ? 2.641 2.6 9.359 1 98.69 143 THR B CA 1
ATOM 2665 C C . THR B 1 143 ? 2.91 4.059 9.719 1 98.69 143 THR B C 1
ATOM 2667 O O . THR B 1 143 ? 1.977 4.852 9.852 1 98.69 143 THR B O 1
ATOM 2670 N N . GLY B 1 144 ? 4.047 4.434 9.977 1 97.62 144 GLY B N 1
ATOM 2671 C CA . GLY B 1 144 ? 4.613 5.715 10.367 1 97.62 144 GLY B CA 1
ATOM 2672 C C . GLY B 1 144 ? 6.109 5.656 10.602 1 97.62 144 GLY B C 1
ATOM 2673 O O . GLY B 1 144 ? 6.738 4.621 10.375 1 97.62 144 GLY B O 1
ATOM 2674 N N . PRO B 1 145 ? 6.594 6.801 11.008 1 96.5 145 PRO B N 1
ATOM 2675 C CA . PRO B 1 145 ? 8.047 6.781 11.203 1 96.5 145 PRO B CA 1
ATOM 2676 C C . PRO B 1 145 ? 8.484 5.75 12.242 1 96.5 145 PRO B C 1
ATOM 2678 O O . PRO B 1 145 ? 7.852 5.621 13.297 1 96.5 145 PRO B O 1
ATOM 2681 N N . SER B 1 146 ? 9.523 4.996 11.883 1 92.5 146 SER B N 1
ATOM 2682 C CA . SER B 1 146 ? 10.086 4.059 12.852 1 92.5 146 SER B CA 1
ATOM 2683 C C . SER B 1 146 ? 10.93 4.781 13.891 1 92.5 146 SER B C 1
ATOM 2685 O O . SER B 1 146 ? 11.359 5.918 13.672 1 92.5 146 SER B O 1
ATOM 2687 N N . VAL B 1 147 ? 11.195 4.156 15.047 1 89.06 147 VAL B N 1
ATOM 2688 C CA . VAL B 1 147 ? 12.023 4.734 16.094 1 89.06 147 VAL B CA 1
ATOM 2689 C C . VAL B 1 147 ? 13.414 5.047 15.547 1 89.06 147 VAL B C 1
ATOM 2691 O O . VAL B 1 147 ? 14.008 6.07 15.883 1 89.06 147 VAL B O 1
ATOM 2694 N N . PHE B 1 148 ? 13.852 4.215 14.633 1 88.25 148 PHE B N 1
ATOM 2695 C CA . PHE B 1 148 ? 15.164 4.402 14.031 1 88.25 148 PHE B CA 1
ATOM 2696 C C . PHE B 1 148 ? 15.203 5.68 13.203 1 88.25 148 PHE B C 1
ATOM 2698 O O . PHE B 1 148 ? 16.219 6.391 13.188 1 88.25 148 PHE B O 1
ATOM 2705 N N . GLU B 1 149 ? 14.133 5.98 12.531 1 91.88 149 GLU B N 1
ATOM 2706 C CA . GLU B 1 149 ? 14.047 7.211 11.75 1 91.88 149 GLU B CA 1
ATOM 2707 C C . GLU B 1 149 ? 13.906 8.43 12.648 1 91.88 149 GLU B C 1
ATOM 2709 O O . GLU B 1 149 ? 14.469 9.492 12.367 1 91.88 149 GLU B O 1
ATOM 2714 N N . LEU B 1 150 ? 13.227 8.289 13.75 1 89.88 150 LEU B N 1
ATOM 2715 C CA . LEU B 1 150 ? 12.977 9.398 14.672 1 89.88 150 LEU B CA 1
ATOM 2716 C C . LEU B 1 150 ? 14.242 9.766 15.438 1 89.88 150 LEU B C 1
ATOM 2718 O O . LEU B 1 150 ? 14.5 10.953 15.68 1 89.88 150 LEU B O 1
ATOM 2722 N N . VAL B 1 151 ? 15.047 8.828 15.828 1 87.75 151 VAL B N 1
ATOM 2723 C CA . VAL B 1 151 ? 16.25 9.07 16.625 1 87.75 151 VAL B CA 1
ATOM 2724 C C . VAL B 1 151 ? 17.234 9.922 15.844 1 87.75 151 VAL B C 1
ATOM 2726 O O . VAL B 1 151 ? 18.016 10.672 16.422 1 87.75 151 VAL B O 1
ATOM 2729 N N . ARG B 1 152 ? 17.141 9.891 14.555 1 81.75 152 ARG B N 1
ATOM 2730 C CA . ARG B 1 152 ? 18.047 10.672 13.695 1 81.75 152 ARG B CA 1
ATOM 2731 C C . ARG B 1 152 ? 17.625 12.133 13.656 1 81.75 152 ARG B C 1
ATOM 2733 O O . ARG B 1 152 ? 18.391 12.992 13.211 1 81.75 152 ARG B O 1
ATOM 2740 N N . SER B 1 153 ? 16.453 12.336 14.102 1 78.38 153 SER B N 1
ATOM 2741 C CA . SER B 1 153 ? 15.953 13.703 14.133 1 78.38 153 SER B CA 1
ATOM 2742 C C . SER B 1 153 ? 16.516 14.469 15.328 1 78.38 153 SER B C 1
ATOM 2744 O O . SER B 1 153 ? 16.609 13.922 16.438 1 78.38 153 SER B O 1
ATOM 2746 N N . SER B 1 154 ? 16.906 15.672 15.133 1 71.31 154 SER B N 1
ATOM 2747 C CA . SER B 1 154 ? 17.422 16.516 16.203 1 71.31 154 SER B CA 1
ATOM 2748 C C . SER B 1 154 ? 16.359 16.766 17.281 1 71.31 154 SER B C 1
ATOM 2750 O O . SER B 1 154 ? 16.688 17.109 18.406 1 71.31 154 SER B O 1
ATOM 2752 N N . GLU B 1 155 ? 15.109 16.406 16.922 1 75.06 155 GLU B N 1
ATOM 2753 C CA . GLU B 1 155 ? 14.016 16.703 17.844 1 75.06 155 GLU B CA 1
ATOM 2754 C C . GLU B 1 155 ? 13.594 15.461 18.625 1 75.06 155 GLU B C 1
ATOM 2756 O O . GLU B 1 155 ? 12.648 15.508 19.406 1 75.06 155 GLU B O 1
ATOM 2761 N N . PHE B 1 156 ? 14.352 14.383 18.406 1 78.94 156 PHE B N 1
ATOM 2762 C CA . PHE B 1 156 ? 13.914 13.109 18.969 1 78.94 156 PHE B CA 1
ATOM 2763 C C . PHE B 1 156 ? 13.719 13.227 20.469 1 78.94 156 PHE B C 1
ATOM 2765 O O . PHE B 1 156 ? 12.719 12.75 21.016 1 78.94 156 PHE B O 1
ATOM 2772 N N . ALA B 1 157 ? 14.664 13.977 21.156 1 77.38 157 ALA B N 1
ATOM 2773 C CA . ALA B 1 157 ? 14.633 14.078 22.625 1 77.38 157 ALA B CA 1
ATOM 2774 C C . ALA B 1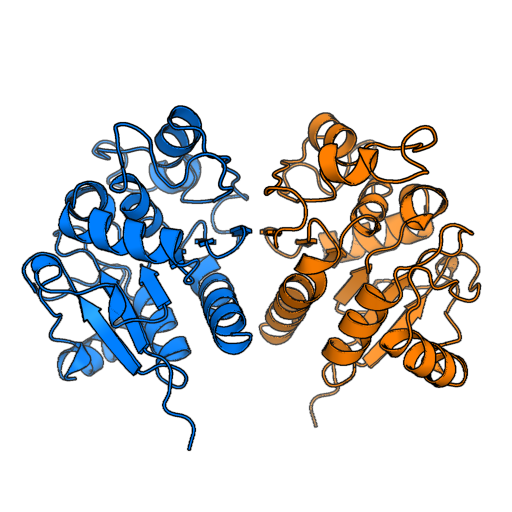 157 ? 13.414 14.859 23.094 1 77.38 157 ALA B C 1
ATOM 2776 O O . ALA B 1 157 ? 13 14.734 24.25 1 77.38 157 ALA B O 1
ATOM 2777 N N . ASN B 1 158 ? 12.789 15.523 22.219 1 77.69 158 ASN B N 1
ATOM 2778 C CA . ASN B 1 158 ? 11.695 16.422 22.594 1 77.69 158 ASN B CA 1
ATOM 2779 C C . ASN B 1 158 ? 10.383 16 21.953 1 77.69 158 ASN B C 1
ATOM 2781 O O . ASN B 1 158 ? 9.422 16.781 21.938 1 77.69 158 ASN B O 1
ATOM 2785 N N . LEU B 1 159 ? 10.438 14.75 21.438 1 80.44 159 LEU B N 1
ATOM 2786 C CA . LEU B 1 159 ? 9.227 14.305 20.766 1 80.44 159 LEU B CA 1
ATOM 2787 C C . LEU B 1 159 ? 8.117 14.016 21.781 1 80.44 159 LEU B C 1
ATOM 2789 O O . LEU B 1 159 ? 8.289 13.188 22.672 1 80.44 159 LEU B O 1
ATOM 2793 N N . PRO B 1 160 ? 7.109 14.734 21.672 1 79.94 160 PRO B N 1
ATOM 2794 C CA . PRO B 1 160 ? 6.023 14.539 22.641 1 79.94 160 PRO B CA 1
ATOM 2795 C C . PRO B 1 160 ? 5.305 13.203 22.453 1 79.94 160 PRO B C 1
ATOM 2797 O O . PRO B 1 160 ? 4.582 12.758 23.344 1 79.94 160 PRO B O 1
ATOM 2800 N N . LEU B 1 161 ? 5.496 12.57 21.297 1 86.62 161 LEU B N 1
ATOM 2801 C CA . LEU B 1 161 ? 4.707 11.391 20.953 1 86.62 161 LEU B CA 1
ATOM 2802 C C . LEU B 1 161 ? 5.516 10.422 20.094 1 86.62 161 LEU B C 1
ATOM 2804 O O . LEU B 1 161 ? 6.168 10.844 19.141 1 86.62 161 LEU B O 1
ATOM 2808 N N . ILE B 1 162 ? 5.52 9.203 20.5 1 90.31 162 ILE B N 1
ATOM 2809 C CA . ILE B 1 162 ? 6.012 8.125 19.641 1 90.31 162 ILE B CA 1
ATOM 2810 C C . ILE B 1 162 ? 4.836 7.418 18.984 1 90.31 162 ILE B C 1
ATOM 2812 O O . ILE B 1 162 ? 4.117 6.652 19.625 1 90.31 162 ILE B O 1
ATOM 2816 N N . VAL B 1 163 ? 4.707 7.586 17.719 1 93.12 163 VAL B N 1
ATOM 2817 C CA . VAL B 1 163 ? 3.521 7.191 16.969 1 93.12 163 VAL B CA 1
ATOM 2818 C C . VAL B 1 163 ? 3.344 5.676 17.047 1 93.12 163 VAL B C 1
ATOM 2820 O O . VAL B 1 163 ? 2.234 5.184 17.266 1 93.12 163 VAL B O 1
ATOM 2823 N N . GLU B 1 164 ? 4.453 4.93 16.891 1 93.69 164 GLU B N 1
ATOM 2824 C CA . GLU B 1 164 ? 4.391 3.473 16.969 1 93.69 164 GLU B CA 1
ATOM 2825 C C . GLU B 1 164 ? 3.781 3.012 18.281 1 93.69 164 GLU B C 1
ATOM 2827 O O . GLU B 1 164 ? 2.865 2.186 18.297 1 93.69 164 GLU B O 1
ATOM 2832 N N . ASP B 1 165 ? 4.254 3.535 19.438 1 94 165 ASP B N 1
ATOM 2833 C CA . ASP B 1 165 ? 3.76 3.156 20.75 1 94 165 ASP B CA 1
ATOM 2834 C C . ASP B 1 165 ? 2.279 3.504 20.906 1 94 165 ASP B C 1
ATOM 2836 O O . ASP B 1 165 ? 1.498 2.699 21.422 1 94 165 ASP B O 1
ATOM 2840 N N . PHE B 1 166 ? 1.98 4.676 20.453 1 95.56 166 PHE B N 1
ATOM 2841 C CA . PHE B 1 166 ? 0.589 5.098 20.547 1 95.56 166 PHE B CA 1
ATOM 2842 C C . PHE B 1 166 ? -0.324 4.129 19.812 1 95.56 166 PHE B C 1
ATOM 2844 O O . PHE B 1 166 ? -1.349 3.699 20.344 1 95.56 166 PHE B O 1
ATOM 2851 N N . ILE B 1 167 ? 0.019 3.785 18.5 1 96.69 167 ILE B N 1
ATOM 2852 C CA . ILE B 1 167 ? -0.788 2.908 17.656 1 96.69 167 ILE B CA 1
ATOM 2853 C C . ILE B 1 167 ? -1.003 1.572 18.359 1 96.69 167 ILE B C 1
ATOM 2855 O O . ILE B 1 167 ? -2.141 1.115 18.516 1 96.69 167 ILE B O 1
ATOM 2859 N N . LYS B 1 168 ? 0.06 0.972 18.828 1 95.69 168 LYS B N 1
ATOM 2860 C CA . LYS B 1 168 ? 0.001 -0.339 19.469 1 95.69 168 LYS B CA 1
ATOM 2861 C C . LYS B 1 168 ? -0.79 -0.279 20.781 1 95.69 168 LYS B C 1
ATOM 2863 O O . LYS B 1 168 ? -1.602 -1.163 21.062 1 95.69 168 LYS B O 1
ATOM 2868 N N . ASP B 1 169 ? -0.653 0.781 21.547 1 96.5 169 ASP B N 1
ATOM 2869 C CA . ASP B 1 169 ? -1.31 0.945 22.844 1 96.5 169 ASP B CA 1
ATOM 2870 C C . ASP B 1 169 ? -2.809 1.185 22.672 1 96.5 169 ASP B C 1
ATOM 2872 O O . ASP B 1 169 ? -3.586 0.979 23.594 1 96.5 169 ASP B O 1
ATOM 2876 N N . ASN B 1 170 ? -3.207 1.636 21.531 1 97.06 170 ASN B N 1
ATOM 2877 C CA . ASN B 1 170 ? -4.605 2.002 21.328 1 97.06 170 ASN B CA 1
ATOM 2878 C C . ASN B 1 170 ? -5.305 1.05 20.359 1 97.06 170 ASN B C 1
ATOM 2880 O O . ASN B 1 170 ? -6.328 1.396 19.766 1 97.06 170 ASN B O 1
ATOM 2884 N N . GLY B 1 171 ? -4.727 -0.133 20.094 1 95.94 171 GLY B N 1
ATOM 2885 C CA . GLY B 1 171 ? -5.414 -1.231 19.438 1 95.94 171 GLY B CA 1
ATOM 2886 C C . GLY B 1 171 ? -5.172 -1.274 17.938 1 95.94 171 GLY B C 1
ATOM 2887 O O . GLY B 1 171 ? -5.781 -2.076 17.234 1 95.94 171 GLY B O 1
ATOM 2888 N N . GLY B 1 172 ? -4.324 -0.398 17.422 1 96.75 172 GLY B N 1
ATOM 2889 C CA . GLY B 1 172 ? -3.945 -0.47 16.031 1 96.75 172 GLY B CA 1
ATOM 2890 C C . GLY B 1 172 ? -2.828 -1.461 15.758 1 96.75 172 GLY B C 1
ATOM 2891 O O . GLY B 1 172 ? -2.195 -1.957 16.703 1 96.75 172 GLY B O 1
ATOM 2892 N N . SER B 1 173 ? -2.658 -1.872 14.492 1 97.56 173 SER B N 1
ATOM 2893 C CA . SER B 1 173 ? -1.544 -2.703 14.047 1 97.56 173 SER B CA 1
ATOM 2894 C C . SER B 1 173 ? -0.502 -1.877 13.297 1 97.56 173 SER B C 1
ATOM 2896 O O . SER B 1 173 ? -0.848 -1.059 12.445 1 97.56 173 SER B O 1
ATOM 2898 N N . TYR B 1 174 ? 0.735 -2.057 13.68 1 97.31 174 TYR B N 1
ATOM 2899 C CA . TYR B 1 174 ? 1.812 -1.23 13.141 1 97.31 174 TYR B CA 1
ATOM 2900 C C . TYR B 1 174 ? 2.889 -2.094 12.5 1 97.31 174 TYR B C 1
ATOM 2902 O O . TYR B 1 174 ? 3.248 -3.148 13.023 1 97.31 174 TYR B O 1
ATOM 2910 N N . THR B 1 175 ? 3.357 -1.67 11.367 1 97.56 175 THR B N 1
ATOM 2911 C CA . THR B 1 175 ? 4.555 -2.252 10.773 1 97.56 175 THR B CA 1
ATOM 2912 C C . THR B 1 175 ? 5.492 -1.158 10.266 1 97.56 175 THR B C 1
ATOM 2914 O O . THR B 1 175 ? 5.066 -0.025 10.039 1 97.56 175 THR B O 1
ATOM 2917 N N . ALA B 1 176 ? 6.758 -1.49 10.125 1 97.31 176 ALA B N 1
ATOM 2918 C CA . ALA B 1 176 ? 7.766 -0.597 9.555 1 97.31 176 ALA B CA 1
ATOM 2919 C C . ALA B 1 176 ? 8.742 -1.364 8.672 1 97.31 176 ALA B C 1
ATOM 2921 O O . ALA B 1 176 ? 8.984 -2.553 8.891 1 97.31 176 ALA B O 1
ATOM 2922 N N . SER B 1 177 ? 9.227 -0.756 7.625 1 98 177 SER B N 1
ATOM 2923 C CA . SER B 1 177 ? 10.344 -1.234 6.82 1 98 177 SER B CA 1
ATOM 2924 C C . SER B 1 177 ? 11.68 -0.719 7.359 1 98 177 SER B C 1
ATOM 2926 O O . SER B 1 177 ? 11.719 -0.05 8.391 1 98 177 SER B O 1
ATOM 2928 N N . ILE B 1 178 ? 12.758 -1.069 6.766 1 96.44 178 ILE B N 1
ATOM 2929 C CA . ILE B 1 178 ? 14.062 -0.532 7.148 1 96.44 178 ILE B CA 1
ATOM 2930 C C . ILE B 1 178 ? 14.086 0.977 6.914 1 96.44 178 ILE B C 1
ATOM 2932 O O . ILE B 1 178 ? 13.25 1.512 6.184 1 96.44 178 ILE B O 1
ATOM 2936 N N . GLU B 1 179 ? 15 1.653 7.535 1 93.75 179 GLU B N 1
ATOM 2937 C CA . GLU B 1 179 ? 15.086 3.109 7.488 1 93.75 179 GLU B CA 1
ATOM 2938 C C . GLU B 1 179 ? 15.234 3.607 6.051 1 93.75 179 GLU B C 1
ATOM 2940 O O . GLU B 1 179 ? 15.969 3.018 5.258 1 93.75 179 GLU B O 1
ATOM 2945 N N . ASP B 1 180 ? 14.469 4.602 5.672 1 94.75 180 ASP B N 1
ATOM 2946 C CA . ASP B 1 180 ? 14.547 5.359 4.426 1 94.75 180 ASP B CA 1
ATOM 2947 C C . ASP B 1 180 ? 13.992 4.555 3.256 1 94.75 180 ASP B C 1
ATOM 2949 O O . ASP B 1 180 ? 14.023 5.012 2.111 1 94.75 180 ASP B O 1
ATOM 2953 N N . ALA B 1 181 ? 13.5 3.369 3.516 1 97.44 181 ALA B N 1
ATOM 2954 C CA . ALA B 1 181 ? 12.883 2.582 2.453 1 97.44 181 ALA B CA 1
ATOM 2955 C C . ALA B 1 181 ? 11.422 2.973 2.262 1 97.44 181 ALA B C 1
ATOM 2957 O O . ALA B 1 181 ? 10.781 3.484 3.184 1 97.44 181 ALA B O 1
ATOM 2958 N N . VAL B 1 182 ? 10.906 2.758 1.104 1 98.44 182 VAL B N 1
ATOM 2959 C CA . VAL B 1 182 ? 9.484 2.939 0.831 1 98.44 182 VAL B CA 1
ATOM 2960 C C . VAL B 1 182 ? 8.672 1.909 1.61 1 98.44 182 VAL B C 1
ATOM 2962 O O . VAL B 1 182 ? 9.008 0.722 1.62 1 98.44 182 VAL B O 1
ATOM 2965 N N . HIS B 1 183 ? 7.664 2.34 2.316 1 98.88 183 HIS B N 1
ATOM 2966 C CA . HIS B 1 183 ? 6.742 1.468 3.033 1 98.88 183 HIS B CA 1
ATOM 2967 C C . HIS B 1 183 ? 5.363 2.107 3.154 1 98.88 183 HIS B C 1
ATOM 2969 O O . HIS B 1 183 ? 5.219 3.174 3.754 1 98.88 183 HIS B O 1
ATOM 2975 N N . VAL B 1 184 ? 4.379 1.475 2.525 1 98.94 184 VAL B N 1
ATOM 2976 C CA . VAL B 1 184 ? 3.006 1.968 2.518 1 98.94 184 VAL B CA 1
ATOM 2977 C C . VAL B 1 184 ? 2.055 0.864 2.975 1 98.94 184 VAL B C 1
ATOM 2979 O O . VAL B 1 184 ? 2.197 -0.293 2.57 1 98.94 184 VAL B O 1
ATOM 2982 N N . VAL B 1 185 ? 1.136 1.195 3.844 1 98.94 185 VAL B N 1
ATOM 2983 C CA . VAL B 1 185 ? 0.088 0.279 4.281 1 98.94 185 VAL B CA 1
ATOM 2984 C C . VAL B 1 185 ? -1.281 0.843 3.908 1 98.94 185 VAL B C 1
ATOM 2986 O O . VAL B 1 185 ? -1.616 1.972 4.277 1 98.94 185 VAL B O 1
ATOM 2989 N N . LEU B 1 186 ? -1.958 0.096 3.109 1 98.88 186 LEU B N 1
ATOM 2990 C CA . LEU B 1 186 ? -3.34 0.394 2.752 1 98.88 186 LEU B CA 1
ATOM 2991 C C . LEU B 1 186 ? -4.301 -0.55 3.465 1 98.88 186 LEU B C 1
ATOM 2993 O O . LEU B 1 186 ? -4.227 -1.769 3.293 1 98.88 186 LEU B O 1
ATOM 2997 N N . ASP B 1 187 ? -5.148 -0.053 4.301 1 98.88 187 ASP B N 1
ATOM 2998 C CA . ASP B 1 187 ? -6.176 -0.814 5.012 1 98.88 187 ASP B CA 1
ATOM 2999 C C . ASP B 1 187 ? -7.551 -0.174 4.84 1 98.88 187 ASP B C 1
ATOM 3001 O O . ASP B 1 187 ? -7.863 0.826 5.488 1 98.88 187 ASP B O 1
ATOM 3005 N N . ARG B 1 188 ? -8.43 -0.829 4.062 1 98.31 188 ARG B N 1
ATOM 3006 C CA . ARG B 1 188 ? -9.734 -0.269 3.713 1 98.31 188 ARG B CA 1
ATOM 3007 C C . ARG B 1 188 ? -9.578 1.085 3.027 1 98.31 188 ARG B C 1
ATOM 3009 O O . ARG B 1 188 ? -9.062 1.167 1.912 1 98.31 188 ARG B O 1
ATOM 3016 N N . HIS B 1 189 ? -9.922 2.162 3.688 1 98 189 HIS B N 1
ATOM 3017 C CA . HIS B 1 189 ? -9.852 3.496 3.102 1 98 189 HIS B CA 1
ATOM 3018 C C . HIS B 1 189 ? -8.727 4.312 3.725 1 98 189 HIS B C 1
ATOM 3020 O O . HIS B 1 189 ? -8.594 5.504 3.447 1 98 189 HIS B O 1
ATOM 3026 N N . LEU B 1 190 ? -7.898 3.734 4.555 1 98.81 190 LEU B N 1
ATOM 3027 C CA . LEU B 1 190 ? -6.789 4.41 5.215 1 98.81 190 LEU B CA 1
ATOM 3028 C C . LEU B 1 190 ? -5.461 4.047 4.555 1 98.81 190 LEU B C 1
ATOM 3030 O O . LEU B 1 190 ? -5.133 2.865 4.422 1 98.81 190 LEU B O 1
ATOM 3034 N N . ILE B 1 191 ? -4.699 5.066 4.125 1 98.94 191 ILE B N 1
ATOM 3035 C CA . ILE B 1 191 ? -3.367 4.895 3.551 1 98.94 191 ILE B CA 1
ATOM 3036 C C . ILE B 1 191 ? -2.336 5.605 4.422 1 98.94 191 ILE B C 1
ATOM 3038 O O . ILE B 1 191 ? -2.475 6.797 4.715 1 98.94 191 ILE B O 1
ATOM 3042 N N . THR B 1 192 ? -1.345 4.887 4.859 1 98.94 192 THR B N 1
ATOM 3043 C CA . THR B 1 192 ? -0.26 5.531 5.594 1 98.94 192 THR B CA 1
ATOM 3044 C C . THR B 1 192 ? 1.091 5.188 4.973 1 98.94 192 THR B C 1
ATOM 3046 O O . THR B 1 192 ? 1.296 4.066 4.5 1 98.94 192 THR B O 1
ATOM 3049 N N . GLY B 1 193 ? 1.94 6.121 4.852 1 98.88 193 GLY B N 1
ATOM 3050 C CA . GLY B 1 193 ? 3.322 5.961 4.426 1 98.88 193 GLY B CA 1
ATOM 3051 C C . GLY B 1 193 ? 4.32 6.23 5.535 1 98.88 193 GLY B C 1
ATOM 3052 O O . GLY B 1 193 ? 4.16 7.18 6.305 1 98.88 193 GLY B O 1
ATOM 3053 N N . GLN B 1 194 ? 5.375 5.484 5.617 1 98.56 194 GLN B N 1
ATOM 3054 C CA . GLN B 1 194 ? 6.293 5.473 6.75 1 98.56 194 GLN B CA 1
ATOM 3055 C C . GLN B 1 194 ? 7.129 6.75 6.793 1 98.56 194 GLN B C 1
ATOM 3057 O O . GLN B 1 194 ? 7.453 7.25 7.871 1 98.56 194 GLN B O 1
ATOM 3062 N N . ASN B 1 195 ? 7.539 7.254 5.645 1 97.69 195 ASN B N 1
ATOM 3063 C CA . ASN B 1 195 ? 8.492 8.352 5.551 1 97.69 195 ASN B CA 1
ATOM 3064 C C . ASN B 1 195 ? 8.328 9.141 4.254 1 97.69 195 ASN B C 1
ATOM 3066 O O . ASN B 1 195 ? 7.422 8.859 3.467 1 97.69 195 ASN B O 1
ATOM 3070 N N . ILE B 1 196 ? 9.156 10.086 4.043 1 97.19 196 ILE B N 1
ATOM 3071 C CA . ILE B 1 196 ? 9.047 10.984 2.9 1 97.19 196 ILE B CA 1
ATOM 3072 C C . ILE B 1 196 ? 9.227 10.203 1.603 1 97.19 196 ILE B C 1
ATOM 3074 O O . ILE B 1 196 ? 8.57 10.492 0.6 1 97.19 196 ILE B O 1
ATOM 3078 N N . GLN B 1 197 ? 10.062 9.133 1.615 1 97.5 197 GLN B N 1
ATOM 3079 C CA . GLN B 1 197 ? 10.297 8.305 0.438 1 97.5 197 GLN B CA 1
ATOM 3080 C C . GLN B 1 197 ? 9.023 7.598 -0.003 1 97.5 197 GLN B C 1
ATOM 3082 O O . GLN B 1 197 ? 8.914 7.16 -1.149 1 97.5 197 GLN B O 1
ATOM 3087 N N . SER B 1 198 ? 8.016 7.5 0.871 1 98.62 198 SER B N 1
ATOM 3088 C CA . SER B 1 198 ? 6.785 6.758 0.62 1 98.62 198 SER B CA 1
ATOM 3089 C C . SER B 1 198 ? 5.688 7.672 0.089 1 98.62 198 SER B C 1
ATOM 3091 O O . SER B 1 198 ? 4.586 7.215 -0.221 1 98.62 198 SER B O 1
ATOM 3093 N N . THR B 1 199 ? 5.973 8.977 -0.056 1 98.69 199 THR B N 1
ATOM 3094 C CA . THR B 1 199 ? 4.953 9.977 -0.354 1 98.69 199 THR B CA 1
ATOM 3095 C C . THR B 1 199 ? 4.273 9.672 -1.687 1 98.69 199 THR B C 1
ATOM 3097 O O . THR B 1 199 ? 3.049 9.555 -1.753 1 98.69 199 THR B O 1
ATOM 3100 N N . THR B 1 200 ? 5.059 9.461 -2.707 1 98.25 200 THR B N 1
ATOM 3101 C CA . THR B 1 200 ? 4.512 9.25 -4.043 1 98.25 200 THR B CA 1
ATOM 3102 C C . THR B 1 200 ? 3.631 8.008 -4.074 1 98.25 200 THR B C 1
ATOM 3104 O O . THR B 1 200 ? 2.502 8.047 -4.57 1 98.25 200 THR B O 1
ATOM 3107 N N . ALA B 1 201 ? 4.109 6.918 -3.523 1 98.5 201 ALA B N 1
ATOM 3108 C CA . ALA B 1 201 ? 3.352 5.668 -3.512 1 98.5 201 ALA B CA 1
ATOM 3109 C C . ALA B 1 201 ? 2.062 5.816 -2.707 1 98.5 201 ALA B C 1
ATOM 3111 O O . ALA B 1 201 ? 1.005 5.344 -3.131 1 98.5 201 ALA B O 1
ATOM 3112 N N . ALA B 1 202 ? 2.092 6.477 -1.572 1 98.81 202 ALA B N 1
ATOM 3113 C CA . ALA B 1 202 ? 0.92 6.672 -0.724 1 98.81 202 ALA B CA 1
ATOM 3114 C C . ALA B 1 202 ? -0.147 7.492 -1.446 1 98.81 202 ALA B C 1
ATOM 3116 O O . ALA B 1 202 ? -1.319 7.113 -1.47 1 98.81 202 ALA B O 1
ATOM 3117 N N . VAL B 1 203 ? 0.279 8.555 -2.07 1 98.75 203 VAL B N 1
ATOM 3118 C CA . VAL B 1 203 ? -0.655 9.469 -2.723 1 98.75 203 VAL B CA 1
ATOM 3119 C C . VAL B 1 203 ? -1.274 8.789 -3.941 1 98.75 203 VAL B C 1
ATOM 3121 O O . VAL B 1 203 ? -2.457 8.977 -4.234 1 98.75 203 VAL B O 1
ATOM 3124 N N . ASN B 1 204 ? -0.501 7.973 -4.637 1 98.12 204 ASN B N 1
ATOM 3125 C CA . ASN B 1 204 ? -1.057 7.242 -5.773 1 98.12 204 ASN B CA 1
ATOM 3126 C C . ASN B 1 204 ? -2.145 6.27 -5.332 1 98.12 204 ASN B C 1
ATOM 3128 O O . ASN B 1 204 ? -3.129 6.066 -6.047 1 98.12 204 ASN B O 1
ATOM 3132 N N . ASN B 1 205 ? -1.942 5.633 -4.18 1 98.56 205 ASN B N 1
ATOM 3133 C CA . ASN B 1 205 ? -3.008 4.793 -3.639 1 98.56 205 ASN B CA 1
ATOM 3134 C C . ASN B 1 205 ? -4.258 5.609 -3.32 1 98.56 205 ASN B C 1
ATOM 3136 O O . ASN B 1 205 ? -5.379 5.145 -3.52 1 98.56 205 ASN B O 1
ATOM 3140 N N . LEU B 1 206 ? -4.082 6.82 -2.805 1 98.62 206 LEU B N 1
ATOM 3141 C CA . LEU B 1 206 ? -5.207 7.711 -2.529 1 98.62 206 LEU B CA 1
ATOM 3142 C C . LEU B 1 206 ? -5.992 8 -3.803 1 98.62 206 LEU B C 1
ATOM 3144 O O . LEU B 1 206 ? -7.223 7.898 -3.814 1 98.62 206 LEU B O 1
ATOM 3148 N N . ILE B 1 207 ? -5.281 8.328 -4.836 1 98 207 ILE B N 1
ATOM 3149 C CA . ILE B 1 207 ? -5.898 8.648 -6.117 1 98 207 ILE B CA 1
ATOM 3150 C C . ILE B 1 207 ? -6.668 7.438 -6.637 1 98 207 ILE B C 1
ATOM 3152 O O . ILE B 1 207 ? -7.805 7.566 -7.098 1 98 207 ILE B O 1
ATOM 3156 N N . LEU B 1 208 ? -6.039 6.297 -6.527 1 96.56 208 LEU B N 1
ATOM 3157 C CA . LEU B 1 208 ? -6.664 5.059 -6.977 1 96.56 208 LEU B CA 1
ATOM 3158 C C . LEU B 1 208 ? -7.984 4.82 -6.25 1 96.56 208 LEU B C 1
ATOM 3160 O O . LEU B 1 208 ? -9 4.508 -6.879 1 96.56 208 LEU B O 1
ATOM 3164 N N . LEU B 1 209 ? -8.016 4.984 -4.922 1 96.69 209 LEU B N 1
ATOM 3165 C CA . LEU B 1 209 ? -9.203 4.727 -4.113 1 96.69 209 LEU B CA 1
ATOM 3166 C C . LEU B 1 209 ? -10.32 5.707 -4.457 1 96.69 209 LEU B C 1
ATOM 3168 O O . LEU B 1 209 ? -11.5 5.352 -4.418 1 96.69 209 LEU B O 1
ATOM 3172 N N . CYS B 1 210 ? -9.93 6.918 -4.738 1 95.25 210 CYS B N 1
ATOM 3173 C CA . CYS B 1 210 ? -10.922 7.945 -5.027 1 95.25 210 CYS B CA 1
ATOM 3174 C C . CYS B 1 210 ? -11.531 7.742 -6.41 1 95.25 210 CYS B C 1
ATOM 3176 O O . CYS B 1 210 ? -12.688 8.086 -6.641 1 95.25 210 CYS B O 1
ATOM 3178 N N . ASN B 1 211 ? -10.727 7.207 -7.375 1 88 211 ASN B N 1
ATOM 3179 C CA . ASN B 1 211 ? -11.203 6.965 -8.734 1 88 211 ASN B CA 1
ATOM 3180 C C . ASN B 1 211 ? -12.133 5.762 -8.797 1 88 211 ASN B C 1
ATOM 3182 O O . ASN B 1 211 ? -12.961 5.656 -9.703 1 88 211 ASN B O 1
ATOM 3186 N N . ASN B 1 212 ? -12.008 4.797 -7.961 1 74.88 212 ASN B N 1
ATOM 3187 C CA . ASN B 1 212 ? -12.828 3.59 -7.961 1 74.88 212 ASN B CA 1
ATOM 3188 C C . ASN B 1 212 ? -14.164 3.822 -7.266 1 74.88 212 ASN B C 1
ATOM 3190 O O . ASN B 1 212 ? -14.969 2.898 -7.133 1 74.88 212 ASN B O 1
ATOM 3194 N N . ARG B 1 213 ? -14.305 5.051 -6.855 1 67.69 213 ARG B N 1
ATOM 3195 C CA . ARG B 1 213 ? -15.57 5.402 -6.227 1 67.69 213 ARG B CA 1
ATOM 3196 C C . ARG B 1 213 ? -16.484 6.137 -7.203 1 67.69 213 ARG B C 1
ATOM 3198 O O . ARG B 1 213 ? -16.016 6.867 -8.078 1 67.69 213 ARG B O 1
#

Organism: Danio rerio (NCBI:txid7955)

InterPro domains:
  IPR029062 Class I glutamine amidotransferase-like [G3DSA:3.40.50.880] (3-211)
  IPR029062 Class I glutamine amidotransferase-like [SSF52317] (25-207)
  IPR050325 Protein/nucleic acid deglycase [PTHR48094] (7-211)

Solvent-accessible surface area (backbone atoms only — not comparable to full-atom values): 21283 Å² total; per-residue (Å²): 127,84,76,59,52,32,30,36,38,45,49,24,50,34,91,64,3,24,33,33,60,29,41,50,52,52,48,66,66,39,54,86,61,28,44,75,44,37,24,9,60,83,28,37,61,73,41,69,27,83,68,43,80,77,44,39,56,50,51,60,58,43,63,75,38,77,68,42,63,24,39,37,37,77,72,61,60,49,85,76,41,58,32,38,36,23,43,27,8,67,7,9,64,77,43,39,25,69,24,66,50,56,20,52,32,50,51,50,33,58,74,68,62,32,41,35,33,24,15,10,44,17,37,33,34,62,67,28,28,60,55,97,91,33,47,72,57,41,64,37,42,36,34,27,52,44,71,76,55,42,64,73,37,93,53,42,91,71,53,86,67,58,58,61,59,52,38,54,74,49,52,22,44,76,56,61,53,60,82,87,43,32,20,32,23,36,30,66,42,38,30,17,5,21,30,66,70,11,37,66,64,34,51,50,52,48,52,51,58,59,65,78,98,126,86,74,58,52,33,30,38,37,47,48,24,51,34,90,65,3,27,33,32,61,29,42,50,50,53,47,66,66,38,53,86,61,28,44,75,43,36,24,8,60,83,28,36,60,73,41,69,27,82,66,42,80,74,44,40,57,49,51,60,58,44,62,74,37,79,69,42,63,24,39,37,37,78,72,60,60,50,85,76,40,57,31,39,38,23,43,27,8,66,8,10,64,79,44,38,25,71,23,67,50,56,18,53,32,50,52,50,33,58,75,68,62,33,41,37,36,23,16,11,46,16,36,34,34,63,68,29,28,59,56,95,92,34,48,72,58,41,65,37,42,35,34,26,52,43,70,75,55,40,63,73,38,92,53,42,92,68,53,87,66,59,57,61,60,52,38,53,76,48,51,22,43,76,56,60,51,60,83,86,43,32,20,32,23,36,29,66,42,39,31,17,6,21,29,65,69,11,36,66,63,33,51,51,51,49,53,51,58,59,66,77,98

Nearest PDB structures (foldseek):
  7nd2-assembly1_G  TM=9.524E-01  e=2.017E-28  Homo sapiens
  8a3p-assembly1_A  TM=9.429E-01  e=2.677E-26  Homo sapiens
  4p5p-assembly1_A  TM=8.717E-01  e=2.464E-15  Francisella tularensis subsp. novicida U112
  1u9c-assembly1_A  TM=9.059E-01  e=1.215E-13  Geobacillus stearothermophilus
  1pv2-assembly1_A  TM=7.732E-01  e=1.967E-12  Escherichia coli

pLDDT: mean 94.61, std 7.12, range [37.47, 98.94]

Secondary structure (DSSP, 8-state):
--PPPEEEEE---STT-EEHHHHHHHHHHHTTTSEEEEEEGGGPPP-EES--HHHHHHHHHHHTSGGGSPEEGGG--GGG-SEEEE---GGGGGTGGG-HHHHHHHHHHHHTT--EEEEGGGGGGGGG-EETTEETTTT-EE----HHHHHTSTTGGG-S--HHHHHHHTT-EE---STTS-EEEEETTEEEESSGGGHHHHHHHHHHHHHT-/-----EEEEE---STT-EEHHHHHHHHHHHTTTSEEEEEEGGGPPPPEES--HHHHHHHHHHHTSGGGSPEEGGG--GGG-SEEEE---GGGGGTGGG-HHHHHHHHHHHHTT--EEEEGGGGGGGGG-EETTEETTTT-EE----HHHHHTSTTGGG-S--HHHHHHHTT-EE---STTS-EEEEETTEEEESSGGGHHHHHHHHHHHHHT-

Radius of gyration: 21.91 Å; Cα contacts (8 Å, |Δi|>4): 1021; chains: 2; bounding box: 42×63×53 Å

Foldseek 3Di:
DPAAFAEEEEWEQAPQFAALLLVVLLCVVCVVRHHYAYAYAVQHFTDYPPDDPVSVVVVVVVCVDPNRRHDHLQPDDLVRGQEYEYTAYLNCQVELLADPSLLVSVVVCVVVLGAYEAEENRLSNQNNHDDPNARPCAAEEWEYADLVQLVPDPCSVVRPDDNVVSQVVRRYHYDDDPPPDWDWDDGRRYIYTHHSSNSNVRSVVNSVVSVVD/DPAAFAEEEEAEQAPQFAALLLVVLLCVVCVVRHHYAYAYAVQHFTDYPPDDPVSVVVVVVVCVDPNRRHDHLQPDDLVRGQEYEYTAYLNCQVELLADPSLLVSVVVCVVVLGAYEAEENRLSNQNNHDDPNARPCAAEEFEYADLVQLVPDPCSVVRPDDNVVSQVVRRHHYDDDPPPDWDWDDGRRYIYTHHSSNSNVRSVVNSVVSVVD

Sequence (426 aa):
MTSKPTCLIVASAASAGVSARSFQQCFNLCNPVFNLQTATPGGKSIDFTGVDDSTGRWVQEFSIKPYANPAKLESIDGARYQALLIPDCPGAMNDLAHSGSLARILSHFISQQKPVCAVGQGVAALCCATEDQKWIFSRYSMTGPSVFELVRSSEFANLPLIVEDFIKDNGGSYTASIEDAVHVVLDRHLITGQNIQSTTAAVNNLILLCNNRMTSKPTCLIVASAASAGVSARSFQQCFNLCNPVFNLQTATPGGKSIDFTGVDDSTGRWVQEFSIKPYANPAKLESIDGARYQALLIPDCPGAMNDLAHSGSLARILSHFISQQKPVCAVGQGVAALCCATEDQKWIFSRYSMTGPSVFELVRSSEFANLPLIVEDFIKDNGGSYTASIEDAVHVVLDRHLITGQNIQSTTAAVNNLILLCNNR